Protein AF-0000000075629737 (afdb_homodimer)

Secondary structure (DSSP, 8-state):
----EEEEEEEEEESS-EEE-S-HHHHHHHHHHHHHTSSTT---BPPPEETTEE---BTTB-EEE--S-EEEEEEEEHHHHHHHHHHHHHHHHHTTEEEEEEEEEEE-------------EEEEEEEEEEE-EEETTEEE-S--HHHHHHHHHHHHHHHH----HHHHHHHHTTEEEEEEEEEEEEEEEETTEEEEEEEEEEEEEEEGGGHHHHHHHHHHHHHH--SS-GGGT---EEE----/----EEEEEEEEEESS-EEE-S-HHHHHHHHHHHHHTSSS-EEEEPPPEETTEE---BTTB-EEE--EEEEEEEEE-HHHHHHHHHHHHHHHHHTTEEEEEEEEEEE-------------EEEEEEEEEEE-EEETTEEE-S--HHHHHHHHHHHHHHHH----HHHHHHHHTTEEEEEEEEEEEEEEEETTEEEEEEEEEEEEEEEGGGHHHHHHHHHHHHHH--SS-GGGT---EEE----

Organism: Aeropyrum pernix (strain ATCC 700893 / DSM 11879 / JCM 9820 / NBRC 100138 / K1) (NCBI:txid272557)

pLDDT: mean 88.29, std 10.35, range [42.56, 98.62]

Radius of gyration: 27.17 Å; Cα contacts (8 Å, |Δi|>4): 1162; chains: 2; bounding box: 43×85×66 Å

Foldseek 3Di:
DQFKKKKKKWWKAFQDKDKDQFFQLLVLLVLLQVQQPHDPWFFFWAGWDDPRHHDAADNVRIDIPHGGGIMIIGMTTPSSVVSNVVRVQVSVVVVRIDTPDMDMDIDTFDDDDAFDDFQDKKKKKKFFDFAWADDPNDTDADDQLLQLLCFLQVLSCVNRVDRCPVVSVVFSVFKDWPDWDWDWDWTGNDPPDIDITIGGMTMMMGGPRCVRSVVSSQVSCQNRFGHPDSSRRGRHMHMGDID/DQFKKKKKKWWKAFQDKDKDQFFQLLVLLVLLQVQLPDDDDFQFWAGWDDPRHHDADDNVRIDIPHGGGTMIIGMDTPSSVVSNVVRVQVSVVVVRIDTPDMDMDIDTFDDDDAFDDFQDKKKKKKFFDFAWADDPNDTDADDQLLQLLCFLQVSSCVNRVDDCPVVSVVFSVFKDWPDWDWDWDWTGNDPPDIDITIGGMTMMMGGPRCVRSVVSSQVSCQNSFGHPDRSRRGRHMHMGDID

Nearest PDB structures (foldseek):
  4ilm-assembly2_H-2  TM=7.135E-01  e=7.922E-12  Saccharolobus solfataricus P2
  4c8z-assembly1_A  TM=6.676E-01  e=1.833E-11  Thermus thermophilus HB8
  4c8y-assembly1_B  TM=6.925E-01  e=8.703E-11  Thermus thermophilus HB8
  6fjw-assembly1_A-2  TM=6.715E-01  e=6.848E-11  Streptococcus thermophilus
  6njy-assembly1_B  TM=6.790E-01  e=5.434E-09  Mahella australiensis 50-1 BON

Sequence (486 aa):
MVIGLYKVSLILESTRPLPLLSWSGVVAARIVKECIGGREGLVSVEPLQKEGQPLNASPSKPSTIEEPNILLGATLNTTGFYRLRSSLPGCLDRWGFRVISFEVERWVPRLPRRVTTSRDAIEFTVEYWPTIYMFRSRPILYPSPQRLVYSVFSALARHTGLSLKGYANTLASNVELLGWNGRVGLYSIGRDRKVRAFYGRATYAATARYVELLQLVMEAAQVLHVGKSRGIGFGAVKTGSIMMVIGLYKVSLILESTRPLPLLSWSGVVAARIVKECIGGREGLVSVEPLQKEGQPLNASPSKPSTIEEPNILLGATLNTTGFYRLRSSLPGCLDRWGFRVISFEVERWVPRLPRRVTTSRDAIEFTVEYWPTIYMFRSRPILYPSPQRLVYSVFSALARHTGLSLKGYANTLASNVELLGWNGRVGLYSIGRDRKVRAFYGRATYAATARYVELLQLVMEAAQVLHVGKSRGIGFGAVKTGSIM

InterPro domains:
  IPR010156 CRISPR-associated endoribonuclease Cas6 [TIGR01877] (42-238)
  IPR019267 CRISPR-associated protein Cas6, C-terminal [PF10040] (129-237)

Structure (mmCIF, N/CA/C/O backbone):
data_AF-0000000075629737-model_v1
#
loop_
_entity.id
_entity.type
_entity.pdbx_description
1 polymer 'CRISPR-associated protein'
#
loop_
_atom_site.group_PDB
_atom_site.id
_atom_site.type_symbol
_atom_site.label_atom_id
_atom_site.label_alt_id
_atom_site.label_comp_id
_atom_site.label_asym_id
_atom_site.label_entity_id
_atom_site.label_seq_id
_atom_site.pdbx_PDB_ins_code
_atom_site.Cartn_x
_atom_site.Cartn_y
_atom_site.Cartn_z
_atom_site.occupancy
_atom_site.B_iso_or_equiv
_atom_site.auth_seq_id
_atom_site.auth_comp_id
_atom_site.auth_asym_id
_atom_site.auth_atom_id
_atom_site.pdbx_PDB_model_num
ATOM 1 N N . MET A 1 1 ? -3.322 32.875 -9.219 1 42.56 1 MET A N 1
ATOM 2 C CA . MET A 1 1 ? -2.523 33.5 -8.164 1 42.56 1 MET A CA 1
ATOM 3 C C . MET A 1 1 ? -2.037 32.469 -7.16 1 42.56 1 MET A C 1
ATOM 5 O O . MET A 1 1 ? -2.822 31.641 -6.68 1 42.56 1 MET A O 1
ATOM 9 N N . VAL A 1 2 ? -0.73 32.188 -7.211 1 53.41 2 VAL A N 1
ATOM 10 C CA . VAL A 1 2 ? -0.14 31.203 -6.32 1 53.41 2 VAL A CA 1
ATOM 11 C C . VAL A 1 2 ? -0.339 31.625 -4.867 1 53.41 2 VAL A C 1
ATOM 13 O O . VAL A 1 2 ? 0.098 32.719 -4.469 1 53.41 2 VAL A O 1
ATOM 16 N N . ILE A 1 3 ? -1.374 31.109 -4.184 1 64 3 ILE A N 1
ATOM 17 C CA . ILE A 1 3 ? -1.675 31.5 -2.811 1 64 3 ILE A CA 1
ATOM 18 C C . ILE A 1 3 ? -0.631 30.906 -1.864 1 64 3 ILE A C 1
ATOM 20 O O . ILE A 1 3 ? -0.368 29.703 -1.894 1 64 3 ILE A O 1
ATOM 24 N N . GLY A 1 4 ? 0.316 31.812 -1.386 1 77.94 4 GLY A N 1
ATOM 25 C CA . GLY A 1 4 ? 1.323 31.406 -0.417 1 77.94 4 GLY A CA 1
ATOM 26 C C . GLY A 1 4 ? 0.732 30.922 0.895 1 77.94 4 GLY A C 1
ATOM 27 O O . GLY A 1 4 ? -0.414 31.25 1.218 1 77.94 4 GLY A O 1
ATOM 28 N N . LEU A 1 5 ? 1.403 29.922 1.448 1 88.19 5 LEU A N 1
ATOM 29 C CA . LEU A 1 5 ? 1.061 29.391 2.764 1 88.19 5 LEU A CA 1
ATOM 30 C C . LEU A 1 5 ? 2.113 29.781 3.797 1 88.19 5 LEU A C 1
ATOM 32 O O . LEU A 1 5 ? 3.264 30.062 3.445 1 88.19 5 LEU A O 1
ATOM 36 N N . TYR A 1 6 ? 1.609 29.969 4.984 1 91.38 6 TYR A N 1
ATOM 37 C CA . TYR A 1 6 ? 2.506 30.328 6.078 1 91.38 6 TYR A CA 1
ATOM 38 C C . TYR A 1 6 ? 2.551 29.219 7.133 1 91.38 6 TYR A C 1
ATOM 40 O O . TYR A 1 6 ? 1.518 28.859 7.699 1 91.38 6 TYR A O 1
ATOM 48 N N . LYS A 1 7 ? 3.748 28.703 7.316 1 93.31 7 LYS A N 1
ATOM 49 C CA . LYS A 1 7 ? 3.979 27.797 8.43 1 93.31 7 LYS A CA 1
ATOM 50 C C . LYS A 1 7 ? 4.402 28.562 9.688 1 93.31 7 LYS A C 1
ATOM 52 O O . LYS A 1 7 ? 5.418 29.266 9.68 1 93.31 7 LYS A O 1
ATOM 57 N N . VAL A 1 8 ? 3.623 28.391 10.703 1 93.75 8 VAL A N 1
ATOM 58 C CA . VAL A 1 8 ? 3.875 29.094 11.945 1 93.75 8 VAL A CA 1
ATOM 59 C C . VAL A 1 8 ? 4.262 28.109 13.039 1 93.75 8 VAL A C 1
ATOM 61 O O . VAL A 1 8 ? 3.691 27.016 13.133 1 93.75 8 VAL A O 1
ATOM 64 N N . SER A 1 9 ? 5.301 28.438 13.789 1 94.06 9 SER A N 1
ATOM 65 C CA . SER A 1 9 ? 5.754 27.656 14.938 1 94.06 9 SER A CA 1
ATOM 66 C C . SER A 1 9 ? 5.871 28.516 16.188 1 94.06 9 SER A C 1
ATOM 68 O O . SER A 1 9 ? 6.621 29.5 16.203 1 94.06 9 SER A O 1
ATOM 70 N N . LEU A 1 10 ? 5.168 28.094 17.172 1 93.25 10 LEU A N 1
ATOM 71 C CA . LEU A 1 10 ? 5.188 28.828 18.438 1 93.25 10 LEU A CA 1
ATOM 72 C C . LEU A 1 10 ? 5.777 27.969 19.562 1 93.25 10 LEU A C 1
ATOM 74 O O . LEU A 1 10 ? 5.484 26.766 19.641 1 93.25 10 LEU A O 1
ATOM 78 N N . ILE A 1 11 ? 6.629 28.54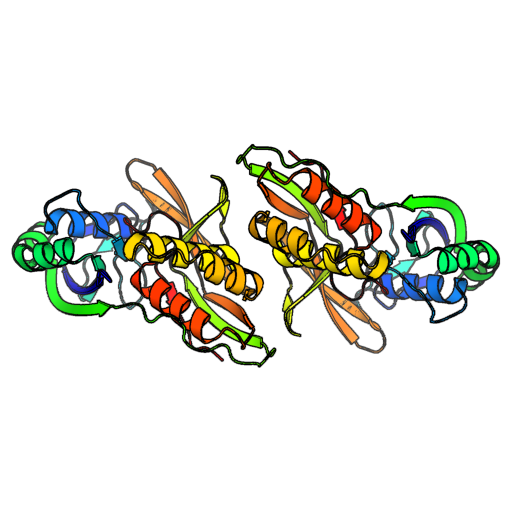7 20.297 1 93.69 11 ILE A N 1
ATOM 79 C CA . ILE A 1 11 ? 7.039 27.969 21.562 1 93.69 11 ILE A CA 1
ATOM 80 C C . ILE A 1 11 ? 6.324 28.672 22.719 1 93.69 11 ILE A C 1
ATOM 82 O O . ILE A 1 11 ? 6.426 29.891 22.859 1 93.69 11 ILE A O 1
ATOM 86 N N . LEU A 1 12 ? 5.676 27.766 23.453 1 91.62 12 LEU A N 1
ATOM 87 C CA . LEU A 1 12 ? 4.805 28.312 24.484 1 91.62 12 LEU A CA 1
ATOM 88 C C . LEU A 1 12 ? 5.266 27.891 25.875 1 91.62 12 LEU A C 1
ATOM 90 O O . LEU A 1 12 ? 5.82 26.797 26.031 1 91.62 12 LEU A O 1
ATOM 94 N N . GLU A 1 13 ? 5.02 28.812 26.734 1 90.56 13 GLU A N 1
ATOM 95 C CA . GLU A 1 13 ? 5.188 28.516 28.156 1 90.56 13 GLU A CA 1
ATOM 96 C C . GLU A 1 13 ? 3.85 28.547 28.891 1 90.56 13 GLU A C 1
ATOM 98 O O . GLU A 1 13 ? 3.102 29.516 28.781 1 90.56 13 GLU A O 1
ATOM 103 N N . SER A 1 14 ? 3.633 27.406 29.531 1 87.75 14 SER A N 1
ATOM 104 C CA . SER A 1 14 ? 2.393 27.359 30.297 1 87.75 14 SER A CA 1
ATOM 105 C C . SER A 1 14 ? 2.496 28.188 31.562 1 87.75 14 SER A C 1
ATOM 107 O O . SER A 1 14 ? 3.467 28.078 32.312 1 87.75 14 SER A O 1
ATOM 109 N N . THR A 1 15 ? 1.47 29.031 31.719 1 86.56 15 THR A N 1
ATOM 110 C CA . THR A 1 15 ? 1.451 29.875 32.906 1 86.56 15 THR A CA 1
ATOM 111 C C . THR A 1 15 ? 0.595 29.234 34 1 86.56 15 THR A C 1
ATOM 113 O O . THR A 1 15 ? 0.653 29.641 35.156 1 86.56 15 THR A O 1
ATOM 116 N N . ARG A 1 16 ? -0.149 28.328 33.656 1 85.31 16 ARG A N 1
ATOM 117 C CA . ARG A 1 16 ? -0.956 27.531 34.562 1 85.31 16 ARG A CA 1
ATOM 118 C C . ARG A 1 16 ? -1.136 26.109 34.062 1 85.31 16 ARG A C 1
ATOM 120 O O . ARG A 1 16 ? -0.976 25.859 32.844 1 85.31 16 ARG A O 1
ATOM 127 N N . PRO A 1 17 ? -1.402 25.266 34.969 1 83.88 17 PRO A N 1
ATOM 128 C CA . PRO A 1 17 ? -1.642 23.906 34.531 1 83.88 17 PRO A CA 1
ATOM 129 C C . PRO A 1 17 ? -2.875 23.781 33.625 1 83.88 17 PRO A C 1
ATOM 131 O O . PRO A 1 17 ? -3.92 24.359 33.938 1 83.88 17 PRO A O 1
ATOM 134 N N . LEU A 1 18 ? -2.709 23.188 32.469 1 82.56 18 LEU A N 1
ATOM 135 C CA . LEU A 1 18 ? -3.807 22.953 31.531 1 82.56 18 LEU A CA 1
ATOM 136 C C . LEU A 1 18 ? -4.07 21.453 31.375 1 82.56 18 LEU A C 1
ATOM 138 O O . LEU A 1 18 ? -3.234 20.734 30.828 1 82.56 18 LEU A O 1
ATOM 142 N N . PRO A 1 19 ? -5.176 21.031 31.844 1 81.06 19 PRO A N 1
ATOM 143 C CA . PRO A 1 19 ? -5.492 19.609 31.672 1 81.06 19 PRO A CA 1
ATOM 144 C C . PRO A 1 19 ? -5.762 19.234 30.219 1 81.06 19 PRO A C 1
ATOM 146 O O . PRO A 1 19 ? -6.441 19.984 29.5 1 81.06 19 PRO A O 1
ATOM 149 N N . LEU A 1 20 ? -5.105 18.203 29.812 1 85.12 20 LEU A N 1
ATOM 150 C CA . LEU A 1 20 ? -5.359 17.656 28.484 1 85.12 20 LEU A CA 1
ATOM 151 C C . LEU A 1 20 ? -6.336 16.484 28.547 1 85.12 20 LEU A C 1
ATOM 153 O O . LEU A 1 20 ? -5.961 15.375 28.938 1 85.12 20 LEU A O 1
ATOM 157 N N . LEU A 1 21 ? -7.547 16.75 28.078 1 80.88 21 LEU A N 1
ATOM 158 C CA . LEU A 1 21 ? -8.602 15.75 28.203 1 80.88 21 LEU A CA 1
ATOM 159 C C . LEU A 1 21 ? -8.805 14.984 26.906 1 80.88 21 LEU A C 1
ATOM 161 O O . LEU A 1 21 ? -9.539 13.992 26.859 1 80.88 21 LEU A O 1
ATOM 165 N N . SER A 1 22 ? -8.258 15.508 25.969 1 87.94 22 SER A N 1
ATOM 166 C CA . SER A 1 22 ? -8.375 14.898 24.641 1 87.94 22 SER A CA 1
ATOM 167 C C . SER A 1 22 ? -7.078 15.016 23.859 1 87.94 22 SER A C 1
ATOM 169 O O . SER A 1 22 ? -6.059 15.453 24.391 1 87.94 22 SER A O 1
ATOM 171 N N . TRP A 1 23 ? -7.09 14.492 22.734 1 91.69 23 TRP A N 1
ATOM 172 C CA . TRP A 1 23 ? -5.992 14.641 21.781 1 91.69 23 TRP A CA 1
ATOM 173 C C . TRP A 1 23 ? -5.527 16.094 21.703 1 91.69 23 TRP A C 1
ATOM 175 O O . TRP A 1 23 ? -6.348 17 21.594 1 91.69 23 TRP A O 1
ATOM 185 N N . SER A 1 24 ? -4.215 16.297 21.844 1 92 24 SER A N 1
ATOM 186 C CA . SER A 1 24 ? -3.686 17.656 21.953 1 92 24 SER A CA 1
ATOM 187 C C . SER A 1 24 ? -3.91 18.438 20.656 1 92 24 SER A C 1
ATOM 189 O O . SER A 1 24 ? -3.855 19.672 20.672 1 92 24 SER A O 1
ATOM 191 N N . GLY A 1 25 ? -4.113 17.703 19.547 1 93.62 25 GLY A N 1
ATOM 192 C CA . GLY A 1 25 ? -4.449 18.391 18.297 1 93.62 25 GLY A CA 1
ATOM 193 C C . GLY A 1 25 ? -5.738 19.188 18.391 1 93.62 25 GLY A C 1
ATOM 194 O O . GLY A 1 25 ? -5.852 20.266 17.797 1 93.62 25 GLY A O 1
ATOM 195 N N . VAL A 1 26 ? -6.637 18.672 19.141 1 92.44 26 VAL A N 1
ATOM 196 C CA . VAL A 1 26 ? -7.918 19.359 19.312 1 92.44 26 VAL A CA 1
ATOM 197 C C . VAL A 1 26 ? -7.707 20.656 20.094 1 92.44 26 VAL A C 1
ATOM 199 O O . VAL A 1 26 ? -8.289 21.688 19.75 1 92.44 26 VAL A O 1
ATOM 202 N N . VAL A 1 27 ? -6.883 20.578 21.062 1 89.75 27 VAL A N 1
ATOM 203 C CA . VAL A 1 27 ? -6.578 21.75 21.859 1 89.75 27 VAL A CA 1
ATOM 204 C C . VAL A 1 27 ? -5.859 22.797 21 1 89.75 27 VAL A C 1
ATOM 206 O O . VAL A 1 27 ? -6.219 23.969 21.016 1 89.75 27 VAL A O 1
ATOM 209 N N . ALA A 1 28 ? -4.91 22.344 20.266 1 92.75 28 ALA A N 1
ATOM 210 C CA . ALA A 1 28 ? -4.176 23.234 19.375 1 92.75 28 ALA A CA 1
ATOM 211 C C . ALA A 1 28 ? -5.117 23.906 18.375 1 92.75 28 ALA A C 1
ATOM 213 O O . ALA A 1 28 ? -5.012 25.109 18.125 1 92.75 28 ALA A O 1
ATOM 214 N N . ALA A 1 29 ? -5.988 23.125 17.891 1 92.88 29 ALA A N 1
ATOM 215 C CA . ALA A 1 29 ? -6.945 23.625 16.906 1 92.88 29 ALA A CA 1
ATOM 216 C C . ALA A 1 29 ? -7.824 24.719 17.531 1 92.88 29 ALA A C 1
ATOM 218 O O . ALA A 1 29 ? -8.102 25.734 16.891 1 92.88 29 ALA A O 1
ATOM 219 N N . ARG A 1 30 ? -8.242 24.5 18.672 1 90.5 30 ARG A N 1
ATOM 220 C CA . ARG A 1 30 ? -9.078 25.469 19.359 1 90.5 30 ARG A CA 1
ATOM 221 C C . ARG A 1 30 ? -8.328 26.781 19.594 1 90.5 30 ARG A C 1
ATOM 223 O O . ARG A 1 30 ? -8.883 27.859 19.406 1 90.5 30 ARG A O 1
ATOM 230 N N . ILE A 1 31 ? -7.152 26.641 19.984 1 90 31 ILE A N 1
ATOM 231 C CA . ILE A 1 31 ? -6.324 27.812 20.234 1 90 31 ILE A CA 1
ATOM 232 C C . ILE A 1 31 ? -6.176 28.609 18.938 1 90 31 ILE A C 1
ATOM 234 O O . ILE A 1 31 ? -6.43 29.828 18.922 1 90 31 ILE A O 1
ATOM 238 N N . VAL A 1 32 ? -5.82 27.906 17.906 1 91.88 32 VAL A N 1
ATOM 239 C CA . VAL A 1 32 ? -5.574 28.578 16.625 1 91.88 32 VAL A CA 1
ATOM 240 C C . VAL A 1 32 ? -6.871 29.203 16.109 1 91.88 32 VAL A C 1
ATOM 242 O O . VAL A 1 32 ? -6.879 30.359 15.68 1 91.88 32 VAL A O 1
ATOM 245 N N . LYS A 1 33 ? -7.914 28.469 16.203 1 90.62 33 LYS A N 1
ATOM 246 C CA . LYS A 1 33 ? -9.203 28.969 15.727 1 90.62 33 LYS A CA 1
ATOM 247 C C . LYS A 1 33 ? -9.633 30.219 16.484 1 90.62 33 LYS A C 1
ATOM 249 O O . LYS A 1 33 ? -10.133 31.172 15.883 1 90.62 33 LYS A O 1
ATOM 254 N N . GLU A 1 34 ? -9.484 30.172 17.703 1 89.75 34 GLU A N 1
ATOM 255 C CA . GLU A 1 34 ? -9.836 31.328 18.516 1 89.75 34 GLU A CA 1
ATOM 256 C C . GLU A 1 34 ? -8.984 32.531 18.141 1 89.75 34 GLU A C 1
ATOM 258 O O . GLU A 1 34 ? -9.492 33.656 18.078 1 89.75 34 GLU A O 1
ATOM 263 N N . CYS A 1 35 ? -7.777 32.312 17.953 1 88.44 35 CYS A N 1
ATOM 264 C CA . CYS A 1 35 ? -6.859 33.406 17.672 1 88.44 35 CYS A CA 1
ATOM 265 C C . CYS A 1 35 ? -7.133 34 16.297 1 88.44 35 CYS A C 1
ATOM 267 O O . CYS A 1 35 ? -6.945 35.188 16.078 1 88.44 35 CYS A O 1
ATOM 269 N N . ILE A 1 36 ? -7.578 33.188 15.406 1 88.06 36 ILE A N 1
ATOM 270 C CA . ILE A 1 36 ? -7.77 33.688 14.047 1 88.06 36 ILE A CA 1
ATOM 271 C C . ILE A 1 36 ? -9.211 34.188 13.875 1 88.06 36 ILE A C 1
ATOM 273 O O . ILE A 1 36 ? -9.562 34.75 12.836 1 88.06 36 ILE A O 1
ATOM 277 N N . GLY A 1 37 ? -10.109 34.312 14.883 1 77.31 37 GLY A N 1
ATOM 278 C CA . GLY A 1 37 ? -11.445 34.906 14.875 1 77.31 37 GLY A CA 1
ATOM 279 C C . GLY A 1 37 ? -12.43 34.062 14.055 1 77.31 37 GLY A C 1
ATOM 280 O O . GLY A 1 37 ? -13.367 34.625 13.469 1 77.31 37 GLY A O 1
ATOM 281 N N . GLY A 1 38 ? -12.516 32.906 13.93 1 66.44 38 GLY A N 1
ATOM 282 C CA . GLY A 1 38 ? -13.617 32.188 13.305 1 66.44 38 GLY A CA 1
ATOM 283 C C . GLY A 1 38 ? -13.148 31.172 12.281 1 66.44 38 GLY A C 1
ATOM 284 O O . GLY A 1 38 ? -11.984 30.766 12.281 1 66.44 38 GLY A O 1
ATOM 285 N N . ARG A 1 39 ? -14.414 30.641 11.492 1 58.47 39 ARG A N 1
ATOM 286 C CA . ARG A 1 39 ? -14.43 29.406 10.695 1 58.47 39 ARG A CA 1
ATOM 287 C C . ARG A 1 39 ? -13.617 29.578 9.414 1 58.47 39 ARG A C 1
ATOM 289 O O . ARG A 1 39 ? -13.539 28.672 8.594 1 58.47 39 ARG A O 1
ATOM 296 N N . GLU A 1 40 ? -13.328 30.922 9.289 1 54.78 40 GLU A N 1
ATOM 297 C CA . GLU A 1 40 ? -12.938 30.938 7.883 1 54.78 40 GLU A CA 1
ATOM 298 C C . GLU A 1 40 ? -11.898 29.859 7.582 1 54.78 40 GLU A C 1
ATOM 300 O O . GLU A 1 40 ? -12.242 28.703 7.352 1 54.78 40 GLU A O 1
ATOM 305 N N . GLY A 1 41 ? -10.688 30.312 7.141 1 54.69 41 GLY A N 1
ATOM 306 C CA . GLY A 1 41 ? -9.688 29.547 6.41 1 54.69 41 GLY A CA 1
ATOM 307 C C . GLY A 1 41 ? -8.742 28.781 7.32 1 54.69 41 GLY A C 1
ATOM 308 O O . GLY A 1 41 ? -7.531 29.016 7.301 1 54.69 41 GLY A O 1
ATOM 309 N N . LEU A 1 42 ? -9.195 27.906 8.258 1 57.59 42 LEU A N 1
ATOM 310 C CA . LEU A 1 42 ? -8.195 27.078 8.922 1 57.59 42 LEU A CA 1
ATOM 311 C C . LEU A 1 42 ? -7.586 26.078 7.945 1 57.59 42 LEU A C 1
ATOM 313 O O . LEU A 1 42 ? -8.305 25.328 7.301 1 57.59 42 LEU A O 1
ATOM 317 N N . VAL A 1 43 ? -6.297 26.172 7.789 1 75.81 43 VAL A N 1
ATOM 318 C CA . VAL A 1 43 ? -5.461 25.219 7.066 1 75.81 43 VAL A CA 1
ATOM 319 C C . VAL A 1 43 ? -4.969 24.141 8.023 1 75.81 43 VAL A C 1
ATOM 321 O O . VAL A 1 43 ? -5.457 24.031 9.148 1 75.81 43 VAL A O 1
ATOM 324 N N . SER A 1 44 ? -3.904 23.438 8.141 1 92.44 44 SER A N 1
ATOM 325 C CA . SER A 1 44 ? -3.434 22.281 8.906 1 92.44 44 SER A CA 1
ATOM 326 C C . SER A 1 44 ? -2.807 22.719 10.227 1 92.44 44 SER A C 1
ATOM 328 O O . SER A 1 44 ? -2.213 23.797 10.312 1 92.44 44 SER A O 1
ATOM 330 N N . VAL A 1 45 ? -3.135 22.094 11.367 1 94.94 45 VAL A N 1
ATOM 331 C CA . VAL A 1 45 ? -2.572 22.344 12.688 1 94.94 45 VAL A CA 1
ATOM 332 C C . VAL A 1 45 ? -1.802 21.109 13.164 1 94.94 45 VAL A C 1
ATOM 334 O O . VAL A 1 45 ? -2.158 19.984 12.82 1 94.94 45 VAL A O 1
ATOM 337 N N . GLU A 1 46 ? -0.713 21.375 13.922 1 95.56 46 GLU A N 1
ATOM 338 C CA . GLU A 1 46 ? 0.018 20.281 14.562 1 95.56 46 GLU A CA 1
ATOM 339 C C . GLU A 1 46 ? -0.417 20.109 16.016 1 95.56 46 GLU A C 1
ATOM 341 O O . GLU A 1 46 ? -0.875 21.062 16.656 1 95.56 46 GLU A O 1
ATOM 346 N N . PRO A 1 47 ? -0.284 18.844 16.5 1 94.38 47 PRO A N 1
ATOM 347 C CA . PRO A 1 47 ? -0.546 18.688 17.938 1 94.38 47 PRO A CA 1
ATOM 348 C C . PRO A 1 47 ? 0.484 19.406 18.797 1 94.38 47 PRO A C 1
ATOM 350 O O . PRO A 1 47 ? 1.594 19.688 18.344 1 94.38 47 PRO A O 1
ATOM 353 N N . LEU A 1 48 ? -0.008 19.703 19.984 1 92.5 48 LEU A N 1
ATOM 354 C CA . LEU A 1 48 ? 0.973 20.234 20.938 1 92.5 48 LEU A CA 1
ATOM 355 C C . LEU A 1 48 ? 2.086 19.219 21.172 1 92.5 48 LEU A C 1
ATOM 357 O O . LEU A 1 48 ? 1.824 18.016 21.281 1 92.5 48 LEU A O 1
ATOM 361 N N . GLN A 1 49 ? 3.246 19.812 21.141 1 91.75 49 GLN A N 1
ATOM 362 C CA . GLN A 1 49 ? 4.395 18.922 21.266 1 91.75 49 GLN A CA 1
ATOM 363 C C . GLN A 1 49 ? 5.293 19.344 22.422 1 91.75 49 GLN A C 1
ATOM 365 O O . GLN A 1 49 ? 5.402 20.531 22.719 1 91.75 49 GLN A O 1
ATOM 370 N N . LYS A 1 50 ? 5.863 18.281 23.016 1 86.38 50 LYS A N 1
ATOM 371 C CA . LYS A 1 50 ? 6.926 18.469 24 1 86.38 50 LYS A CA 1
ATOM 372 C C . LYS A 1 50 ? 8.156 17.641 23.656 1 86.38 50 LYS A C 1
ATOM 374 O O . LYS A 1 50 ? 8.055 16.422 23.453 1 86.38 50 LYS A O 1
ATOM 379 N N . GLU A 1 51 ? 9.328 18.281 23.5 1 81.88 51 GLU A N 1
ATOM 380 C CA . GLU A 1 51 ? 10.578 17.609 23.188 1 81.88 51 GLU A CA 1
ATOM 381 C C . GLU A 1 51 ? 10.461 16.781 21.906 1 81.88 51 GLU A C 1
ATOM 383 O O . GLU A 1 51 ? 10.891 15.625 21.859 1 81.88 51 GLU A O 1
ATOM 388 N N . GLY A 1 52 ? 9.695 17.312 21.031 1 79.25 52 GLY A N 1
ATOM 389 C CA . GLY A 1 52 ? 9.602 16.688 19.719 1 79.25 52 GLY A CA 1
ATOM 390 C C . GLY A 1 52 ? 8.547 15.602 19.641 1 79.25 52 GLY A C 1
ATOM 391 O O . GLY A 1 52 ? 8.391 14.945 18.609 1 79.25 52 GLY A O 1
ATOM 392 N N . GLN A 1 53 ? 7.816 15.406 20.703 1 84.38 53 GLN A N 1
ATOM 393 C CA . GLN A 1 53 ? 6.797 14.359 20.75 1 84.38 53 GLN A CA 1
ATOM 394 C C . GLN A 1 53 ? 5.406 14.953 20.938 1 84.38 53 GLN A C 1
ATOM 396 O O . GLN A 1 53 ? 5.219 15.867 21.75 1 84.38 53 GLN A O 1
ATOM 401 N N . PRO A 1 54 ? 4.5 14.406 20.125 1 88.44 54 PRO A N 1
ATOM 402 C CA . PRO A 1 54 ? 3.131 14.891 20.328 1 88.44 54 PRO A CA 1
ATOM 403 C C . PRO A 1 54 ? 2.555 14.477 21.688 1 88.44 54 PRO A C 1
ATOM 405 O O . PRO A 1 54 ? 2.799 13.359 22.156 1 88.44 54 PRO A O 1
ATOM 408 N N . LEU A 1 55 ? 1.84 15.367 22.25 1 86.31 55 LEU A N 1
ATOM 409 C CA . LEU A 1 55 ? 1.167 15.078 23.516 1 86.31 55 LEU A CA 1
ATOM 410 C C . LEU A 1 55 ? -0.179 14.406 23.266 1 86.31 55 LEU A C 1
ATOM 412 O O . LEU A 1 55 ? -0.903 14.773 22.344 1 86.31 55 LEU A O 1
ATOM 416 N N . ASN A 1 56 ? -0.291 13.219 23.922 1 80.94 56 ASN A N 1
ATOM 417 C CA . ASN A 1 56 ? -1.565 12.516 23.797 1 80.94 56 ASN A CA 1
ATOM 418 C C . ASN A 1 56 ? -2.182 12.234 25.172 1 80.94 56 ASN A C 1
ATOM 420 O O . ASN A 1 56 ? -1.464 12.094 26.156 1 80.94 56 ASN A O 1
ATOM 424 N N . ALA A 1 57 ? -3.525 12.523 25.203 1 70.88 57 ALA A N 1
ATOM 425 C CA . ALA A 1 57 ? -4.199 12.156 26.453 1 70.88 57 ALA A CA 1
ATOM 426 C C . ALA A 1 57 ? -5.098 10.945 26.25 1 70.88 57 ALA A C 1
ATOM 428 O O . ALA A 1 57 ? -5.699 10.781 25.188 1 70.88 57 ALA A O 1
ATOM 429 N N . SER A 1 58 ? -4.707 9.844 26.875 1 59.25 58 SER A N 1
ATOM 430 C CA . SER A 1 58 ? -5.664 8.742 26.938 1 59.25 58 SER A CA 1
ATOM 431 C C . SER A 1 58 ? -6.613 8.906 28.125 1 59.25 58 SER A C 1
ATOM 433 O O . SER A 1 58 ? -6.27 9.539 29.125 1 59.25 58 SER A O 1
ATOM 435 N N . PRO A 1 59 ? -7.914 8.625 27.797 1 54.91 59 PRO A N 1
ATOM 436 C CA . PRO A 1 59 ? -8.859 8.742 28.922 1 54.91 59 PRO A CA 1
ATOM 437 C C . PRO A 1 59 ? -8.305 8.164 30.219 1 54.91 59 PRO A C 1
ATOM 439 O O . PRO A 1 59 ? -8.609 8.672 31.297 1 54.91 59 PRO A O 1
ATOM 442 N N . SER A 1 60 ? -7.492 7.156 30.062 1 55.53 60 SER A N 1
ATOM 443 C CA . SER A 1 60 ? -7.051 6.457 31.266 1 55.53 60 SER A CA 1
ATOM 444 C C . SER A 1 60 ? -5.832 7.137 31.891 1 55.53 60 SER A C 1
ATOM 446 O O . SER A 1 60 ? -5.461 6.84 33.031 1 55.53 60 SER A O 1
ATOM 448 N N . LYS A 1 61 ? -5.23 8.094 31.031 1 59.53 61 LYS A N 1
ATOM 449 C CA . LYS A 1 61 ? -4.062 8.789 31.562 1 59.53 61 LYS A CA 1
ATOM 450 C C . LYS A 1 61 ? -4.121 10.281 31.234 1 59.53 61 LYS A C 1
ATOM 452 O O . LYS A 1 61 ? -3.479 10.742 30.281 1 59.53 61 LYS A O 1
ATOM 457 N N . PRO A 1 62 ? -4.941 10.914 32.031 1 62.25 62 PRO A N 1
ATOM 458 C CA . PRO A 1 62 ? -4.996 12.359 31.844 1 62.25 62 PRO A CA 1
ATOM 459 C C . PRO A 1 62 ? -3.629 13.023 31.969 1 62.25 62 PRO A C 1
ATOM 461 O O . PRO A 1 62 ? -2.797 12.578 32.781 1 62.25 62 PRO A O 1
ATOM 464 N N . SER A 1 63 ? -3.254 13.781 30.875 1 71.25 63 SER A N 1
ATOM 465 C CA . SER A 1 63 ? -1.997 14.516 30.938 1 71.25 63 SER A CA 1
ATOM 466 C C . SER A 1 63 ? -2.24 16 31.188 1 71.25 63 SER A C 1
ATOM 468 O O . SER A 1 63 ? -3.348 16.5 30.984 1 71.25 63 SER A O 1
ATOM 470 N N . THR A 1 64 ? -1.349 16.562 32.031 1 77.44 64 THR A N 1
ATOM 471 C CA . THR A 1 64 ? -1.402 17.984 32.312 1 77.44 64 THR A CA 1
ATOM 472 C C . THR A 1 64 ? -0.202 18.703 31.688 1 77.44 64 THR A C 1
ATOM 474 O O . THR A 1 64 ? 0.931 18.234 31.797 1 77.44 64 THR A O 1
ATOM 477 N N . ILE A 1 65 ? -0.525 19.734 31 1 78.25 65 ILE A N 1
ATOM 478 C CA . ILE A 1 65 ? 0.535 20.562 30.438 1 78.25 65 ILE A CA 1
ATOM 479 C C . ILE A 1 65 ? 0.994 21.578 31.5 1 78.25 65 ILE A C 1
ATOM 481 O O . ILE A 1 65 ? 0.214 22.422 31.922 1 78.25 65 ILE A O 1
ATOM 485 N N . GLU A 1 66 ? 2.09 21.312 32 1 72.88 66 GLU A N 1
ATOM 486 C CA . GLU A 1 66 ? 2.602 22.234 33.031 1 72.88 66 GLU A CA 1
ATOM 487 C C . GLU A 1 66 ? 4 22.719 32.656 1 72.88 66 GLU A C 1
ATOM 489 O O . GLU A 1 66 ? 4.547 23.594 33.344 1 72.88 66 GLU A O 1
ATOM 494 N N . GLU A 1 67 ? 4.398 22.203 31.516 1 66.12 67 GLU A N 1
ATOM 495 C CA . GLU A 1 67 ? 5.82 22.406 31.266 1 66.12 67 GLU A CA 1
ATOM 496 C C . GLU A 1 67 ? 6.051 23.516 30.25 1 66.12 67 GLU A C 1
ATOM 498 O O . GLU A 1 67 ? 5.164 23.812 29.438 1 66.12 67 GLU A O 1
ATOM 503 N N . PRO A 1 68 ? 7.254 24.125 30.469 1 70.56 68 PRO A N 1
ATOM 504 C CA . PRO A 1 68 ? 7.715 25.094 29.484 1 70.56 68 PRO A CA 1
ATOM 505 C C . PRO A 1 68 ? 8.078 24.453 28.141 1 70.56 68 PRO A C 1
ATOM 507 O O . PRO A 1 68 ? 8.18 23.219 28.062 1 70.56 68 PRO A O 1
ATOM 510 N N . ASN A 1 69 ? 8.008 25.203 27.047 1 81.19 69 ASN A N 1
ATOM 511 C CA . ASN A 1 69 ? 8.523 24.938 25.703 1 81.19 69 ASN A CA 1
ATOM 512 C C . ASN A 1 69 ? 7.609 23.984 24.938 1 81.19 69 ASN A C 1
ATOM 514 O O . ASN A 1 69 ? 8.078 23 24.359 1 81.19 69 ASN A O 1
ATOM 518 N N . ILE A 1 70 ? 6.297 24.344 25.141 1 87.69 70 ILE A N 1
ATOM 519 C CA . ILE A 1 70 ? 5.34 23.625 24.312 1 87.69 70 ILE A CA 1
ATOM 520 C C . ILE A 1 70 ? 5.352 24.188 22.891 1 87.69 70 ILE A C 1
ATOM 522 O O . ILE A 1 70 ? 5.309 25.406 22.703 1 87.69 70 ILE A O 1
ATOM 526 N N . LEU A 1 71 ? 5.426 23.25 21.984 1 90.56 71 LEU A N 1
ATOM 527 C CA . LEU A 1 71 ? 5.465 23.672 20.578 1 90.56 71 LEU A CA 1
ATOM 528 C C . LEU A 1 71 ? 4.082 23.578 19.953 1 90.56 71 LEU A C 1
ATOM 530 O O . LEU A 1 71 ? 3.393 22.578 20.109 1 90.56 71 LEU A O 1
ATOM 534 N N . LEU A 1 72 ? 3.686 24.656 19.375 1 90.5 72 LEU A N 1
ATOM 535 C CA . LEU A 1 72 ? 2.461 24.719 18.594 1 90.5 72 LEU A CA 1
ATOM 536 C C . LEU A 1 72 ? 2.768 25.094 17.141 1 90.5 72 LEU A C 1
ATOM 538 O O . LEU A 1 72 ? 3.406 26.109 16.875 1 90.5 72 LEU A O 1
ATOM 542 N N . GLY A 1 73 ? 2.355 24.203 16.234 1 92.19 73 GLY A N 1
ATOM 543 C CA . GLY A 1 73 ? 2.572 24.438 14.812 1 92.19 73 GLY A CA 1
ATOM 544 C C . GLY A 1 73 ? 1.285 24.5 14.008 1 92.19 73 GLY A C 1
ATOM 545 O O . GLY A 1 73 ? 0.334 23.766 14.305 1 92.19 73 GLY A O 1
ATOM 546 N N . ALA A 1 74 ? 1.281 25.359 12.984 1 93.06 74 ALA A N 1
ATOM 547 C CA . ALA A 1 74 ? 0.126 25.453 12.102 1 93.06 74 ALA A CA 1
ATOM 548 C C . ALA A 1 74 ? 0.537 25.969 10.719 1 93.06 74 ALA A C 1
ATOM 550 O O . ALA A 1 74 ? 1.582 26.609 10.578 1 93.06 74 ALA A O 1
ATOM 551 N N . THR A 1 75 ? -0.183 25.547 9.773 1 92.94 75 THR A N 1
ATOM 552 C CA . THR A 1 75 ? -0.088 26.125 8.445 1 92.94 75 THR A CA 1
ATOM 553 C C . THR A 1 75 ? -1.351 26.922 8.102 1 92.94 75 THR A C 1
ATOM 555 O O . THR A 1 75 ? -2.459 26.375 8.172 1 92.94 75 THR A O 1
ATOM 558 N N . LEU A 1 76 ? -1.143 28.156 7.699 1 90.06 76 LEU A N 1
ATOM 559 C CA . LEU A 1 76 ? -2.262 29.078 7.48 1 90.06 76 LEU A CA 1
ATOM 560 C C . LEU A 1 76 ? -2.154 29.75 6.121 1 90.06 76 LEU A C 1
ATOM 562 O O . LEU A 1 76 ? -1.052 29.938 5.598 1 90.06 76 LEU A O 1
ATOM 566 N N . ASN A 1 77 ? -3.312 30.078 5.613 1 85.69 77 ASN A N 1
ATOM 567 C CA . ASN A 1 77 ? -3.283 30.969 4.457 1 85.69 77 ASN A CA 1
ATOM 568 C C . ASN A 1 77 ? -2.971 32.406 4.859 1 85.69 77 ASN A C 1
ATOM 570 O O . ASN A 1 77 ? -2.789 32.688 6.043 1 85.69 77 ASN A O 1
ATOM 574 N N . THR A 1 78 ? -2.918 33.25 3.9 1 85.19 78 THR A N 1
ATOM 575 C CA . THR A 1 78 ? -2.504 34.625 4.133 1 85.19 78 THR A CA 1
ATOM 576 C C . THR A 1 78 ? -3.432 35.312 5.133 1 85.19 78 THR A C 1
ATOM 578 O O . THR A 1 78 ? -2.969 35.938 6.09 1 85.19 78 THR A O 1
ATOM 581 N N . THR A 1 79 ? -4.656 35.125 4.969 1 84.38 79 THR A N 1
ATOM 582 C CA . THR A 1 79 ? -5.629 35.781 5.848 1 84.38 79 THR A CA 1
ATOM 583 C C . THR A 1 79 ? -5.52 35.219 7.27 1 84.38 79 THR A C 1
ATOM 585 O O . THR A 1 79 ? -5.492 36 8.234 1 84.38 79 THR A O 1
ATOM 588 N N . GLY A 1 80 ? -5.465 34 7.375 1 87.25 80 GLY A N 1
ATOM 589 C CA . GLY A 1 80 ? -5.332 33.344 8.68 1 87.25 80 GLY A CA 1
ATOM 590 C C . GLY A 1 80 ? -4.066 33.781 9.414 1 87.25 80 GLY A C 1
ATOM 591 O O . GLY A 1 80 ? -4.094 34 10.625 1 87.25 80 GLY A O 1
ATOM 592 N N . PHE A 1 81 ? -3.041 33.875 8.656 1 90.06 81 PHE A N 1
ATOM 593 C CA . PHE A 1 81 ? -1.754 34.25 9.242 1 90.06 81 PHE A CA 1
ATOM 594 C C . PHE A 1 81 ? -1.792 35.656 9.828 1 90.06 81 PHE A C 1
ATOM 596 O O . PHE A 1 81 ? -1.356 35.875 10.961 1 90.06 81 PHE A O 1
ATOM 603 N N . TYR A 1 82 ? -2.316 36.562 9.141 1 88.56 82 TYR A N 1
ATOM 604 C CA . TYR A 1 82 ? -2.312 37.969 9.602 1 88.56 82 TYR A CA 1
ATOM 605 C C . TYR A 1 82 ? -3.275 38.156 10.766 1 88.56 82 TYR A C 1
ATOM 607 O O . TYR A 1 82 ? -3.021 38.969 11.664 1 88.56 82 TYR A O 1
ATOM 615 N N . ARG A 1 83 ? -4.258 37.375 10.773 1 88.5 83 ARG A N 1
ATOM 616 C CA . ARG A 1 83 ? -5.176 37.438 11.906 1 88.5 83 ARG A CA 1
ATOM 617 C C . ARG A 1 83 ? -4.523 36.875 13.164 1 88.5 83 ARG A C 1
ATOM 619 O O . ARG A 1 83 ? -4.668 37.438 14.25 1 88.5 83 ARG A O 1
ATOM 626 N N . LEU A 1 84 ? -3.883 35.781 12.961 1 89.44 84 LEU A N 1
ATOM 627 C CA . LEU A 1 84 ? -3.176 35.156 14.078 1 89.44 84 LEU A CA 1
ATOM 628 C C . LEU A 1 84 ? -2.135 36.125 14.648 1 89.44 84 LEU A C 1
ATOM 630 O O . LEU A 1 84 ? -2.055 36.312 15.867 1 89.44 84 LEU A O 1
ATOM 634 N N . ARG A 1 85 ? -1.387 36.719 13.82 1 88.25 85 ARG A N 1
ATOM 635 C CA . ARG A 1 85 ? -0.307 37.594 14.234 1 88.25 85 ARG A CA 1
ATOM 636 C C . ARG A 1 85 ? -0.849 38.781 15.016 1 88.25 85 ARG A C 1
ATOM 638 O O . ARG A 1 85 ? -0.242 39.219 16 1 88.25 85 ARG A O 1
ATOM 645 N N . SER A 1 86 ? -1.958 39.188 14.656 1 87.62 86 SER A N 1
ATOM 646 C CA . SER A 1 86 ? -2.529 40.406 15.266 1 87.62 86 SER A CA 1
ATOM 647 C C . SER A 1 86 ? -3.152 40.062 16.625 1 87.62 86 SER A C 1
ATOM 649 O O . SER A 1 86 ? -3.18 40.938 17.516 1 87.62 86 SER A O 1
ATOM 651 N N . SER A 1 87 ? -3.594 38.875 16.781 1 87.5 87 SER A N 1
ATOM 652 C CA . SER A 1 87 ? -4.391 38.562 17.953 1 87.5 87 SER A CA 1
ATOM 653 C C . SER A 1 87 ? -3.605 37.719 18.938 1 87.5 87 SER A C 1
ATOM 655 O O . SER A 1 87 ? -4.074 37.438 20.047 1 87.5 87 SER A O 1
ATOM 657 N N . LEU A 1 88 ? -2.447 37.281 18.656 1 86 88 LEU A N 1
ATOM 658 C CA . LEU A 1 88 ? -1.705 36.188 19.297 1 86 88 LEU A CA 1
ATOM 659 C C . LEU A 1 88 ? -1.496 36.5 20.781 1 86 88 LEU A C 1
ATOM 661 O O . LEU A 1 88 ? -1.797 35.656 21.641 1 86 88 LEU A O 1
ATOM 665 N N . PRO A 1 89 ? -0.983 37.75 21.141 1 77.75 89 PRO A N 1
ATOM 666 C CA . PRO A 1 89 ? -0.7 37.938 22.562 1 77.75 89 PRO A CA 1
ATOM 667 C C . PRO A 1 89 ? -1.946 37.844 23.438 1 77.75 89 PRO A C 1
ATOM 669 O O . PRO A 1 89 ? -1.93 37.125 24.438 1 77.75 89 PRO A O 1
ATOM 672 N N . GLY A 1 90 ? -3.029 38.469 23.047 1 82.5 90 GLY A N 1
ATOM 673 C CA . GLY A 1 90 ? -4.254 38.406 23.828 1 82.5 90 GLY A CA 1
ATOM 674 C C . GLY A 1 90 ? -4.914 37.062 23.859 1 82.5 90 GLY A C 1
ATOM 675 O O . GLY A 1 90 ? -5.414 36.625 24.891 1 82.5 90 GLY A O 1
ATOM 676 N N . CYS A 1 91 ? -4.828 36.406 22.844 1 87.75 91 CYS A N 1
ATOM 677 C CA . CYS A 1 91 ? -5.504 35.125 22.688 1 87.75 91 CYS A CA 1
ATOM 678 C C . CYS A 1 91 ? -4.832 34.031 23.531 1 87.75 91 CYS A C 1
ATOM 680 O O . CYS A 1 91 ? -5.508 33.312 24.25 1 87.75 91 CYS A O 1
ATOM 682 N N . LEU A 1 92 ? -3.566 33.938 23.562 1 89.19 92 LEU A N 1
ATOM 683 C CA . LEU A 1 92 ? -2.826 32.906 24.25 1 89.19 92 LEU A CA 1
ATOM 684 C C . LEU A 1 92 ? -2.891 33.094 25.766 1 89.19 92 LEU A C 1
ATOM 686 O O . LEU A 1 92 ? -2.869 32.125 26.531 1 89.19 92 LEU A O 1
ATOM 690 N N . ASP A 1 93 ? -3.01 34.344 26.078 1 87.38 93 ASP A N 1
ATOM 691 C CA . ASP A 1 93 ? -3.133 34.625 27.516 1 87.38 93 ASP A CA 1
ATOM 692 C C . ASP A 1 93 ? -4.383 34 28.094 1 87.38 93 ASP A C 1
ATOM 694 O O . ASP A 1 93 ? -4.367 33.5 29.234 1 87.38 93 ASP A O 1
ATOM 698 N N . ARG A 1 94 ? -5.379 33.969 27.328 1 87.62 94 ARG A N 1
ATOM 699 C CA . ARG A 1 94 ? -6.633 33.406 27.781 1 87.62 94 ARG A CA 1
ATOM 700 C C . ARG A 1 94 ? -6.488 31.891 27.969 1 87.62 94 ARG A C 1
ATOM 702 O O . ARG A 1 94 ? -7.18 31.297 28.812 1 87.62 94 ARG A O 1
ATOM 709 N N . TRP A 1 95 ? -5.609 31.281 27.297 1 88.5 95 TRP A N 1
ATOM 710 C CA . TRP A 1 95 ? -5.375 29.844 27.375 1 88.5 95 TRP A CA 1
ATOM 711 C C . TRP A 1 95 ? -4.297 29.531 28.406 1 88.5 95 TRP A C 1
ATOM 713 O O . TRP A 1 95 ? -4 28.359 28.672 1 88.5 95 TRP A O 1
ATOM 723 N N . GLY A 1 96 ? -3.746 30.547 29.016 1 87.69 96 GLY A N 1
ATOM 724 C CA . GLY A 1 96 ? -2.709 30.344 30.016 1 87.69 96 GLY A CA 1
ATOM 725 C C . GLY A 1 96 ? -1.341 30.078 29.406 1 87.69 96 GLY A C 1
ATOM 726 O O . GLY A 1 96 ? -0.555 29.297 29.953 1 87.69 96 GLY A O 1
ATOM 727 N N . PHE A 1 97 ? -1.14 30.656 28.203 1 90.81 97 PHE A N 1
ATOM 728 C CA . PHE A 1 97 ? 0.156 30.484 27.547 1 90.81 97 PHE A CA 1
ATOM 729 C C . PHE A 1 97 ? 0.833 31.828 27.328 1 90.81 97 PHE A C 1
ATOM 731 O O . PHE A 1 97 ? 0.16 32.844 27.125 1 90.81 97 PHE A O 1
ATOM 738 N N . ARG A 1 98 ? 2.141 31.797 27.438 1 90.25 98 ARG A N 1
ATOM 739 C CA . ARG A 1 98 ? 2.996 32.906 27 1 90.25 98 ARG A CA 1
ATOM 740 C C . ARG A 1 98 ? 3.871 32.469 25.812 1 90.25 98 ARG A C 1
ATOM 742 O O . ARG A 1 98 ? 4.383 31.359 25.797 1 90.25 98 ARG A O 1
ATOM 749 N N . VAL A 1 99 ? 3.992 33.375 24.875 1 90.44 99 VAL A N 1
ATOM 750 C CA . VAL A 1 99 ? 4.789 33.062 23.688 1 90.44 99 VAL A CA 1
ATOM 751 C C . VAL A 1 99 ? 6.27 33.312 23.984 1 90.44 99 VAL A C 1
ATOM 753 O O . VAL A 1 99 ? 6.668 34.406 24.391 1 90.44 99 VAL A O 1
ATOM 756 N N . ILE A 1 100 ? 6.996 32.281 23.812 1 90.62 100 ILE A N 1
ATOM 757 C CA . ILE A 1 100 ? 8.445 32.375 23.984 1 90.62 100 ILE A CA 1
ATOM 758 C C . ILE A 1 100 ? 9.102 32.688 22.656 1 90.62 100 ILE A C 1
ATOM 760 O O . ILE A 1 100 ? 10.062 33.469 22.594 1 90.62 100 ILE A O 1
ATOM 764 N N . SER A 1 101 ? 8.625 32.062 21.656 1 92.31 101 SER A N 1
ATOM 765 C CA . SER A 1 101 ? 9.172 32.25 20.328 1 92.31 101 SER A CA 1
ATOM 766 C C . SER A 1 101 ? 8.094 32.094 19.25 1 92.31 101 SER A C 1
ATOM 768 O O . SER A 1 101 ? 7.133 31.344 19.438 1 92.31 101 SER A O 1
ATOM 770 N N . PHE A 1 102 ? 8.148 32.906 18.312 1 92.38 102 PHE A N 1
ATOM 771 C CA . PHE A 1 102 ? 7.254 32.906 17.156 1 92.38 102 PHE A CA 1
ATOM 772 C C . PHE A 1 102 ? 8.047 32.875 15.852 1 92.38 102 PHE A C 1
ATOM 774 O O . PHE A 1 102 ? 8.711 33.844 15.5 1 92.38 102 PHE A O 1
ATOM 781 N N . GLU A 1 103 ? 8.008 31.703 15.172 1 94.94 103 GLU A N 1
ATOM 782 C CA . GLU A 1 103 ? 8.695 31.547 13.898 1 94.94 103 GLU A CA 1
ATOM 783 C C . GLU A 1 103 ? 7.699 31.375 12.75 1 94.94 103 GLU A C 1
ATOM 785 O O . GLU A 1 103 ? 6.68 30.688 12.906 1 94.94 103 GLU A O 1
ATOM 790 N N . VAL A 1 104 ? 7.98 32.062 11.641 1 94.31 104 VAL A N 1
ATOM 791 C CA . VAL A 1 104 ? 7.109 31.984 10.477 1 94.31 104 VAL A CA 1
ATOM 792 C C . VAL A 1 104 ? 7.938 31.688 9.234 1 94.31 104 VAL A C 1
ATOM 794 O O . VAL A 1 104 ? 9.023 32.219 9.055 1 94.31 104 VAL A O 1
ATOM 797 N N . GLU A 1 105 ? 7.449 30.75 8.508 1 93.38 105 GLU A N 1
ATOM 798 C CA . GLU A 1 105 ? 8.039 30.438 7.211 1 93.38 105 GLU A CA 1
ATOM 799 C C . GLU A 1 105 ? 6.992 30.484 6.102 1 93.38 105 GLU A C 1
ATOM 801 O O . GLU A 1 105 ? 5.961 29.812 6.184 1 93.38 105 GLU A O 1
ATOM 806 N N . ARG A 1 106 ? 7.297 31.359 5.148 1 92.62 106 ARG A N 1
ATOM 807 C CA . ARG A 1 106 ? 6.43 31.375 3.971 1 92.62 106 ARG A CA 1
ATOM 808 C C . ARG A 1 106 ? 6.805 30.25 3.01 1 92.62 106 ARG A C 1
ATOM 810 O O . ARG A 1 106 ? 7.98 30.062 2.691 1 92.62 106 ARG A O 1
ATOM 817 N N . TRP A 1 107 ? 5.762 29.531 2.641 1 89.69 107 TRP A N 1
ATOM 818 C CA . TRP A 1 107 ? 6.008 28.406 1.741 1 89.69 107 TRP A CA 1
ATOM 819 C C . TRP A 1 107 ? 5.293 28.609 0.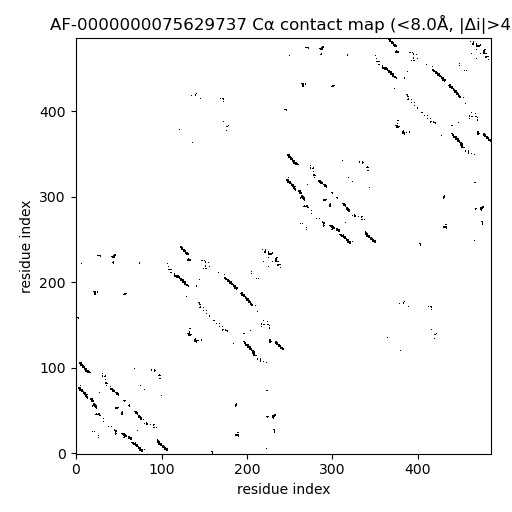409 1 89.69 107 TRP A C 1
ATOM 821 O O . TRP A 1 107 ? 4.098 28.922 0.378 1 89.69 107 TRP A O 1
ATOM 831 N N . VAL A 1 108 ? 6.098 28.438 -0.657 1 86.69 108 VAL A N 1
ATOM 832 C CA . VAL A 1 108 ? 5.586 28.453 -2.023 1 86.69 108 VAL A CA 1
ATOM 833 C C . VAL A 1 108 ? 5.977 27.156 -2.729 1 86.69 108 VAL A C 1
ATOM 835 O O . VAL A 1 108 ? 7.16 26.812 -2.797 1 86.69 108 VAL A O 1
ATOM 838 N N . PRO A 1 109 ? 4.984 26.438 -3.184 1 84.38 109 PRO A N 1
ATOM 839 C CA . PRO A 1 109 ? 5.324 25.172 -3.85 1 84.38 109 PRO A CA 1
ATOM 840 C C . PRO A 1 109 ? 6.16 25.375 -5.113 1 84.38 109 PRO A C 1
ATOM 842 O O . PRO A 1 109 ? 5.902 26.312 -5.879 1 84.38 109 PRO A O 1
ATOM 845 N N . ARG A 1 110 ? 7.242 24.484 -5.32 1 79.44 110 ARG A N 1
ATOM 846 C CA . ARG A 1 110 ? 8.039 24.484 -6.543 1 79.44 110 ARG A CA 1
ATOM 847 C C . ARG A 1 110 ? 7.633 23.328 -7.457 1 79.44 110 ARG A C 1
ATOM 849 O O . ARG A 1 110 ? 7.855 22.172 -7.137 1 79.44 110 ARG A O 1
ATOM 856 N N . LEU A 1 111 ? 7.031 23.641 -8.531 1 76 111 LEU A N 1
ATOM 857 C CA . LEU A 1 111 ? 6.574 22.594 -9.438 1 76 111 LEU A CA 1
ATOM 858 C C . LEU A 1 111 ? 7.75 21.969 -10.18 1 76 111 LEU A C 1
ATOM 860 O O . LEU A 1 111 ? 8.719 22.656 -10.508 1 76 111 LEU A O 1
ATOM 864 N N . PRO A 1 112 ? 7.605 20.656 -10.406 1 75.06 112 PRO A N 1
ATOM 865 C CA . PRO A 1 112 ? 8.719 19.938 -11.031 1 75.06 112 PRO A CA 1
ATOM 866 C C . PRO A 1 112 ? 9.055 20.469 -12.43 1 75.06 112 PRO A C 1
ATOM 868 O O . PRO A 1 112 ? 8.156 20.875 -13.164 1 75.06 112 PRO A O 1
ATOM 871 N N . ARG A 1 113 ? 10.398 20.516 -12.742 1 66 113 ARG A N 1
ATOM 872 C CA . ARG A 1 113 ? 10.844 20.969 -14.055 1 66 113 ARG A CA 1
ATOM 873 C C . ARG A 1 113 ? 11.359 19.797 -14.883 1 66 113 ARG A C 1
ATOM 875 O O . ARG A 1 113 ? 11.156 19.75 -16.094 1 66 113 ARG A O 1
ATOM 882 N N . ARG A 1 114 ? 12.047 18.812 -14.164 1 63.19 114 ARG A N 1
ATOM 883 C CA . ARG A 1 114 ? 12.82 17.875 -14.961 1 63.19 114 ARG A CA 1
ATOM 884 C C . ARG A 1 114 ? 12.422 16.438 -14.656 1 63.19 114 ARG A C 1
ATOM 886 O O . ARG A 1 114 ? 12 16.125 -13.539 1 63.19 114 ARG A O 1
ATOM 893 N N . VAL A 1 115 ? 12.297 15.711 -15.695 1 63.62 115 VAL A N 1
ATOM 894 C CA . VAL A 1 115 ? 12.219 14.266 -15.539 1 63.62 115 VAL A CA 1
ATOM 895 C C . VAL A 1 115 ? 13.578 13.641 -15.852 1 63.62 115 VAL A C 1
ATOM 897 O O . VAL A 1 115 ? 14.203 13.969 -16.859 1 63.62 115 VAL A O 1
ATOM 900 N N . THR A 1 116 ? 14.156 13.047 -14.773 1 68.88 116 THR A N 1
ATOM 901 C CA . THR A 1 116 ? 15.398 12.312 -15 1 68.88 116 THR A CA 1
ATOM 902 C C . THR A 1 116 ? 15.125 11 -15.727 1 68.88 116 THR A C 1
ATOM 904 O O . THR A 1 116 ? 13.969 10.586 -15.852 1 68.88 116 THR A O 1
ATOM 907 N N . THR A 1 117 ? 16.172 10.422 -16.219 1 72.69 117 THR A N 1
ATOM 908 C CA . THR A 1 117 ? 16.016 9.211 -17.016 1 72.69 117 THR A CA 1
ATOM 909 C C . THR A 1 117 ? 16.266 7.969 -16.172 1 72.69 117 THR A C 1
ATOM 911 O O . THR A 1 117 ? 16 6.848 -16.609 1 72.69 117 THR A O 1
ATOM 914 N N . SER A 1 118 ? 16.625 8.094 -14.961 1 76.38 118 SER A N 1
ATOM 915 C CA . SER A 1 118 ? 17.031 6.926 -14.195 1 76.38 118 SER A CA 1
ATOM 916 C C . SER A 1 118 ? 15.82 6.121 -13.734 1 76.38 118 SER A C 1
ATOM 918 O O . SER A 1 118 ? 14.82 6.691 -13.297 1 76.38 118 SER A O 1
ATOM 920 N N . ARG A 1 119 ? 16.016 4.77 -13.852 1 77.94 119 ARG A N 1
ATOM 921 C CA . ARG A 1 119 ? 14.945 3.887 -13.414 1 77.94 119 ARG A CA 1
ATOM 922 C C . ARG A 1 119 ? 15.281 3.232 -12.078 1 77.94 119 ARG A C 1
ATOM 924 O O . ARG A 1 119 ? 14.523 2.402 -11.578 1 77.94 119 ARG A O 1
ATOM 931 N N . ASP A 1 120 ? 16.312 3.771 -11.578 1 86.12 120 ASP A N 1
ATOM 932 C CA . ASP A 1 120 ? 16.719 3.207 -10.297 1 86.12 120 ASP A CA 1
ATOM 933 C C . ASP A 1 120 ? 15.758 3.619 -9.18 1 86.12 120 ASP A C 1
ATOM 935 O O . ASP A 1 120 ? 15.016 4.59 -9.32 1 86.12 120 ASP A O 1
ATOM 939 N N . ALA A 1 121 ? 15.812 2.791 -8.195 1 91.75 121 ALA A N 1
ATOM 940 C CA . ALA A 1 121 ? 14.969 3.125 -7.055 1 91.75 121 ALA A CA 1
ATOM 941 C C . ALA A 1 121 ? 15.719 4.004 -6.059 1 91.75 121 ALA A C 1
ATOM 943 O O . ALA A 1 121 ? 16.922 3.814 -5.832 1 91.75 121 ALA A O 1
ATOM 944 N N . ILE A 1 122 ? 15.062 5 -5.59 1 93.94 122 ILE A N 1
ATOM 945 C CA . ILE A 1 122 ? 15.523 5.773 -4.441 1 93.94 122 ILE A CA 1
ATOM 946 C C . ILE A 1 122 ? 14.625 5.496 -3.238 1 93.94 122 ILE A C 1
ATOM 948 O O . ILE A 1 122 ? 13.477 5.074 -3.398 1 93.94 122 ILE A O 1
ATOM 952 N N . GLU A 1 123 ? 15.242 5.664 -2.072 1 96.19 123 GLU A N 1
ATOM 953 C CA . GLU A 1 123 ? 14.484 5.41 -0.85 1 96.19 123 GLU A CA 1
ATOM 954 C C . GLU A 1 123 ? 14.297 6.691 -0.041 1 96.19 123 GLU A C 1
ATOM 956 O O . GLU A 1 123 ? 15.156 7.578 -0.069 1 96.19 123 GLU A O 1
ATOM 961 N N . PHE A 1 124 ? 13.203 6.82 0.61 1 96.69 124 PHE A N 1
ATOM 962 C CA . PHE A 1 124 ? 12.945 7.945 1.5 1 96.69 124 PHE A CA 1
ATOM 963 C C . PHE A 1 124 ? 12.086 7.512 2.682 1 96.69 124 PHE A C 1
ATOM 965 O O . PHE A 1 124 ? 11.438 6.461 2.633 1 96.69 124 PHE A O 1
ATOM 972 N N . THR A 1 125 ? 12.219 8.297 3.723 1 97.44 125 THR A N 1
ATOM 973 C CA . THR A 1 125 ? 11.477 7.961 4.93 1 97.44 125 THR A CA 1
ATOM 974 C C . THR A 1 125 ? 10.5 9.078 5.297 1 97.44 125 THR A C 1
ATOM 976 O O . THR A 1 125 ? 10.742 10.25 4.98 1 97.44 125 THR A O 1
ATOM 979 N N . VAL A 1 126 ? 9.383 8.695 5.816 1 98.06 126 VAL A N 1
ATOM 980 C CA . VAL A 1 126 ? 8.398 9.625 6.355 1 98.06 126 VAL A CA 1
ATOM 981 C C . VAL A 1 126 ? 8.031 9.211 7.777 1 98.06 126 VAL A C 1
ATOM 983 O O . VAL A 1 126 ? 7.648 8.062 8.023 1 98.06 126 VAL A O 1
ATOM 986 N N . GLU A 1 127 ? 8.234 10.109 8.68 1 97.25 127 GLU A N 1
ATOM 987 C CA . GLU A 1 127 ? 7.754 9.922 10.047 1 97.25 127 GLU A CA 1
ATOM 988 C C . GLU A 1 127 ? 6.363 10.523 10.227 1 97.25 127 GLU A C 1
ATOM 990 O O . GLU A 1 127 ? 6.184 11.734 10.117 1 97.25 127 GLU A O 1
ATOM 995 N N . TYR A 1 128 ? 5.418 9.625 10.508 1 97.62 128 TYR A N 1
ATOM 996 C CA . TYR A 1 128 ? 4.027 10.047 10.633 1 97.62 128 TYR A CA 1
ATOM 997 C C . TYR A 1 128 ? 3.658 10.281 12.094 1 97.62 128 TYR A C 1
ATOM 999 O O . TYR A 1 128 ? 3.863 9.406 12.938 1 97.62 128 TYR A O 1
ATOM 1007 N N . TRP A 1 129 ? 3.201 11.422 12.359 1 96.81 129 TRP A N 1
ATOM 1008 C CA . TRP A 1 129 ? 2.324 11.555 13.516 1 96.81 129 TRP A CA 1
ATOM 1009 C C . TRP A 1 129 ? 0.949 10.961 13.227 1 96.81 129 TRP A C 1
ATOM 1011 O O . TRP A 1 129 ? 0.686 10.5 12.117 1 96.81 129 TRP A O 1
ATOM 1021 N N . PRO A 1 130 ? 0.09 10.891 14.258 1 96.75 130 PRO A N 1
ATOM 1022 C CA . PRO A 1 130 ? -1.189 10.227 14 1 96.75 130 PRO A CA 1
ATOM 1023 C C . PRO A 1 130 ? -1.858 10.711 12.711 1 96.75 130 PRO A C 1
ATOM 1025 O O . PRO A 1 130 ? -2.107 11.906 12.555 1 96.75 130 PRO A O 1
ATOM 1028 N N . THR A 1 131 ? -2.102 9.734 11.805 1 98.44 131 THR A N 1
ATOM 1029 C CA . THR A 1 131 ? -2.594 10.039 10.461 1 98.44 131 THR A CA 1
ATOM 1030 C C . THR A 1 131 ? -3.688 9.055 10.055 1 98.44 131 THR A C 1
ATOM 1032 O O . THR A 1 131 ? -3.615 7.863 10.383 1 98.44 131 THR A O 1
ATOM 1035 N N . ILE A 1 132 ? -4.68 9.562 9.414 1 98.25 132 ILE A N 1
ATOM 1036 C CA . ILE A 1 132 ? -5.754 8.742 8.852 1 98.25 132 ILE A CA 1
ATOM 1037 C C . ILE A 1 132 ? -5.902 9.047 7.363 1 98.25 132 ILE A C 1
ATOM 1039 O O . ILE A 1 132 ? -6.109 10.195 6.973 1 98.25 132 ILE A O 1
ATOM 1043 N N . TYR A 1 133 ? -5.742 8.039 6.578 1 98.38 133 TYR A N 1
ATOM 1044 C CA . TYR A 1 133 ? -6.141 8.164 5.184 1 98.38 133 TYR A CA 1
ATOM 1045 C C . TYR A 1 133 ? -7.551 7.629 4.965 1 98.38 133 TYR A C 1
ATOM 1047 O O . TYR A 1 133 ? -8.055 6.844 5.773 1 98.38 133 TYR A O 1
ATOM 1055 N N . MET A 1 134 ? -8.148 8.188 3.918 1 96.69 134 MET A N 1
ATOM 1056 C CA . MET A 1 134 ? -9.477 7.711 3.541 1 96.69 134 MET A CA 1
ATOM 1057 C C . MET A 1 134 ? -9.492 7.234 2.092 1 96.69 134 MET A C 1
ATOM 1059 O O . MET A 1 134 ? -8.852 7.84 1.229 1 96.69 134 MET A O 1
ATOM 1063 N N . PHE A 1 135 ? -10.18 6.137 1.924 1 96 135 PHE A N 1
ATOM 1064 C CA . PHE A 1 135 ? -10.477 5.637 0.586 1 96 135 PHE A CA 1
ATOM 1065 C C . PHE A 1 135 ? -11.945 5.234 0.469 1 96 135 PHE A C 1
ATOM 1067 O O . PHE A 1 135 ? -12.375 4.254 1.076 1 96 135 PHE A O 1
ATOM 1074 N N . ARG A 1 136 ? -12.695 6.039 -0.311 1 93.38 136 ARG A N 1
ATOM 1075 C CA . ARG A 1 136 ? -14.117 5.789 -0.494 1 93.38 136 ARG A CA 1
ATOM 1076 C C . ARG A 1 136 ? -14.805 5.508 0.84 1 93.38 136 ARG A C 1
ATOM 1078 O O . ARG A 1 136 ? -15.461 4.477 1.003 1 93.38 136 ARG A O 1
ATOM 1085 N N . SER A 1 137 ? -14.625 6.371 1.822 1 91.75 137 SER A N 1
ATOM 1086 C CA . SER A 1 137 ? -15.266 6.406 3.135 1 91.75 137 SER A CA 1
ATOM 1087 C C . SER A 1 137 ? -14.727 5.312 4.043 1 91.75 137 SER A C 1
ATOM 1089 O O . SER A 1 137 ? -15.305 5.027 5.094 1 91.75 137 SER A O 1
ATOM 1091 N N . ARG A 1 138 ? -13.711 4.672 3.611 1 94.81 138 ARG A N 1
ATOM 1092 C CA . ARG A 1 138 ? -13.047 3.686 4.457 1 94.81 138 ARG A CA 1
ATOM 1093 C C . ARG A 1 138 ? -11.727 4.227 4.992 1 94.81 138 ARG A C 1
ATOM 1095 O O . ARG A 1 138 ? -10.922 4.781 4.238 1 94.81 138 ARG A O 1
ATOM 1102 N N . PRO A 1 139 ? -11.523 3.982 6.27 1 96.88 139 PRO A N 1
ATOM 1103 C CA . PRO A 1 139 ? -10.234 4.414 6.812 1 96.88 139 PRO A CA 1
ATOM 1104 C C . PRO A 1 139 ? -9.086 3.488 6.414 1 96.88 139 PRO A C 1
ATOM 1106 O O . PRO A 1 139 ? -9.242 2.266 6.445 1 96.88 139 PRO A O 1
ATOM 1109 N N . ILE A 1 140 ? -8.078 4.051 5.934 1 98.25 140 ILE A N 1
ATOM 1110 C CA . ILE A 1 140 ? -6.828 3.352 5.648 1 98.25 140 ILE A CA 1
ATOM 1111 C C . ILE A 1 140 ? -5.828 3.594 6.777 1 98.25 140 ILE A C 1
ATOM 1113 O O . ILE A 1 140 ? -5.34 4.711 6.949 1 98.25 140 ILE A O 1
ATOM 1117 N N . LEU A 1 141 ? -5.473 2.531 7.5 1 98.12 141 LEU A N 1
ATOM 1118 C CA . LEU A 1 141 ? -4.758 2.701 8.758 1 98.12 141 LEU A CA 1
ATOM 1119 C C . LEU A 1 141 ? -3.33 2.182 8.648 1 98.12 141 LEU A C 1
ATOM 1121 O O . LEU A 1 141 ? -2.824 1.539 9.57 1 98.12 141 LEU A O 1
ATOM 1125 N N . TYR A 1 142 ? -2.725 2.365 7.516 1 97.75 142 TYR A N 1
ATOM 1126 C CA . TYR A 1 142 ? -1.3 2.16 7.277 1 97.75 142 TYR A CA 1
ATOM 1127 C C . TYR A 1 142 ? -0.748 3.217 6.328 1 97.75 142 TYR A C 1
ATOM 1129 O O . TYR A 1 142 ? -1.51 3.904 5.645 1 97.75 142 TYR A O 1
ATOM 1137 N N . PRO A 1 143 ? 0.521 3.424 6.273 1 98.19 143 PRO A N 1
ATOM 1138 C CA . PRO A 1 143 ? 1.09 4.484 5.441 1 98.19 143 PRO A CA 1
ATOM 1139 C C . PRO A 1 143 ? 1.091 4.133 3.955 1 98.19 143 PRO A C 1
ATOM 1141 O O . PRO A 1 143 ? 2.156 3.965 3.357 1 98.19 143 PRO A O 1
ATOM 1144 N N . SER A 1 144 ? -0.071 4.16 3.438 1 98.62 144 SER A N 1
ATOM 1145 C CA . SER A 1 144 ? -0.266 3.871 2.021 1 98.62 144 SER A CA 1
ATOM 1146 C C . SER A 1 144 ? 0.513 4.848 1.146 1 98.62 144 SER A C 1
ATOM 1148 O O . SER A 1 144 ? 0.329 6.062 1.248 1 98.62 144 SER A O 1
ATOM 1150 N N . PRO A 1 145 ? 1.351 4.297 0.241 1 98.12 145 PRO A N 1
ATOM 1151 C CA . PRO A 1 145 ? 2.086 5.207 -0.641 1 98.12 145 PRO A CA 1
ATOM 1152 C C . PRO A 1 145 ? 1.168 6 -1.566 1 98.12 145 PRO A C 1
ATOM 1154 O O . PRO A 1 145 ? 1.397 7.191 -1.795 1 98.12 145 PRO A O 1
ATOM 1157 N N . GLN A 1 146 ? 0.137 5.391 -1.994 1 97.25 146 GLN A N 1
ATOM 1158 C CA . GLN A 1 146 ? -0.792 6.062 -2.896 1 97.25 146 GLN A CA 1
ATOM 1159 C C . GLN A 1 146 ? -1.536 7.188 -2.18 1 97.25 146 GLN A C 1
ATOM 1161 O O . GLN A 1 146 ? -1.693 8.281 -2.727 1 97.25 146 GLN A O 1
ATOM 1166 N N . ARG A 1 147 ? -1.969 6.848 -0.993 1 98.19 147 ARG A N 1
ATOM 1167 C CA . ARG A 1 147 ? -2.729 7.852 -0.253 1 98.19 147 ARG A CA 1
ATOM 1168 C C . ARG A 1 147 ? -1.85 9.039 0.117 1 98.19 147 ARG A C 1
ATOM 1170 O O . ARG A 1 147 ? -2.322 10.18 0.157 1 98.19 147 ARG A O 1
ATOM 1177 N N . LEU A 1 148 ? -0.597 8.727 0.436 1 98.38 148 LEU A N 1
ATOM 1178 C CA . LEU A 1 148 ? 0.336 9.82 0.684 1 98.38 148 LEU A CA 1
ATOM 1179 C C . LEU A 1 148 ? 0.384 10.781 -0.504 1 98.38 148 LEU A C 1
ATOM 1181 O O . LEU A 1 148 ? 0.177 11.984 -0.347 1 98.38 148 LEU A O 1
ATOM 1185 N N . VAL A 1 149 ? 0.541 10.258 -1.671 1 97.5 149 VAL A N 1
ATOM 1186 C CA . VAL A 1 149 ? 0.719 11.047 -2.883 1 97.5 149 VAL A CA 1
ATOM 1187 C C . VAL A 1 149 ? -0.575 11.789 -3.209 1 97.5 149 VAL A C 1
ATOM 1189 O O . VAL A 1 149 ? -0.568 13.008 -3.391 1 97.5 149 VAL A O 1
ATOM 1192 N N . TYR A 1 150 ? -1.643 11.102 -3.17 1 96.5 150 TYR A N 1
ATOM 1193 C CA . TYR A 1 150 ? -2.912 11.711 -3.543 1 96.5 150 TYR A CA 1
ATOM 1194 C C . TYR A 1 150 ? -3.324 12.773 -2.529 1 96.5 150 TYR A C 1
ATOM 1196 O O . TYR A 1 150 ? -3.904 13.797 -2.895 1 96.5 150 TYR A O 1
ATOM 1204 N N . SER A 1 151 ? -3.084 12.469 -1.28 1 96.19 151 SER A N 1
ATOM 1205 C CA . SER A 1 151 ? -3.424 13.438 -0.241 1 96.19 151 SER A CA 1
ATOM 1206 C C . SER A 1 151 ? -2.717 14.766 -0.472 1 96.19 151 SER A C 1
ATOM 1208 O O . SER A 1 151 ? -3.34 15.828 -0.398 1 96.19 151 SER A O 1
ATOM 1210 N N . VAL A 1 152 ? -1.465 14.688 -0.763 1 95.19 152 VAL A N 1
ATOM 1211 C CA . VAL A 1 152 ? -0.662 15.898 -0.946 1 95.19 152 VAL A CA 1
ATOM 1212 C C . VAL A 1 152 ? -1.121 16.641 -2.197 1 95.19 152 VAL A C 1
ATOM 1214 O O . VAL A 1 152 ? -1.352 17.844 -2.16 1 95.19 152 VAL A O 1
ATOM 1217 N N . PHE A 1 153 ? -1.296 15.969 -3.26 1 94 153 PHE A N 1
ATOM 1218 C CA . PHE A 1 153 ? -1.667 16.625 -4.508 1 94 153 PHE A CA 1
ATOM 1219 C C . PHE A 1 153 ? -3.074 17.203 -4.418 1 94 153 PHE A C 1
ATOM 1221 O O . PHE A 1 153 ? -3.361 18.25 -5.012 1 94 153 PHE A O 1
ATOM 1228 N N . SER A 1 154 ? -3.941 16.516 -3.709 1 92.94 154 SER A N 1
ATOM 1229 C CA . SER A 1 154 ? -5.273 17.062 -3.482 1 92.94 154 SER A CA 1
ATOM 1230 C C . SER A 1 154 ? -5.207 18.375 -2.693 1 92.94 154 SER A C 1
ATOM 1232 O O . SER A 1 154 ? -5.887 19.344 -3.033 1 92.94 154 SER A O 1
ATOM 1234 N N . ALA A 1 155 ? -4.395 18.344 -1.676 1 90.69 155 ALA A N 1
ATOM 1235 C CA . ALA A 1 155 ? -4.23 19.547 -0.861 1 90.69 155 ALA A CA 1
ATOM 1236 C C . ALA A 1 155 ? -3.613 20.672 -1.675 1 90.69 155 ALA A C 1
ATOM 1238 O O . ALA A 1 155 ? -4.039 21.828 -1.563 1 90.69 155 ALA A O 1
ATOM 1239 N N . LEU A 1 156 ? -2.662 20.344 -2.49 1 88.75 156 LEU A N 1
ATOM 1240 C CA . LEU A 1 156 ? -2.018 21.328 -3.346 1 88.75 156 LEU A CA 1
ATOM 1241 C C . LEU A 1 156 ? -3.014 21.938 -4.332 1 88.75 156 LEU A C 1
ATOM 1243 O O . LEU A 1 156 ? -3.029 23.141 -4.543 1 88.75 156 LEU A O 1
ATOM 1247 N N . ALA A 1 157 ? -3.77 21.062 -4.859 1 88.62 157 ALA A N 1
ATOM 1248 C CA . ALA A 1 157 ? -4.766 21.531 -5.824 1 88.62 157 ALA A CA 1
ATOM 1249 C C . ALA A 1 157 ? -5.766 22.469 -5.164 1 88.62 157 ALA A C 1
ATOM 1251 O O . ALA A 1 157 ? -6.152 23.484 -5.754 1 88.62 157 ALA A O 1
ATOM 1252 N N . ARG A 1 158 ? -6.168 22.156 -4.02 1 84.31 158 ARG A N 1
ATOM 1253 C CA . ARG A 1 158 ? -7.113 22.984 -3.279 1 84.31 158 ARG A CA 1
ATOM 1254 C C . ARG A 1 158 ? -6.52 24.344 -2.967 1 84.31 158 ARG A C 1
ATOM 1256 O O . ARG A 1 158 ? -7.215 25.359 -3.033 1 84.31 158 ARG A O 1
ATOM 1263 N N . HIS A 1 159 ? -5.301 24.328 -2.703 1 79.12 159 HIS A N 1
ATOM 1264 C CA . HIS A 1 159 ? -4.656 25.562 -2.277 1 79.12 159 HIS A CA 1
ATOM 1265 C C . HIS A 1 159 ? -4.246 26.406 -3.477 1 79.12 159 HIS A C 1
ATOM 1267 O O . HIS A 1 159 ? -4.277 27.641 -3.412 1 79.12 159 HIS A O 1
ATOM 1273 N N . THR A 1 160 ? -3.785 25.719 -4.547 1 76.19 160 THR A N 1
ATOM 1274 C CA . THR A 1 160 ? -3.223 26.453 -5.676 1 76.19 160 THR A CA 1
ATOM 1275 C C . THR A 1 160 ? -4.27 26.641 -6.77 1 76.19 160 THR A C 1
ATOM 1277 O O . THR A 1 160 ? -4.109 27.5 -7.641 1 76.19 160 THR A O 1
ATOM 1280 N N . GLY A 1 161 ? -5.203 25.781 -6.812 1 78.25 161 GLY A N 1
ATOM 1281 C CA . GLY A 1 161 ? -6.188 25.781 -7.883 1 78.25 161 GLY A CA 1
ATOM 1282 C C . GLY A 1 161 ? -5.723 25.047 -9.125 1 78.25 161 GLY A C 1
ATOM 1283 O O . GLY A 1 161 ? -6.441 25 -10.125 1 78.25 161 GLY A O 1
ATOM 1284 N N . LEU A 1 162 ? -4.477 24.516 -9.109 1 77.5 162 LEU A N 1
ATOM 1285 C CA . LEU A 1 162 ? -3.936 23.797 -10.258 1 77.5 162 LEU A CA 1
ATOM 1286 C C . LEU A 1 162 ? -4.289 22.312 -10.188 1 77.5 162 LEU A C 1
ATOM 1288 O O . LEU A 1 162 ? -4.312 21.719 -9.102 1 77.5 162 LEU A O 1
ATOM 1292 N N . SER A 1 163 ? -4.723 21.875 -11.43 1 78.94 163 SER A N 1
ATOM 1293 C CA . SER A 1 163 ? -4.953 20.422 -11.516 1 78.94 163 SER A CA 1
ATOM 1294 C C . SER A 1 163 ? -3.637 19.656 -11.547 1 78.94 163 SER A C 1
ATOM 1296 O O . SER A 1 163 ? -2.814 19.875 -12.445 1 78.94 163 SER A O 1
ATOM 1298 N N . LEU A 1 164 ? -3.406 18.781 -10.68 1 82.44 164 LEU A N 1
ATOM 1299 C CA . LEU A 1 164 ? -2.152 18.047 -10.562 1 82.44 164 LEU A CA 1
ATOM 1300 C C . LEU A 1 164 ? -2.396 16.547 -10.617 1 82.44 164 LEU A C 1
ATOM 1302 O O . LEU A 1 164 ? -1.548 15.758 -10.195 1 82.44 164 LEU A O 1
ATOM 1306 N N . LYS A 1 165 ? -3.51 16.234 -11.258 1 82.25 165 LYS A N 1
ATOM 1307 C CA . LYS A 1 165 ? -3.934 14.828 -11.281 1 82.25 165 LYS A CA 1
ATOM 1308 C C . LYS A 1 165 ? -2.938 13.969 -12.055 1 82.25 165 LYS A C 1
ATOM 1310 O O . LYS A 1 165 ? -2.639 12.844 -11.656 1 82.25 165 LYS A O 1
ATOM 1315 N N . GLY A 1 166 ? -2.498 14.477 -13.188 1 85.12 166 GLY A N 1
ATOM 1316 C CA . GLY A 1 166 ? -1.531 13.734 -13.977 1 85.12 166 GLY A CA 1
ATOM 1317 C C . GLY A 1 166 ? -0.251 13.43 -13.227 1 85.12 166 GLY A C 1
ATOM 1318 O O . GLY A 1 166 ? 0.25 12.305 -13.273 1 85.12 166 GLY A O 1
ATOM 1319 N N . TYR A 1 167 ? 0.226 14.398 -12.453 1 88.69 167 TYR A N 1
ATOM 1320 C CA . TYR A 1 167 ? 1.433 14.234 -11.648 1 88.69 167 TYR A CA 1
ATOM 1321 C C . TYR A 1 167 ? 1.198 13.25 -10.508 1 88.69 167 TYR A C 1
ATOM 1323 O O . TYR A 1 167 ? 2.049 12.406 -10.227 1 88.69 167 TYR A O 1
ATOM 1331 N N . ALA A 1 168 ? 0.034 13.359 -9.961 1 93.31 168 ALA A N 1
ATOM 1332 C CA . ALA A 1 168 ? -0.313 12.492 -8.836 1 93.31 168 ALA A CA 1
ATOM 1333 C C . ALA A 1 168 ? -0.325 11.023 -9.266 1 93.31 168 ALA A C 1
ATOM 1335 O O . ALA A 1 168 ? 0.278 10.18 -8.602 1 93.31 168 ALA A O 1
ATOM 1336 N N . ASN A 1 169 ? -0.953 10.789 -10.398 1 90.94 169 ASN A N 1
ATOM 1337 C CA . ASN A 1 169 ? -1.047 9.422 -10.891 1 90.94 169 ASN A CA 1
ATOM 1338 C C . ASN A 1 169 ? 0.327 8.852 -11.242 1 90.94 169 ASN A C 1
ATOM 1340 O O . ASN A 1 169 ? 0.619 7.691 -10.945 1 90.94 169 ASN A O 1
ATOM 1344 N N . THR A 1 170 ? 1.058 9.672 -11.828 1 90.62 170 THR A N 1
ATOM 1345 C CA . THR A 1 170 ? 2.398 9.258 -12.234 1 90.62 170 THR A CA 1
ATOM 1346 C C . THR A 1 170 ? 3.238 8.891 -11.008 1 90.62 170 THR A C 1
ATOM 1348 O O . THR A 1 170 ? 3.855 7.828 -10.969 1 90.62 170 THR A O 1
ATOM 1351 N N . LEU A 1 171 ? 3.217 9.695 -10.07 1 93.94 171 LEU A N 1
ATOM 1352 C CA . LEU A 1 171 ? 4.062 9.453 -8.906 1 93.94 171 LEU A CA 1
ATOM 1353 C C . LEU A 1 171 ? 3.51 8.312 -8.062 1 93.94 171 LEU A C 1
ATOM 1355 O O . LEU A 1 171 ? 4.27 7.477 -7.566 1 93.94 171 LEU A O 1
ATOM 1359 N N . ALA A 1 172 ? 2.182 8.281 -7.945 1 95.75 172 ALA A N 1
ATOM 1360 C CA . ALA A 1 172 ? 1.556 7.25 -7.121 1 95.75 172 ALA A CA 1
ATOM 1361 C C . ALA A 1 172 ? 1.905 5.852 -7.621 1 95.75 172 ALA A C 1
ATOM 1363 O O . ALA A 1 172 ? 2.078 4.926 -6.828 1 95.75 172 ALA A O 1
ATOM 1364 N N . SER A 1 173 ? 2.059 5.711 -8.914 1 93.5 173 SER A N 1
ATOM 1365 C CA . SER A 1 173 ? 2.361 4.41 -9.5 1 93.5 173 SER A CA 1
ATOM 1366 C C . SER A 1 173 ? 3.846 4.086 -9.391 1 93.5 173 SER A C 1
ATOM 1368 O O . SER A 1 173 ? 4.277 2.992 -9.758 1 93.5 173 SER A O 1
ATOM 1370 N N . ASN A 1 174 ? 4.625 5.039 -8.883 1 95 174 ASN A N 1
ATOM 1371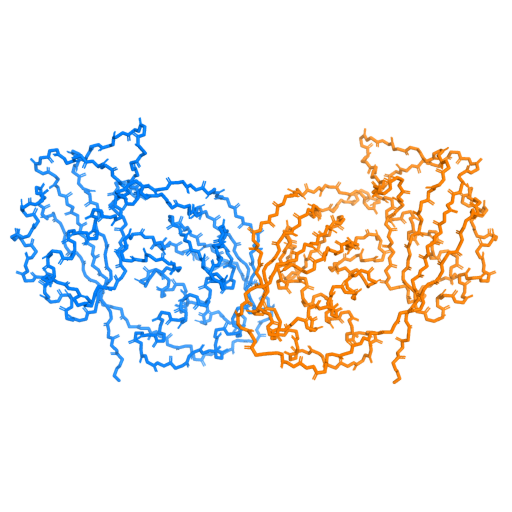 C CA . ASN A 1 174 ? 6.074 4.875 -8.852 1 95 174 ASN A CA 1
ATOM 1372 C C . ASN A 1 174 ? 6.625 5.004 -7.438 1 95 174 ASN A C 1
ATOM 1374 O O . ASN A 1 174 ? 7.801 5.332 -7.25 1 95 174 ASN A O 1
ATOM 1378 N N . VAL A 1 175 ? 5.766 4.883 -6.508 1 97 175 VAL A N 1
ATOM 1379 C CA . VAL A 1 175 ? 6.156 4.852 -5.102 1 97 175 VAL A CA 1
ATOM 1380 C C . VAL A 1 175 ? 5.59 3.598 -4.438 1 97 175 VAL A C 1
ATOM 1382 O O . VAL A 1 175 ? 4.445 3.217 -4.691 1 97 175 VAL A O 1
ATOM 1385 N N . GLU A 1 176 ? 6.426 2.938 -3.604 1 97.94 176 GLU A N 1
ATOM 1386 C CA . GLU A 1 176 ? 5.996 1.74 -2.889 1 97.94 176 GLU A CA 1
ATOM 1387 C C . GLU A 1 176 ? 6.484 1.756 -1.443 1 97.94 176 GLU A C 1
ATOM 1389 O O . GLU A 1 176 ? 7.547 2.305 -1.147 1 97.94 176 GLU A O 1
ATOM 1394 N N . LEU A 1 177 ? 5.66 1.177 -0.605 1 98.31 177 LEU A N 1
ATOM 1395 C CA . LEU A 1 177 ? 6.039 1.013 0.795 1 98.31 177 LEU A CA 1
ATOM 1396 C C . LEU A 1 177 ? 6.98 -0.172 0.968 1 98.31 177 LEU A C 1
ATOM 1398 O O . LEU A 1 177 ? 6.699 -1.271 0.486 1 98.31 177 LEU A O 1
ATOM 1402 N N . LEU A 1 178 ? 8.133 0.047 1.612 1 97.25 178 LEU A N 1
ATOM 1403 C CA . LEU A 1 178 ? 9.086 -1.025 1.887 1 97.25 178 LEU A CA 1
ATOM 1404 C C . LEU A 1 178 ? 8.859 -1.609 3.277 1 97.25 178 LEU A C 1
ATOM 1406 O O . LEU A 1 178 ? 9.102 -2.795 3.504 1 97.25 178 LEU A O 1
ATOM 1410 N N . GLY A 1 179 ? 8.492 -0.746 4.109 1 96.06 179 GLY A N 1
ATOM 1411 C CA . GLY A 1 179 ? 8.273 -1.162 5.484 1 96.06 179 GLY A CA 1
ATOM 1412 C C . GLY A 1 179 ? 7.73 -0.053 6.363 1 96.06 179 GLY A C 1
ATOM 1413 O O . GLY A 1 179 ? 7.777 1.122 5.992 1 96.06 179 GLY A O 1
ATOM 1414 N N . TRP A 1 180 ? 7.141 -0.472 7.434 1 96.44 180 TRP A N 1
ATOM 1415 C CA . TRP A 1 180 ? 6.539 0.456 8.383 1 96.44 180 TRP A CA 1
ATOM 1416 C C . TRP A 1 180 ? 6.75 -0.019 9.82 1 96.44 180 TRP A C 1
ATOM 1418 O O . TRP A 1 180 ? 6.352 -1.13 10.172 1 96.44 180 TRP A O 1
ATOM 1428 N N . ASN A 1 181 ? 7.543 0.782 10.516 1 96.75 181 ASN A N 1
ATOM 1429 C CA . ASN A 1 181 ? 7.672 0.613 11.961 1 96.75 181 ASN A CA 1
ATOM 1430 C C . ASN A 1 181 ? 6.738 1.554 12.719 1 96.75 181 ASN A C 1
ATOM 1432 O O . ASN A 1 181 ? 7.117 2.68 13.047 1 96.75 181 ASN A O 1
ATOM 1436 N N . GLY A 1 182 ? 5.512 1.04 12.914 1 96.31 182 GLY A N 1
ATOM 1437 C CA . GLY A 1 182 ? 4.496 1.872 13.539 1 96.31 182 GLY A CA 1
ATOM 1438 C C . GLY A 1 182 ? 3.309 1.078 14.055 1 96.31 182 GLY A C 1
ATOM 1439 O O . GLY A 1 182 ? 3.352 -0.153 14.102 1 96.31 182 GLY A O 1
ATOM 1440 N N . ARG A 1 183 ? 2.316 1.762 14.547 1 96.12 183 ARG A N 1
ATOM 1441 C CA . ARG A 1 183 ? 1.123 1.158 15.133 1 96.12 183 ARG A CA 1
ATOM 1442 C C . ARG A 1 183 ? -0.108 2.023 14.883 1 96.12 183 ARG A C 1
ATOM 1444 O O . ARG A 1 183 ? 0.006 3.141 14.375 1 96.12 183 ARG A O 1
ATOM 1451 N N . VAL A 1 184 ? -1.188 1.412 15.141 1 96.62 184 VAL A N 1
ATOM 1452 C CA . VAL A 1 184 ? -2.449 2.146 15.141 1 96.62 184 VAL A CA 1
ATOM 1453 C C . VAL A 1 184 ? -2.84 2.504 16.578 1 96.62 184 VAL A C 1
ATOM 1455 O O . VAL A 1 184 ? -2.791 1.655 17.469 1 96.62 184 VAL A O 1
ATOM 1458 N N . GLY A 1 185 ? -3.115 3.75 16.766 1 94.56 185 GLY A N 1
ATOM 1459 C CA . GLY A 1 185 ? -3.537 4.215 18.062 1 94.56 185 GLY A CA 1
ATOM 1460 C C . GLY A 1 185 ? -4.957 4.746 18.078 1 94.56 185 GLY A C 1
ATOM 1461 O O . GLY A 1 185 ? -5.578 4.906 17.031 1 94.56 185 GLY A O 1
ATOM 1462 N N . LEU A 1 186 ? -5.434 4.91 19.328 1 93.5 186 LEU A N 1
ATOM 1463 C CA . LEU A 1 186 ? -6.754 5.48 19.562 1 93.5 186 LEU A CA 1
ATOM 1464 C C . LEU A 1 186 ? -6.645 6.883 20.156 1 93.5 186 LEU A C 1
ATOM 1466 O O . LEU A 1 186 ? -5.914 7.094 21.141 1 93.5 186 LEU A O 1
ATOM 1470 N N . TYR A 1 187 ? -7.379 7.793 19.578 1 93.12 187 TYR A N 1
ATOM 1471 C CA . TYR A 1 187 ? -7.293 9.188 20 1 93.12 187 TYR A CA 1
ATOM 1472 C C . TYR A 1 187 ? -8.672 9.758 20.297 1 93.12 187 TYR A C 1
ATOM 1474 O O . TYR A 1 187 ? -9.586 9.656 19.469 1 93.12 187 TYR A O 1
ATOM 1482 N N . SER A 1 188 ? -8.836 10.359 21.438 1 91.81 188 SER A N 1
ATOM 1483 C CA . SER A 1 188 ? -10.086 11.008 21.812 1 91.81 188 SER A CA 1
ATOM 1484 C C . SER A 1 188 ? -10.18 12.414 21.234 1 91.81 188 SER A C 1
ATOM 1486 O O . SER A 1 188 ? -9.305 13.25 21.469 1 91.81 188 SER A O 1
ATOM 1488 N N . ILE A 1 189 ? -11.234 12.625 20.484 1 91.69 189 ILE A N 1
ATOM 1489 C CA . ILE A 1 189 ? -11.328 13.938 19.875 1 91.69 189 ILE A CA 1
ATOM 1490 C C . ILE A 1 189 ? -12.477 14.727 20.5 1 91.69 189 ILE A C 1
ATOM 1492 O O . ILE A 1 189 ? -13 15.664 19.906 1 91.69 189 ILE A O 1
ATOM 1496 N N . GLY A 1 190 ? -12.867 14.391 21.594 1 83.06 190 GLY A N 1
ATOM 1497 C CA . GLY A 1 190 ? -13.875 15.102 22.359 1 83.06 190 GLY A CA 1
ATOM 1498 C C . GLY A 1 190 ? -15.25 14.461 22.281 1 83.06 190 GLY A C 1
ATOM 1499 O O . GLY A 1 190 ? -15.523 13.672 21.375 1 83.06 190 GLY A O 1
ATOM 1500 N N . ARG A 1 191 ? -16.109 14.734 23.219 1 84 191 ARG A N 1
ATOM 1501 C CA . ARG A 1 191 ? -17.5 14.305 23.312 1 84 191 ARG A CA 1
ATOM 1502 C C . ARG A 1 191 ? -17.625 12.797 23.109 1 84 191 ARG A C 1
ATOM 1504 O O . ARG A 1 191 ? -18.453 12.344 22.328 1 84 191 ARG A O 1
ATOM 1511 N N . ASP A 1 192 ? -16.672 12.062 23.547 1 81.56 192 ASP A N 1
ATOM 1512 C CA . ASP A 1 192 ? -16.672 10.609 23.562 1 81.56 192 ASP A CA 1
ATOM 1513 C C . ASP A 1 192 ? -16.375 10.039 22.172 1 81.56 192 ASP A C 1
ATOM 1515 O O . ASP A 1 192 ? -16.703 8.883 21.875 1 81.56 192 ASP A O 1
ATOM 1519 N N . ARG A 1 193 ? -15.953 10.93 21.359 1 91.38 193 ARG A N 1
ATOM 1520 C CA . ARG A 1 193 ? -15.547 10.453 20.031 1 91.38 193 ARG A CA 1
ATOM 1521 C C . ARG A 1 193 ? -14.086 10.031 20.031 1 91.38 193 ARG A C 1
ATOM 1523 O O . ARG A 1 193 ? -13.227 10.742 20.562 1 91.38 193 ARG A O 1
ATOM 1530 N N . LYS A 1 194 ? -13.953 8.805 19.453 1 92.75 194 LYS A N 1
ATOM 1531 C CA . LYS A 1 194 ? -12.602 8.266 19.328 1 92.75 194 LYS A CA 1
ATOM 1532 C C . LYS A 1 194 ? -12.281 7.938 17.875 1 92.75 194 LYS A C 1
ATOM 1534 O O . LYS A 1 194 ? -13.141 7.461 17.125 1 92.75 194 LYS A O 1
ATOM 1539 N N . VAL A 1 195 ? -11.016 8.234 17.578 1 93.5 195 VAL A N 1
ATOM 1540 C CA . VAL A 1 195 ? -10.57 8 16.203 1 93.5 195 VAL A CA 1
ATOM 1541 C C . VAL A 1 195 ? -9.328 7.117 16.219 1 93.5 195 VAL A C 1
ATOM 1543 O O . VAL A 1 195 ? -8.438 7.285 17.047 1 93.5 195 VAL A O 1
ATOM 1546 N N . ARG A 1 196 ? -9.352 6.145 15.273 1 96.12 196 ARG A N 1
ATOM 1547 C CA . ARG A 1 196 ? -8.148 5.352 15.055 1 96.12 196 ARG A CA 1
ATOM 1548 C C . ARG A 1 196 ? -7.254 5.996 14 1 96.12 196 ARG A C 1
ATOM 1550 O O . ARG A 1 196 ? -7.738 6.469 12.977 1 96.12 196 ARG A O 1
ATOM 1557 N N . ALA A 1 197 ? -5.957 6.055 14.336 1 97.44 197 ALA A N 1
ATOM 1558 C CA . ALA A 1 197 ? -4.977 6.633 13.422 1 97.44 197 ALA A CA 1
ATOM 1559 C C . ALA A 1 197 ? -3.648 5.883 13.5 1 97.44 197 ALA A C 1
ATOM 1561 O O . ALA A 1 197 ? -3.27 5.383 14.562 1 97.44 197 ALA A O 1
ATOM 1562 N N . PHE A 1 198 ? -2.988 5.77 12.367 1 98.06 198 PHE A N 1
ATOM 1563 C CA . PHE A 1 198 ? -1.687 5.113 12.375 1 98.06 198 PHE A CA 1
ATOM 1564 C C . PHE A 1 198 ? -0.57 6.129 12.594 1 98.06 198 PHE A C 1
ATOM 1566 O O . PHE A 1 198 ? -0.743 7.316 12.32 1 98.06 198 PHE A O 1
ATOM 1573 N N . TYR A 1 199 ? 0.567 5.711 13.164 1 97.62 199 TYR A N 1
ATOM 1574 C CA . TYR A 1 199 ? 1.762 6.531 13.328 1 97.62 199 TYR A CA 1
ATOM 1575 C C . TYR A 1 199 ? 3.023 5.68 13.234 1 97.62 199 TYR A C 1
ATOM 1577 O O . TYR A 1 199 ? 2.953 4.449 13.227 1 97.62 199 TYR A O 1
ATOM 1585 N N . GLY A 1 200 ? 4.113 6.398 13.062 1 97.06 200 GLY A N 1
ATOM 1586 C CA . GLY A 1 200 ? 5.391 5.707 13 1 97.06 200 GLY A CA 1
ATOM 1587 C C . GLY A 1 200 ? 6.18 6.027 11.742 1 97.06 200 GLY A C 1
ATOM 1588 O O . GLY A 1 200 ? 5.762 6.859 10.938 1 97.06 200 GLY A O 1
ATOM 1589 N N . ARG A 1 201 ? 7.305 5.367 11.602 1 97.69 201 ARG A N 1
ATOM 1590 C CA . ARG A 1 201 ? 8.227 5.637 10.5 1 97.69 201 ARG A CA 1
ATOM 1591 C C . ARG A 1 201 ? 8.016 4.652 9.352 1 97.69 201 ARG A C 1
ATOM 1593 O O . ARG A 1 201 ? 8.016 3.438 9.57 1 97.69 201 ARG A O 1
ATOM 1600 N N . ALA A 1 202 ? 7.738 5.211 8.25 1 98 202 ALA A N 1
ATOM 1601 C CA . ALA A 1 202 ? 7.602 4.414 7.039 1 98 202 ALA A CA 1
ATOM 1602 C C . ALA A 1 202 ? 8.789 4.629 6.102 1 98 202 ALA A C 1
ATOM 1604 O O . ALA A 1 2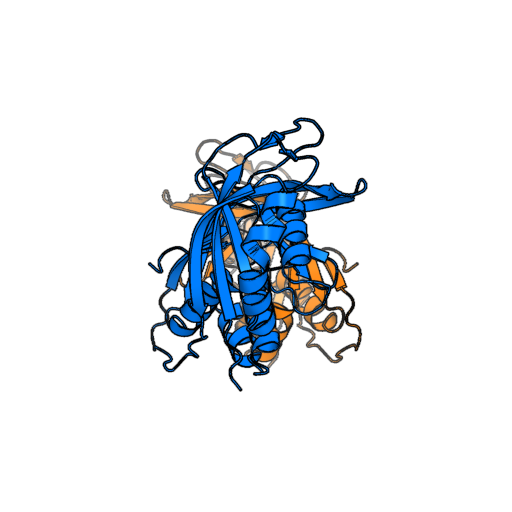02 ? 9.289 5.75 5.977 1 98 202 ALA A O 1
ATOM 1605 N N . THR A 1 203 ? 9.227 3.574 5.512 1 97.88 203 THR A N 1
ATOM 1606 C CA . THR A 1 203 ? 10.25 3.627 4.473 1 97.88 203 THR A CA 1
ATOM 1607 C C . THR A 1 203 ? 9.656 3.293 3.109 1 97.88 203 THR A C 1
ATOM 1609 O O . THR A 1 203 ? 8.938 2.299 2.965 1 97.88 203 THR A O 1
ATOM 1612 N N . TYR A 1 204 ? 9.945 4.172 2.186 1 97.88 204 TYR A N 1
ATOM 1613 C CA . TYR A 1 204 ? 9.398 4.016 0.843 1 97.88 204 TYR A CA 1
ATOM 1614 C C . TYR A 1 204 ? 10.516 3.9 -0.191 1 97.88 204 TYR A C 1
ATOM 1616 O O . TYR A 1 204 ? 11.641 4.336 0.05 1 97.88 204 TYR A O 1
ATOM 1624 N N . ALA A 1 205 ? 10.148 3.295 -1.31 1 97.25 205 ALA A N 1
ATOM 1625 C CA . ALA A 1 205 ? 10.953 3.346 -2.531 1 97.25 205 ALA A CA 1
ATOM 1626 C C . ALA A 1 205 ? 10.219 4.109 -3.631 1 97.25 205 ALA A C 1
ATOM 1628 O O . ALA A 1 205 ? 8.992 4.031 -3.744 1 97.25 205 ALA A O 1
ATOM 1629 N N . ALA A 1 206 ? 10.953 4.879 -4.363 1 96.25 206 ALA A N 1
ATOM 1630 C CA . ALA A 1 206 ? 10.422 5.605 -5.512 1 96.25 206 ALA A CA 1
ATOM 1631 C C . ALA A 1 206 ? 11.359 5.5 -6.711 1 96.25 206 ALA A C 1
ATOM 1633 O O . ALA A 1 206 ? 12.555 5.238 -6.551 1 96.25 206 ALA A O 1
ATOM 1634 N N . THR A 1 207 ? 10.742 5.605 -7.879 1 94.25 207 THR A N 1
ATOM 1635 C CA . THR A 1 207 ? 11.562 5.645 -9.086 1 94.25 207 THR A CA 1
ATOM 1636 C C . THR A 1 207 ? 12.312 6.969 -9.188 1 94.25 207 THR A C 1
ATOM 1638 O O . THR A 1 207 ? 11.711 8.039 -9.125 1 94.25 207 THR A O 1
ATOM 1641 N N . ALA A 1 208 ? 13.562 6.898 -9.422 1 90.81 208 ALA A N 1
ATOM 1642 C CA . ALA A 1 208 ? 14.453 8.055 -9.398 1 90.81 208 ALA A CA 1
ATOM 1643 C C . ALA A 1 208 ? 14.047 9.094 -10.445 1 90.81 208 ALA A C 1
ATOM 1645 O O . ALA A 1 208 ? 14.227 10.297 -10.242 1 90.81 208 ALA A O 1
ATOM 1646 N N . ARG A 1 209 ? 13.477 8.648 -11.422 1 90.38 209 ARG A N 1
ATOM 1647 C CA . ARG A 1 209 ? 13.047 9.5 -12.523 1 90.38 209 ARG A CA 1
ATOM 1648 C C . ARG A 1 209 ? 12.125 10.617 -12.031 1 90.38 209 ARG A C 1
ATOM 1650 O O . ARG A 1 209 ? 12.094 11.703 -12.609 1 90.38 209 ARG A O 1
ATOM 1657 N N . TYR A 1 210 ? 11.492 10.398 -10.922 1 91.5 210 TYR A N 1
ATOM 1658 C CA . TYR A 1 210 ? 10.469 11.328 -10.461 1 91.5 210 TYR A CA 1
ATOM 1659 C C . TYR A 1 210 ? 10.898 12 -9.156 1 91.5 210 TYR A C 1
ATOM 1661 O O . TYR A 1 210 ? 10.055 12.344 -8.328 1 91.5 210 TYR A O 1
ATOM 1669 N N . VAL A 1 211 ? 12.133 12.211 -9.023 1 90.94 211 VAL A N 1
ATOM 1670 C CA . VAL A 1 211 ? 12.68 12.695 -7.766 1 90.94 211 VAL A CA 1
ATOM 1671 C C . VAL A 1 211 ? 12.172 14.109 -7.496 1 90.94 211 VAL A C 1
ATOM 1673 O O . VAL A 1 211 ? 11.93 14.484 -6.348 1 90.94 211 VAL A O 1
ATOM 1676 N N . GLU A 1 212 ? 11.992 14.875 -8.477 1 90.19 212 GLU A N 1
ATOM 1677 C CA . GLU A 1 212 ? 11.523 16.25 -8.266 1 90.19 212 GLU A CA 1
ATOM 1678 C C . GLU A 1 212 ? 10.078 16.266 -7.785 1 90.19 212 GLU A C 1
ATOM 1680 O O . GLU A 1 212 ? 9.711 17.078 -6.934 1 90.19 212 GLU A O 1
ATOM 1685 N N . LEU A 1 213 ? 9.305 15.461 -8.391 1 91.38 213 LEU A N 1
ATOM 1686 C CA . LEU A 1 213 ? 7.926 15.336 -7.926 1 91.38 213 LEU A CA 1
ATOM 1687 C C . LEU A 1 213 ? 7.883 14.852 -6.477 1 91.38 213 LEU A C 1
ATOM 1689 O O . LEU A 1 213 ? 7.062 15.328 -5.688 1 91.38 213 LEU A O 1
ATOM 1693 N N . LEU A 1 214 ? 8.773 13.938 -6.246 1 93.62 214 LEU A N 1
ATOM 1694 C CA . LEU A 1 214 ? 8.852 13.398 -4.895 1 93.62 214 LEU A CA 1
ATOM 1695 C C . LEU A 1 214 ? 9.242 14.484 -3.898 1 93.62 214 LEU A C 1
ATOM 1697 O O . LEU A 1 214 ? 8.68 14.562 -2.803 1 93.62 214 LEU A O 1
ATOM 1701 N N . GLN A 1 215 ? 10.141 15.273 -4.293 1 92.69 215 GLN A N 1
ATOM 1702 C CA . GLN A 1 215 ? 10.57 16.375 -3.436 1 92.69 215 GLN A CA 1
ATOM 1703 C C . GLN A 1 215 ? 9.422 17.328 -3.156 1 92.69 215 GLN A C 1
ATOM 1705 O O . GLN A 1 215 ? 9.258 17.812 -2.029 1 92.69 215 GLN A O 1
ATOM 1710 N N . LEU A 1 216 ? 8.695 17.625 -4.148 1 91.81 216 LEU A N 1
ATOM 1711 C CA . LEU A 1 216 ? 7.52 18.469 -3.971 1 91.81 216 LEU A CA 1
ATOM 1712 C C . LEU A 1 216 ? 6.555 17.844 -2.963 1 91.81 216 LEU A C 1
ATOM 1714 O O . LEU A 1 216 ? 6.062 18.531 -2.068 1 91.81 216 LEU A O 1
ATOM 1718 N N . VAL A 1 217 ? 6.309 16.562 -3.1 1 94.38 217 VAL A N 1
ATOM 1719 C CA . VAL A 1 217 ? 5.379 15.852 -2.225 1 94.38 217 VAL A CA 1
ATOM 1720 C C . VAL A 1 217 ? 5.898 15.883 -0.79 1 94.38 217 VAL A C 1
ATOM 1722 O O . VAL A 1 217 ? 5.145 16.141 0.149 1 94.38 217 VAL A O 1
ATOM 1725 N N . MET A 1 218 ? 7.16 15.688 -0.664 1 95.06 218 MET A N 1
ATOM 1726 C CA . MET A 1 218 ? 7.758 15.633 0.667 1 95.06 218 MET A CA 1
ATOM 1727 C C . MET A 1 218 ? 7.695 17 1.344 1 95.06 218 MET A C 1
ATOM 1729 O O . MET A 1 218 ? 7.344 17.094 2.521 1 95.06 218 MET A O 1
ATOM 1733 N N . GLU A 1 219 ? 7.984 17.984 0.638 1 92.69 219 GLU A N 1
ATOM 1734 C CA . GLU A 1 219 ? 7.922 19.328 1.189 1 92.69 219 GLU A CA 1
ATOM 1735 C C . GLU A 1 219 ? 6.484 19.734 1.515 1 92.69 219 GLU A C 1
ATOM 1737 O O . GLU A 1 219 ? 6.211 20.25 2.596 1 92.69 219 GLU A O 1
ATOM 1742 N N . ALA A 1 220 ? 5.676 19.484 0.582 1 93.25 220 ALA A N 1
ATOM 1743 C CA . ALA A 1 220 ? 4.273 19.859 0.752 1 93.25 220 ALA A CA 1
ATOM 1744 C C . ALA A 1 220 ? 3.641 19.078 1.91 1 93.25 220 ALA A C 1
ATOM 1746 O O . ALA A 1 220 ? 2.816 19.625 2.648 1 93.25 220 ALA A O 1
ATOM 1747 N N . ALA A 1 221 ? 4.004 17.812 2.035 1 96.31 221 ALA A N 1
ATOM 1748 C CA . ALA A 1 221 ? 3.455 17 3.111 1 96.31 221 ALA A CA 1
ATOM 1749 C C . ALA A 1 221 ? 3.777 17.594 4.477 1 96.31 221 ALA A C 1
ATOM 1751 O O . ALA A 1 221 ? 2.951 17.547 5.391 1 96.31 221 ALA A O 1
ATOM 1752 N N . GLN A 1 222 ? 4.934 18.188 4.566 1 94.5 222 GLN A N 1
ATOM 1753 C CA . GLN A 1 222 ? 5.359 18.75 5.84 1 94.5 222 GLN A CA 1
ATOM 1754 C C . GLN A 1 222 ? 4.625 20.062 6.133 1 94.5 222 GLN A C 1
ATOM 1756 O O . GLN A 1 222 ? 4.434 20.422 7.293 1 94.5 222 GLN A O 1
ATOM 1761 N N . VAL A 1 223 ? 4.207 20.656 5.141 1 92.88 223 VAL A N 1
ATOM 1762 C CA . VAL A 1 223 ? 3.576 21.969 5.293 1 92.88 223 VAL A CA 1
ATOM 1763 C C . VAL A 1 223 ? 2.061 21.797 5.387 1 92.88 223 VAL A C 1
ATOM 1765 O O . VAL A 1 223 ? 1.423 22.359 6.285 1 92.88 223 VAL A O 1
ATOM 1768 N N . LEU A 1 224 ? 1.506 21.031 4.527 1 93.19 224 LEU A N 1
ATOM 1769 C CA . LEU A 1 224 ? 0.058 20.922 4.379 1 93.19 224 LEU A CA 1
ATOM 1770 C C . LEU A 1 224 ? -0.497 19.797 5.238 1 93.19 224 LEU A C 1
ATOM 1772 O O . LEU A 1 224 ? -1.707 19.719 5.461 1 93.19 224 LEU A O 1
ATOM 1776 N N . HIS A 1 225 ? 0.405 18.906 5.688 1 96.62 225 HIS A N 1
ATOM 1777 C CA . HIS A 1 225 ? -0 17.688 6.359 1 96.62 225 HIS A CA 1
ATOM 1778 C C . HIS A 1 225 ? -0.738 16.75 5.402 1 96.62 225 HIS A C 1
ATOM 1780 O O . HIS A 1 225 ? -0.955 17.094 4.238 1 96.62 225 HIS A O 1
ATOM 1786 N N . VAL A 1 226 ? -0.988 15.508 5.891 1 97.69 226 VAL A N 1
ATOM 1787 C CA . VAL A 1 226 ? -1.559 14.523 4.977 1 97.69 226 VAL A CA 1
ATOM 1788 C C . VAL A 1 226 ? -2.775 13.859 5.621 1 97.69 226 VAL A C 1
ATOM 1790 O O . VAL A 1 226 ? -2.924 13.875 6.844 1 97.69 226 VAL A O 1
ATOM 1793 N N . GLY A 1 227 ? -3.637 13.352 4.723 1 97.44 227 GLY A N 1
ATOM 1794 C CA . GLY A 1 227 ? -4.773 12.57 5.191 1 97.44 227 GLY A CA 1
ATOM 1795 C C . GLY A 1 227 ? -5.941 13.43 5.641 1 97.44 227 GLY A C 1
ATOM 1796 O O . GLY A 1 227 ? -6.203 14.484 5.062 1 97.44 227 GLY A O 1
ATOM 1797 N N . LYS A 1 228 ? -6.703 12.93 6.566 1 95.88 228 LYS A N 1
ATOM 1798 C CA . LYS A 1 228 ? -7.926 13.547 7.066 1 95.88 228 LYS A CA 1
ATOM 1799 C C . LYS A 1 228 ? -7.688 14.242 8.406 1 95.88 228 LYS A C 1
ATOM 1801 O O . LYS A 1 228 ? -6.758 13.891 9.133 1 95.88 228 LYS A O 1
ATOM 1806 N N . SER A 1 229 ? -8.562 15.266 8.719 1 94.62 229 SER A N 1
ATOM 1807 C CA . SER A 1 229 ? -8.641 15.922 10.016 1 94.62 229 SER A CA 1
ATOM 1808 C C . SER A 1 229 ? -7.352 16.672 10.336 1 94.62 229 SER A C 1
ATOM 1810 O O . SER A 1 229 ? -6.891 16.672 11.484 1 94.62 229 SER A O 1
ATOM 1812 N N . ARG A 1 230 ? -6.867 17.281 9.312 1 95.12 230 ARG A N 1
ATOM 1813 C CA . ARG A 1 230 ? -5.637 18.062 9.469 1 95.12 230 ARG A CA 1
ATOM 1814 C C . ARG A 1 230 ? -5.863 19.281 10.359 1 95.12 230 ARG A C 1
ATOM 1816 O O . ARG A 1 230 ? -4.934 19.766 11 1 95.12 230 ARG A O 1
ATOM 1823 N N . GLY A 1 231 ? -7.09 19.656 10.43 1 93.12 231 GLY A N 1
ATOM 1824 C CA . GLY A 1 231 ? -7.434 20.844 11.211 1 93.12 231 GLY A CA 1
ATOM 1825 C C . GLY A 1 231 ? -7.434 20.578 12.703 1 93.12 231 GLY A C 1
ATOM 1826 O O . GLY A 1 231 ? -7.438 21.516 13.508 1 93.12 231 GLY A O 1
ATOM 1827 N N . ILE A 1 232 ? -7.383 19.297 13.031 1 93.75 232 ILE A N 1
ATOM 1828 C CA . ILE A 1 232 ? -7.375 19.016 14.461 1 93.75 232 ILE A CA 1
ATOM 1829 C C . ILE A 1 232 ? -6.137 18.188 14.812 1 93.75 232 ILE A C 1
ATOM 1831 O O . ILE A 1 232 ? -6.188 17.344 15.703 1 93.75 232 ILE A O 1
ATOM 1835 N N . GLY A 1 233 ? -5.152 18.328 14.078 1 95.12 233 GLY A N 1
ATOM 1836 C CA . GLY A 1 233 ? -3.834 17.891 14.516 1 95.12 233 GLY A CA 1
ATOM 1837 C C . GLY A 1 233 ? -3.432 16.531 13.961 1 95.12 233 GLY A C 1
ATOM 1838 O O . GLY A 1 233 ? -2.451 15.945 14.414 1 95.12 233 GLY A O 1
ATOM 1839 N N . PHE A 1 234 ? -4.215 16.016 13.055 1 96.75 234 PHE A N 1
ATOM 1840 C CA . PHE A 1 234 ? -3.801 14.773 12.406 1 96.75 234 PHE A CA 1
ATOM 1841 C C . PHE A 1 234 ? -3.045 15.07 11.117 1 96.75 234 PHE A C 1
ATOM 1843 O O . PHE A 1 234 ? -3.182 16.156 10.547 1 96.75 234 PHE A O 1
ATOM 1850 N N . GLY A 1 235 ? -2.121 14.141 10.75 1 97.62 235 GLY A N 1
ATOM 1851 C CA . GLY A 1 235 ? -1.57 14.18 9.406 1 97.62 235 GLY A CA 1
ATOM 1852 C C . GLY A 1 235 ? -0.211 14.844 9.336 1 97.62 235 GLY A C 1
ATOM 1853 O O . GLY A 1 235 ? 0.395 14.922 8.266 1 97.62 235 GLY A O 1
ATOM 1854 N N . ALA A 1 236 ? 0.289 15.328 10.477 1 96.88 236 ALA A N 1
ATOM 1855 C CA . ALA A 1 236 ? 1.632 15.906 10.461 1 96.88 236 ALA A CA 1
ATOM 1856 C C . ALA A 1 236 ? 2.684 14.836 10.188 1 96.88 236 ALA A C 1
ATOM 1858 O O . ALA A 1 236 ? 2.586 13.719 10.688 1 96.88 236 ALA A O 1
ATOM 1859 N N . VAL A 1 237 ? 3.652 15.266 9.328 1 97 237 VAL A N 1
ATOM 1860 C CA . VAL A 1 237 ? 4.703 14.312 8.984 1 97 237 VAL A CA 1
ATOM 1861 C C . VAL A 1 237 ? 6.062 15.008 9.008 1 97 237 VAL A C 1
ATOM 1863 O O . VAL A 1 237 ? 6.141 16.234 8.898 1 97 237 VAL A O 1
ATOM 1866 N N . LYS A 1 238 ? 7.062 14.242 9.242 1 94.75 238 LYS A N 1
ATOM 1867 C CA . LYS A 1 238 ? 8.453 14.633 9.031 1 94.75 238 LYS A CA 1
ATOM 1868 C C . LYS A 1 238 ? 9.117 13.75 7.98 1 94.75 238 LYS A C 1
ATOM 1870 O O . LYS A 1 238 ? 9.102 12.523 8.094 1 94.75 238 LYS A O 1
ATOM 1875 N N . THR A 1 239 ? 9.586 14.328 6.953 1 94.38 239 THR A N 1
ATOM 1876 C CA . THR A 1 239 ? 10.172 13.547 5.867 1 94.38 239 THR A CA 1
ATOM 1877 C C . THR A 1 239 ? 11.695 13.508 5.992 1 94.38 239 THR A C 1
ATOM 1879 O O . THR A 1 239 ? 12.312 14.492 6.395 1 94.38 239 THR A O 1
ATOM 1882 N N . GLY A 1 240 ? 12.164 12.297 5.773 1 85.75 240 GLY A N 1
ATOM 1883 C CA . GLY A 1 240 ? 13.609 12.133 5.785 1 85.75 240 GLY A CA 1
ATOM 1884 C C . GLY A 1 240 ? 14.25 12.359 4.426 1 85.75 240 GLY A C 1
ATOM 1885 O O . GLY A 1 240 ? 13.562 12.711 3.465 1 85.75 240 GLY A O 1
ATOM 1886 N N . SER A 1 241 ? 15.539 12.172 4.434 1 80.12 241 SER A N 1
ATOM 1887 C CA . SER A 1 241 ? 16.312 12.414 3.219 1 80.12 241 SER A CA 1
ATOM 1888 C C . SER A 1 241 ? 16.062 11.328 2.176 1 80.12 241 SER A C 1
ATOM 1890 O O . SER A 1 241 ? 15.688 10.203 2.52 1 80.12 241 SER A O 1
ATOM 1892 N N . ILE A 1 242 ? 16.141 11.781 0.984 1 82.81 242 ILE A N 1
ATOM 1893 C CA . ILE A 1 242 ? 16.125 10.875 -0.162 1 82.81 242 ILE A CA 1
ATOM 1894 C C . ILE A 1 242 ? 17.484 10.211 -0.318 1 82.81 242 ILE A C 1
ATOM 1896 O O . ILE A 1 242 ? 18.516 10.891 -0.323 1 82.81 242 ILE A O 1
ATOM 1900 N N . MET A 1 243 ? 17.5 8.867 -0.17 1 75.25 243 MET A N 1
ATOM 1901 C CA . MET A 1 243 ? 18.75 8.133 -0.285 1 75.25 243 MET A CA 1
ATOM 1902 C C . MET A 1 243 ? 18.812 7.367 -1.604 1 75.25 243 MET A C 1
ATOM 1904 O O . MET A 1 243 ? 17.781 6.93 -2.121 1 75.25 243 MET A O 1
ATOM 1908 N N . MET B 1 1 ? -3.908 -13.711 -31.391 1 43.09 1 MET B N 1
ATOM 1909 C CA . MET B 1 1 ? -4.512 -14.977 -31 1 43.09 1 MET B CA 1
ATOM 1910 C C . MET B 1 1 ? -4.52 -15.141 -29.484 1 43.09 1 MET B C 1
ATOM 1912 O O . MET B 1 1 ? -3.506 -14.906 -28.828 1 43.09 1 MET B O 1
ATOM 1916 N N . VAL B 1 2 ? -5.727 -15.102 -28.922 1 53.84 2 VAL B N 1
ATOM 1917 C CA . VAL B 1 2 ? -5.867 -15.227 -27.484 1 53.84 2 VAL B CA 1
ATOM 1918 C C . VAL B 1 2 ? -5.336 -16.578 -27.031 1 53.84 2 VAL B C 1
ATOM 1920 O O . VAL B 1 2 ? -5.812 -17.625 -27.484 1 53.84 2 VAL B O 1
ATOM 1923 N N . ILE B 1 3 ? -4.082 -16.656 -26.547 1 64.19 3 ILE B N 1
ATOM 1924 C CA . ILE B 1 3 ? -3.469 -17.906 -26.141 1 64.19 3 ILE B CA 1
ATOM 1925 C C . ILE B 1 3 ? -4.094 -18.406 -24.844 1 64.19 3 ILE B C 1
ATOM 1927 O O . ILE B 1 3 ? -4.164 -17.656 -23.859 1 64.19 3 ILE B O 1
ATOM 1931 N N . GLY B 1 4 ? -4.98 -19.484 -24.969 1 78.5 4 GLY B N 1
ATOM 1932 C CA . GLY B 1 4 ? -5.586 -20.109 -23.797 1 78.5 4 GLY B CA 1
ATOM 1933 C C . GLY B 1 4 ? -4.57 -20.75 -22.875 1 78.5 4 GLY B C 1
ATOM 1934 O O . GLY B 1 4 ? -3.455 -21.062 -23.297 1 78.5 4 GLY B O 1
ATOM 1935 N N . LEU B 1 5 ? -4.871 -20.641 -21.578 1 89 5 LEU B N 1
ATOM 1936 C CA . LEU B 1 5 ? -4.082 -21.297 -20.531 1 89 5 LEU B CA 1
ATOM 1937 C C . LEU B 1 5 ? -4.848 -22.453 -19.922 1 89 5 LEU B C 1
ATOM 1939 O O . LEU B 1 5 ? -6.074 -22.516 -20.016 1 89 5 LEU B O 1
ATOM 1943 N N . TYR B 1 6 ? -4.043 -23.422 -19.5 1 91.75 6 TYR B N 1
ATOM 1944 C CA . TYR B 1 6 ? -4.637 -24.594 -18.859 1 91.75 6 TYR B CA 1
ATOM 1945 C C . TYR B 1 6 ? -4.234 -24.688 -17.391 1 91.75 6 TYR B C 1
ATOM 1947 O O . TYR B 1 6 ? -3.045 -24.734 -17.078 1 91.75 6 TYR B O 1
ATOM 1955 N N . LYS B 1 7 ? -5.254 -24.656 -16.562 1 93.69 7 LYS B N 1
ATOM 1956 C CA . LYS B 1 7 ? -5.039 -24.938 -15.156 1 93.69 7 LYS B CA 1
ATOM 1957 C C . LYS B 1 7 ? -5.184 -26.438 -14.867 1 93.69 7 LYS B C 1
ATOM 1959 O O . LYS B 1 7 ? -6.246 -27.016 -15.102 1 93.69 7 LYS B O 1
ATOM 1964 N N . VAL B 1 8 ? -4.125 -26.984 -14.359 1 94 8 VAL B N 1
ATOM 1965 C CA . VAL B 1 8 ? -4.105 -28.422 -14.086 1 94 8 VAL B CA 1
ATOM 1966 C C . VAL B 1 8 ? -4.035 -28.672 -12.578 1 94 8 VAL B C 1
ATOM 1968 O O . VAL B 1 8 ? -3.32 -27.953 -11.867 1 94 8 VAL B O 1
ATOM 1971 N N . SER B 1 9 ? -4.863 -29.578 -12.086 1 94.69 9 SER B N 1
ATOM 1972 C CA . SER B 1 9 ? -4.867 -30 -10.695 1 94.69 9 SER B CA 1
ATOM 1973 C C . SER B 1 9 ? -4.746 -31.516 -10.57 1 94.69 9 SER B C 1
ATOM 1975 O O . SER B 1 9 ? -5.578 -32.25 -11.102 1 94.69 9 SER B O 1
ATOM 1977 N N . LEU B 1 10 ? -3.734 -31.922 -9.859 1 93.88 10 LEU B N 1
ATOM 1978 C CA . LEU B 1 10 ? -3.498 -33.344 -9.641 1 93.88 10 LEU B CA 1
ATOM 1979 C C . LEU B 1 10 ? -3.627 -33.688 -8.164 1 93.88 10 LEU B C 1
ATOM 1981 O O . LEU B 1 10 ? -3.158 -32.969 -7.301 1 93.88 10 LEU B O 1
ATOM 1985 N N . ILE B 1 11 ? -4.309 -34.75 -7.93 1 94.31 11 ILE B N 1
ATOM 1986 C CA . ILE B 1 11 ? -4.254 -35.375 -6.617 1 94.31 11 ILE B CA 1
ATOM 1987 C C . ILE B 1 11 ? -3.35 -36.625 -6.668 1 94.31 11 ILE B C 1
ATOM 1989 O O . ILE B 1 11 ? -3.566 -37.531 -7.473 1 94.31 11 ILE B O 1
ATOM 1993 N N . LEU B 1 12 ? -2.402 -36.5 -5.75 1 92.38 12 LEU B N 1
ATOM 1994 C CA . LEU B 1 12 ? -1.361 -37.531 -5.801 1 92.38 12 LEU B CA 1
ATOM 1995 C C . LEU B 1 12 ? -1.355 -38.375 -4.523 1 92.38 12 LEU B C 1
ATOM 1997 O O . LEU B 1 12 ? -1.681 -37.875 -3.447 1 92.38 12 LEU B O 1
ATOM 2001 N N . GLU B 1 13 ? -1.022 -39.594 -4.785 1 91.38 13 GLU B N 1
ATOM 2002 C CA . GLU B 1 13 ? -0.745 -40.5 -3.68 1 91.38 13 GLU B CA 1
ATOM 2003 C C . GLU B 1 13 ? 0.729 -40.906 -3.646 1 91.38 13 GLU B C 1
ATOM 2005 O O . GLU B 1 13 ? 1.278 -41.344 -4.652 1 91.38 13 GLU B O 1
ATOM 2010 N N . SER B 1 14 ? 1.284 -40.625 -2.471 1 88.5 14 SER B N 1
ATOM 2011 C CA . SER B 1 14 ? 2.684 -41.031 -2.336 1 88.5 14 SER B CA 1
ATOM 2012 C C . SER B 1 14 ? 2.828 -42.531 -2.195 1 88.5 14 SER B C 1
ATOM 2014 O O . SER B 1 14 ? 2.131 -43.156 -1.392 1 88.5 14 SER B O 1
ATOM 2016 N N . THR B 1 15 ? 3.744 -43.062 -3.029 1 87.25 15 THR B N 1
ATOM 2017 C CA .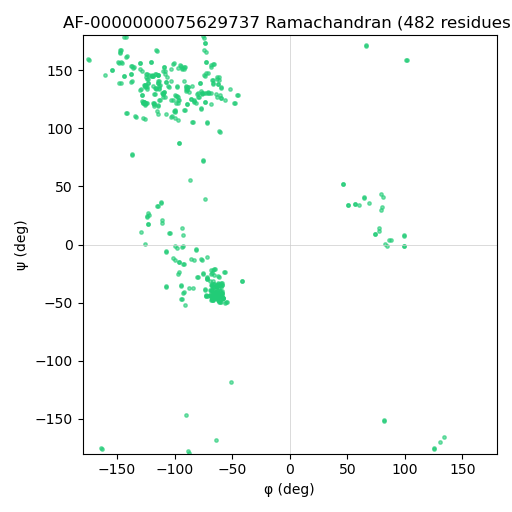 THR B 1 15 ? 3.986 -44.5 -2.965 1 87.25 15 THR B CA 1
ATOM 2018 C C . THR B 1 15 ? 5.191 -44.781 -2.082 1 87.25 15 THR B C 1
ATOM 2020 O O . THR B 1 15 ? 5.402 -45.938 -1.687 1 87.25 15 THR B O 1
ATOM 2023 N N . ARG B 1 16 ? 5.914 -43.844 -1.815 1 85.94 16 ARG B N 1
ATOM 2024 C CA . ARG B 1 16 ? 7.047 -43.938 -0.899 1 85.94 16 ARG B CA 1
ATOM 2025 C C . ARG B 1 16 ? 7.266 -42.594 -0.19 1 85.94 16 ARG B C 1
ATOM 2027 O O . ARG B 1 16 ? 6.82 -41.562 -0.668 1 85.94 16 ARG B O 1
ATOM 2034 N N . PRO B 1 17 ? 7.891 -42.75 0.906 1 84.12 17 PRO B N 1
ATOM 2035 C CA . PRO B 1 17 ? 8.172 -41.469 1.601 1 84.12 17 PRO B CA 1
ATOM 2036 C C . PRO B 1 17 ? 9.109 -40.562 0.812 1 84.12 17 PRO B C 1
ATOM 2038 O O . PRO B 1 17 ? 10.117 -41.031 0.266 1 84.12 17 PRO B O 1
ATOM 2041 N N . LEU B 1 18 ? 8.719 -39.312 0.628 1 82.94 18 LEU B N 1
ATOM 2042 C CA . LEU B 1 18 ? 9.531 -38.344 -0.061 1 82.94 18 LEU B CA 1
ATOM 2043 C C . LEU B 1 18 ? 9.953 -37.219 0.892 1 82.94 18 LEU B C 1
ATOM 2045 O O . LEU B 1 18 ? 9.109 -36.469 1.376 1 82.94 18 LEU B O 1
ATOM 2049 N N . PRO B 1 19 ? 11.188 -37.125 1.139 1 81.44 19 PRO B N 1
ATOM 2050 C CA . PRO B 1 19 ? 11.641 -36.062 2.016 1 81.44 19 PRO B CA 1
ATOM 2051 C C . PRO B 1 19 ? 11.531 -34.688 1.364 1 81.44 19 PRO B C 1
ATOM 2053 O O . PRO B 1 19 ? 11.859 -34.531 0.186 1 81.44 19 PRO B O 1
ATOM 2056 N N . LEU B 1 20 ? 10.953 -33.781 2.113 1 85.19 20 LEU B N 1
ATOM 2057 C CA . LEU B 1 20 ? 10.891 -32.406 1.68 1 85.19 20 LEU B CA 1
ATOM 2058 C C . LEU B 1 20 ? 11.984 -31.562 2.346 1 85.19 20 LEU B C 1
ATOM 2060 O O . LEU B 1 20 ? 11.883 -31.234 3.529 1 85.19 20 LEU B O 1
ATOM 2064 N N . LEU B 1 21 ? 12.969 -31.188 1.526 1 80.94 21 LEU B N 1
ATOM 2065 C CA . LEU B 1 21 ? 14.141 -30.516 2.076 1 80.94 21 LEU B CA 1
ATOM 2066 C C . LEU B 1 21 ? 14.062 -29.016 1.828 1 80.94 21 LEU B C 1
ATOM 2068 O O . LEU B 1 21 ? 14.906 -28.25 2.318 1 80.94 21 LEU B O 1
ATOM 2072 N N . SER B 1 22 ? 13.18 -28.703 1.046 1 88.25 22 SER B N 1
ATOM 2073 C CA . SER B 1 22 ? 13.023 -27.297 0.695 1 88.25 22 SER B CA 1
ATOM 2074 C C . SER B 1 22 ? 11.547 -26.938 0.505 1 88.25 22 SER B C 1
ATOM 2076 O O . SER B 1 22 ? 10.672 -27.75 0.779 1 88.25 22 SER B O 1
ATOM 2078 N N . TRP B 1 23 ? 11.328 -25.75 0.234 1 92 23 TRP B N 1
ATOM 2079 C CA . TRP B 1 23 ? 10 -25.266 -0.129 1 92 23 TRP B CA 1
ATOM 2080 C C . TRP B 1 23 ? 9.336 -26.188 -1.145 1 92 23 TRP B C 1
ATOM 2082 O O . TRP B 1 23 ? 9.961 -26.578 -2.137 1 92 23 TRP B O 1
ATOM 2092 N N . SER B 1 24 ? 8.094 -26.594 -0.843 1 92.25 24 SER B N 1
ATOM 2093 C CA . SER B 1 24 ? 7.438 -27.625 -1.652 1 92.25 24 SER B CA 1
ATOM 2094 C C . SER B 1 24 ? 7.172 -27.125 -3.068 1 92.25 24 SER B C 1
ATOM 2096 O O . SER B 1 24 ? 6.941 -27.906 -3.982 1 92.25 24 SER B O 1
ATOM 2098 N N . GLY B 1 25 ? 7.152 -25.781 -3.227 1 94.06 25 GLY B N 1
ATOM 2099 C CA . GLY B 1 25 ? 7.027 -25.234 -4.566 1 94.06 25 GLY B CA 1
ATOM 2100 C C . GLY B 1 25 ? 8.164 -25.641 -5.484 1 94.06 25 GLY B C 1
ATOM 2101 O O . GLY B 1 25 ? 7.953 -25.859 -6.68 1 94.06 25 GLY B O 1
ATOM 2102 N N . VAL B 1 26 ? 9.312 -25.75 -4.906 1 92.75 26 VAL B N 1
ATOM 2103 C CA . VAL B 1 26 ? 10.477 -26.156 -5.684 1 92.75 26 VAL B CA 1
ATOM 2104 C C . VAL B 1 26 ? 10.32 -27.594 -6.145 1 92.75 26 VAL B C 1
ATOM 2106 O O . VAL B 1 26 ? 10.625 -27.922 -7.293 1 92.75 26 VAL B O 1
ATOM 2109 N N . VAL B 1 27 ? 9.828 -28.391 -5.27 1 90.31 27 VAL B N 1
ATOM 2110 C CA . VAL B 1 27 ? 9.609 -29.797 -5.59 1 90.31 27 VAL B CA 1
ATOM 2111 C C . VAL B 1 27 ? 8.539 -29.922 -6.672 1 90.31 27 VAL B C 1
ATOM 2113 O O . VAL B 1 27 ? 8.719 -30.641 -7.656 1 90.31 27 VAL B O 1
ATOM 2116 N N . ALA B 1 28 ? 7.492 -29.203 -6.488 1 93.12 28 ALA B N 1
ATOM 2117 C CA . ALA B 1 28 ? 6.418 -29.219 -7.48 1 93.12 28 ALA B CA 1
ATOM 2118 C C . ALA B 1 28 ? 6.926 -28.766 -8.844 1 93.12 28 ALA B C 1
ATOM 2120 O O . ALA B 1 28 ? 6.594 -29.375 -9.867 1 93.12 28 ALA B O 1
ATOM 2121 N N . ALA B 1 29 ? 7.715 -27.766 -8.805 1 93.12 29 ALA B N 1
ATOM 2122 C CA . ALA B 1 29 ? 8.273 -27.234 -10.047 1 93.12 29 ALA B CA 1
ATOM 2123 C C . ALA B 1 29 ? 9.133 -28.266 -10.75 1 93.12 29 ALA B C 1
ATOM 2125 O O . ALA B 1 29 ? 9.062 -28.406 -11.977 1 93.12 29 ALA B O 1
ATOM 2126 N N . ARG B 1 30 ? 9.891 -28.938 -10.023 1 90.81 30 ARG B N 1
ATOM 2127 C CA . ARG B 1 30 ? 10.758 -29.969 -10.594 1 90.81 30 ARG B CA 1
ATOM 2128 C C . ARG B 1 30 ? 9.938 -31.094 -11.219 1 90.81 30 ARG B C 1
ATOM 2130 O O . ARG B 1 30 ? 10.258 -31.562 -12.312 1 90.81 30 ARG B O 1
ATOM 2137 N N . ILE B 1 31 ? 8.953 -31.453 -10.531 1 90.5 31 ILE B N 1
ATOM 2138 C CA . ILE B 1 31 ? 8.078 -32.531 -11.031 1 90.5 31 ILE B CA 1
ATOM 2139 C C . ILE B 1 31 ? 7.453 -32.094 -12.359 1 90.5 31 ILE B C 1
ATOM 2141 O O . ILE B 1 31 ? 7.527 -32.812 -13.352 1 90.5 31 ILE B O 1
ATOM 2145 N N . VAL B 1 32 ? 6.91 -30.906 -12.359 1 92.44 32 VAL B N 1
ATOM 2146 C CA . VAL B 1 32 ? 6.211 -30.438 -13.547 1 92.44 32 VAL B CA 1
ATOM 2147 C C . VAL B 1 32 ? 7.203 -30.25 -14.695 1 92.44 32 VAL B C 1
ATOM 2149 O O . VAL B 1 32 ? 6.934 -30.656 -15.828 1 92.44 32 VAL B O 1
ATOM 2152 N N . LYS B 1 33 ? 8.32 -29.688 -14.398 1 91.06 33 LYS B N 1
ATOM 2153 C CA . LYS B 1 33 ? 9.328 -29.469 -15.43 1 91.06 33 LYS B CA 1
ATOM 2154 C C . LYS B 1 33 ? 9.797 -30.781 -16.047 1 91.06 33 LYS B C 1
ATOM 2156 O O . LYS B 1 33 ? 9.977 -30.875 -17.25 1 91.06 33 LYS B O 1
ATOM 2161 N N . GLU B 1 34 ? 10.008 -31.688 -15.227 1 90 34 GLU B N 1
ATOM 2162 C CA . GLU B 1 34 ? 10.43 -33 -15.719 1 90 34 GLU B CA 1
ATOM 2163 C C . GLU B 1 34 ? 9.359 -33.625 -16.609 1 90 34 GLU B C 1
ATOM 2165 O O . GLU B 1 34 ? 9.672 -34.219 -17.641 1 90 34 GLU B O 1
ATOM 2170 N N . CYS B 1 35 ? 8.18 -33.531 -16.188 1 88.81 35 CYS B N 1
ATOM 2171 C CA . CYS B 1 35 ? 7.082 -34.125 -16.922 1 88.81 35 CYS B CA 1
ATOM 2172 C C . CYS B 1 35 ? 6.867 -33.438 -18.266 1 88.81 35 CYS B C 1
ATOM 2174 O O . CYS B 1 35 ? 6.465 -34.094 -19.234 1 88.81 35 CYS B O 1
ATOM 2176 N N . ILE B 1 36 ? 7.145 -32.219 -18.328 1 88.31 36 ILE B N 1
ATOM 2177 C CA . ILE B 1 36 ? 6.879 -31.5 -19.578 1 88.31 36 ILE B CA 1
ATOM 2178 C C . ILE B 1 36 ? 8.141 -31.5 -20.438 1 88.31 36 ILE B C 1
ATOM 2180 O O . ILE B 1 36 ? 8.102 -31.047 -21.594 1 88.31 36 ILE B O 1
ATOM 2184 N N . GLY B 1 37 ? 9.227 -32.312 -20.203 1 77 37 GLY B N 1
ATOM 2185 C CA . GLY B 1 37 ? 10.43 -32.469 -21 1 77 37 GLY B CA 1
ATOM 2186 C C . GLY B 1 37 ? 11.227 -31.203 -21.172 1 77 37 GLY B C 1
ATOM 2187 O O . GLY B 1 37 ? 11.891 -31.016 -22.188 1 77 37 GLY B O 1
ATOM 2188 N N . GLY B 1 38 ? 11.352 -30.391 -20.469 1 65.69 38 GLY B N 1
ATOM 2189 C CA . GLY B 1 38 ? 12.312 -29.312 -20.641 1 65.69 38 GLY B CA 1
ATOM 2190 C C . GLY B 1 38 ? 11.719 -27.938 -20.375 1 65.69 38 GLY B C 1
ATOM 2191 O O . GLY B 1 38 ? 10.641 -27.828 -19.781 1 65.69 38 GLY B O 1
ATOM 2192 N N . ARG B 1 39 ? 12.68 -27.016 -20.922 1 57 39 ARG B N 1
ATOM 2193 C CA . ARG B 1 39 ? 12.789 -25.641 -20.453 1 57 39 ARG B CA 1
ATOM 2194 C C . ARG B 1 39 ? 11.539 -24.844 -20.797 1 57 39 ARG B C 1
ATOM 2196 O O . ARG B 1 39 ? 11.391 -23.688 -20.391 1 57 39 ARG B O 1
ATOM 2203 N N . GLU B 1 40 ? 10.898 -25.328 -21.875 1 53.19 40 GLU B N 1
ATOM 2204 C CA . GLU B 1 40 ? 10.031 -24.234 -22.281 1 53.19 40 GLU B CA 1
ATOM 2205 C C . GLU B 1 40 ? 8.984 -23.922 -21.219 1 53.19 40 GLU B C 1
ATOM 2207 O O . GLU B 1 40 ? 8.812 -24.688 -20.266 1 53.19 40 GLU B O 1
ATOM 2212 N N . GLY B 1 41 ? 7.961 -23.172 -21.375 1 57.66 41 GLY B N 1
ATOM 2213 C CA . GLY B 1 41 ? 7.074 -22.078 -21.016 1 57.66 41 GLY B CA 1
ATOM 2214 C C . GLY B 1 41 ? 6.211 -22.391 -19.812 1 57.66 41 GLY B C 1
ATOM 2215 O O . GLY B 1 41 ? 5.078 -22.859 -19.953 1 57.66 41 GLY B O 1
ATOM 2216 N N . LEU B 1 42 ? 6.594 -23.031 -18.781 1 61.53 42 LEU B N 1
ATOM 2217 C CA . LEU B 1 42 ? 5.762 -23.047 -17.578 1 61.53 42 LEU B CA 1
ATOM 2218 C C . LEU B 1 42 ? 5.387 -21.625 -17.156 1 61.53 42 LEU B C 1
ATOM 2220 O O . LEU B 1 42 ? 6.195 -20.703 -17.281 1 61.53 42 LEU B O 1
ATOM 2224 N N . VAL B 1 43 ? 4.008 -21.547 -16.859 1 75.75 43 VAL B N 1
ATOM 2225 C CA . VAL B 1 43 ? 3.562 -20.203 -16.484 1 75.75 43 VAL B CA 1
ATOM 2226 C C . VAL B 1 43 ? 3.656 -20.031 -14.969 1 75.75 43 VAL B C 1
ATOM 2228 O O . VAL B 1 43 ? 4.27 -19.078 -14.477 1 75.75 43 VAL B O 1
ATOM 2231 N N . SER B 1 44 ? 3.072 -20.969 -14.297 1 93.75 44 SER B N 1
ATOM 2232 C CA . SER B 1 44 ? 3.059 -20.891 -12.844 1 93.75 44 SER B CA 1
ATOM 2233 C C . SER B 1 44 ? 2.787 -22.25 -12.219 1 93.75 44 SER B C 1
ATOM 2235 O O . SER B 1 44 ? 2.184 -23.125 -12.852 1 93.75 44 SER B O 1
ATOM 2237 N N . VAL B 1 45 ? 3.379 -22.547 -11.047 1 95.31 45 VAL B N 1
ATOM 2238 C CA . VAL B 1 45 ? 3.172 -23.781 -10.297 1 95.31 45 VAL B CA 1
ATOM 2239 C C . VAL B 1 45 ? 2.727 -23.453 -8.875 1 95.31 45 VAL B C 1
ATOM 2241 O O . VAL B 1 45 ? 3.109 -22.422 -8.32 1 95.31 45 VAL B O 1
ATOM 2244 N N . GLU B 1 46 ? 1.833 -24.312 -8.352 1 96.06 46 GLU B N 1
ATOM 2245 C CA . GLU B 1 46 ? 1.469 -24.203 -6.941 1 96.06 46 GLU B CA 1
ATOM 2246 C C . GLU B 1 46 ? 2.326 -25.125 -6.082 1 96.06 46 GLU B C 1
ATOM 2248 O O . GLU B 1 46 ? 2.826 -26.141 -6.562 1 96.06 46 GLU B O 1
ATOM 2253 N N . PRO B 1 47 ? 2.52 -24.703 -4.793 1 94.88 47 PRO B N 1
ATOM 2254 C CA . PRO B 1 47 ? 3.193 -25.656 -3.908 1 94.88 47 PRO B CA 1
ATOM 2255 C C . PRO B 1 47 ? 2.363 -26.906 -3.648 1 94.88 47 PRO B C 1
ATOM 2257 O O . PRO B 1 47 ? 1.142 -26.891 -3.816 1 94.88 47 PRO B O 1
ATOM 2260 N N . LEU B 1 48 ? 3.129 -27.938 -3.312 1 93.06 48 LEU B N 1
ATOM 2261 C CA . LEU B 1 48 ? 2.393 -29.125 -2.875 1 93.06 48 LEU B CA 1
ATOM 2262 C C . LEU B 1 48 ? 1.537 -28.812 -1.651 1 93.06 48 LEU B C 1
ATOM 2264 O O . LEU B 1 48 ? 1.975 -28.078 -0.753 1 93.06 48 LEU B O 1
ATOM 2268 N N . GLN B 1 49 ? 0.332 -29.328 -1.813 1 92.25 49 GLN B N 1
ATOM 2269 C CA . GLN B 1 49 ? -0.605 -29 -0.743 1 92.25 49 GLN B CA 1
ATOM 2270 C C . GLN B 1 49 ? -1.187 -30.266 -0.121 1 92.25 49 GLN B C 1
ATOM 2272 O O . GLN B 1 49 ? -1.37 -31.281 -0.808 1 92.25 49 GLN B O 1
ATOM 2277 N N . LYS B 1 50 ? -1.42 -30.094 1.208 1 87.19 50 LYS B N 1
ATOM 2278 C CA . LYS B 1 50 ? -2.168 -31.094 1.951 1 87.19 50 LYS B CA 1
ATOM 2279 C C . LYS B 1 50 ? -3.311 -30.469 2.74 1 87.19 50 LYS B C 1
ATOM 2281 O O . LYS B 1 50 ? -3.096 -29.531 3.506 1 87.19 50 LYS B O 1
ATOM 2286 N N . GLU B 1 51 ? -4.566 -30.938 2.498 1 82.75 51 GLU B N 1
ATOM 2287 C CA . GLU B 1 51 ? -5.746 -30.438 3.199 1 82.75 51 GLU B CA 1
ATOM 2288 C C . GLU B 1 51 ? -5.891 -28.922 3.031 1 82.75 51 GLU B C 1
ATOM 2290 O O . GLU B 1 51 ? -6.145 -28.203 4 1 82.75 51 GLU B O 1
ATOM 2295 N N . GLY B 1 52 ? -5.508 -28.5 1.872 1 80.44 52 GLY B N 1
ATOM 2296 C CA . GLY B 1 52 ? -5.715 -27.094 1.546 1 80.44 52 GLY B CA 1
ATOM 2297 C C . GLY B 1 52 ? -4.582 -26.203 2.02 1 80.44 52 GLY B C 1
ATOM 2298 O O . GLY B 1 52 ? -4.645 -24.984 1.861 1 80.44 52 GLY B O 1
ATOM 2299 N N . GLN B 1 53 ? -3.559 -26.781 2.57 1 85.44 53 GLN B N 1
ATOM 2300 C CA . GLN B 1 53 ? -2.438 -26 3.086 1 85.44 53 GLN B CA 1
ATOM 2301 C C . GLN B 1 53 ? -1.144 -26.344 2.354 1 85.44 53 GLN B C 1
ATOM 2303 O O . GLN B 1 53 ? -0.875 -27.516 2.076 1 85.44 53 GLN B O 1
ATOM 2308 N N . PRO B 1 54 ? -0.417 -25.25 2.043 1 89.06 54 PRO B N 1
ATOM 2309 C CA . PRO B 1 54 ? 0.872 -25.531 1.407 1 89.06 54 PRO B CA 1
ATOM 2310 C C . PRO B 1 54 ? 1.857 -26.219 2.352 1 89.06 54 PRO B C 1
ATOM 2312 O O . PRO B 1 54 ? 1.911 -25.891 3.539 1 89.06 54 PRO B O 1
ATOM 2315 N N . LEU B 1 55 ? 2.586 -27.125 1.807 1 87.06 55 LEU B N 1
ATOM 2316 C CA . LEU B 1 55 ? 3.627 -27.797 2.572 1 87.06 55 LEU B CA 1
ATOM 2317 C C . LEU B 1 55 ? 4.926 -27 2.545 1 87.06 55 LEU B C 1
ATOM 2319 O O . LEU B 1 55 ? 5.293 -26.438 1.511 1 87.06 55 LEU B O 1
ATOM 2323 N N . ASN B 1 56 ? 5.395 -26.734 3.803 1 81.75 56 ASN B N 1
ATOM 2324 C CA . ASN B 1 56 ? 6.664 -26.031 3.885 1 81.75 56 ASN B CA 1
ATOM 2325 C C . ASN B 1 56 ? 7.688 -26.797 4.715 1 81.75 56 ASN B C 1
ATOM 2327 O O . ASN B 1 56 ? 7.316 -27.547 5.625 1 81.75 56 ASN B O 1
ATOM 2331 N N . ALA B 1 57 ? 8.93 -26.875 4.121 1 72.06 57 ALA B N 1
ATOM 2332 C CA . ALA B 1 57 ? 9.984 -27.484 4.926 1 72.06 57 ALA B CA 1
ATOM 2333 C C . ALA B 1 57 ? 11.109 -26.484 5.199 1 72.06 57 ALA B C 1
ATOM 2335 O O . ALA B 1 57 ? 11.383 -25.609 4.379 1 72.06 57 ALA B O 1
ATOM 2336 N N . SER B 1 58 ? 11.328 -26.203 6.492 1 59.84 58 SER B N 1
ATOM 2337 C CA . SER B 1 58 ? 12.547 -25.5 6.855 1 59.84 58 SER B CA 1
ATOM 2338 C C . SER B 1 58 ? 13.672 -26.469 7.191 1 59.84 58 SER B C 1
ATOM 2340 O O . SER B 1 58 ? 13.422 -27.625 7.547 1 59.84 58 SER B O 1
ATOM 2342 N N . PRO B 1 59 ? 14.852 -26.047 6.73 1 55.91 59 PRO B N 1
ATOM 2343 C CA . PRO B 1 59 ? 15.969 -26.938 7.039 1 55.91 59 PRO B CA 1
ATOM 2344 C C . PRO B 1 59 ? 15.914 -27.484 8.461 1 55.91 59 PRO B C 1
ATOM 2346 O O . PRO B 1 59 ? 16.328 -28.625 8.711 1 55.91 59 PRO B O 1
ATOM 2349 N N . SER B 1 60 ? 15.359 -26.672 9.359 1 57.25 60 SER B N 1
ATOM 2350 C CA . SER B 1 60 ? 15.391 -27.078 10.758 1 57.25 60 SER B CA 1
ATOM 2351 C C . SER B 1 60 ? 14.242 -28.031 11.078 1 57.25 60 SER B C 1
ATOM 2353 O O . SER B 1 60 ? 14.234 -28.672 12.133 1 57.25 60 SER B O 1
ATOM 2355 N N . LYS B 1 61 ? 13.242 -28.078 10.07 1 60.88 61 LYS B N 1
ATOM 2356 C CA . LYS B 1 61 ? 12.109 -28.984 10.281 1 60.88 61 LYS B CA 1
ATOM 2357 C C . LYS B 1 61 ? 11.766 -29.734 9 1 60.88 61 LYS B C 1
ATOM 2359 O O . LYS B 1 61 ? 10.773 -29.422 8.336 1 60.88 61 LYS B O 1
ATOM 2364 N N . PRO B 1 62 ? 12.633 -30.734 8.766 1 63.59 62 PRO B N 1
ATOM 2365 C CA . PRO B 1 62 ? 12.352 -31.531 7.57 1 63.59 62 PRO B CA 1
ATOM 2366 C C . PRO B 1 62 ? 10.984 -32.219 7.629 1 63.59 62 PRO B C 1
ATOM 2368 O O . PRO B 1 62 ? 10.523 -32.594 8.711 1 63.59 62 PRO B O 1
ATOM 2371 N N . SER B 1 63 ? 10.203 -32 6.5 1 72.5 63 SER B N 1
ATOM 2372 C CA . SER B 1 63 ? 8.93 -32.719 6.406 1 72.5 63 SER B CA 1
ATOM 2373 C C . SER B 1 63 ? 8.984 -33.844 5.371 1 72.5 63 SER B C 1
ATOM 2375 O O . SER B 1 63 ? 9.891 -33.875 4.535 1 72.5 63 SER B O 1
ATOM 2377 N N . THR B 1 64 ? 8.266 -34.938 5.711 1 78.44 64 THR B N 1
ATOM 2378 C CA . THR B 1 64 ? 8.18 -36.062 4.781 1 78.44 64 THR B CA 1
ATOM 2379 C C . THR B 1 64 ? 6.762 -36.188 4.227 1 78.44 64 THR B C 1
ATOM 2381 O O . THR B 1 64 ? 5.785 -36.094 4.977 1 78.44 64 THR B O 1
ATOM 2384 N N . ILE B 1 65 ? 6.738 -36.281 2.953 1 79.81 65 ILE B N 1
ATOM 2385 C CA . ILE B 1 65 ? 5.457 -36.531 2.301 1 79.81 65 ILE B CA 1
ATOM 2386 C C . ILE B 1 65 ? 5.152 -38.031 2.293 1 79.81 65 ILE B C 1
ATOM 2388 O O . ILE B 1 65 ? 5.879 -38.812 1.677 1 79.81 65 ILE B O 1
ATOM 2392 N N . GLU B 1 66 ? 4.254 -38.375 3.131 1 73.69 66 GLU B N 1
ATOM 2393 C CA . GLU B 1 66 ? 3.912 -39.812 3.186 1 73.69 66 GLU B CA 1
ATOM 2394 C C . GLU B 1 66 ? 2.404 -40.031 3.076 1 73.69 66 GLU B C 1
ATOM 2396 O O . GLU B 1 66 ? 1.913 -41.125 3.23 1 73.69 66 GLU B O 1
ATOM 2401 N N . GLU B 1 67 ? 1.778 -38.875 2.721 1 67.38 67 GLU B N 1
ATOM 2402 C CA . GLU B 1 67 ? 0.328 -38.969 2.842 1 67.38 67 GLU B CA 1
ATOM 2403 C C . GLU B 1 67 ? -0.342 -38.969 1.471 1 67.38 67 GLU B C 1
ATOM 2405 O O . GLU B 1 67 ? 0.224 -38.469 0.501 1 67.38 67 GLU B O 1
ATOM 2410 N N . PRO B 1 68 ? -1.528 -39.719 1.54 1 72 68 PRO B N 1
ATOM 2411 C CA . PRO B 1 68 ? -2.387 -39.625 0.356 1 72 68 PRO B CA 1
ATOM 2412 C C . PRO B 1 68 ? -3.008 -38.25 0.165 1 72 68 PRO B C 1
ATOM 2414 O O . PRO B 1 68 ? -2.982 -37.438 1.082 1 72 68 PRO B O 1
ATOM 2417 N N . ASN B 1 69 ? -3.314 -37.875 -1.083 1 84.44 69 ASN B N 1
ATOM 2418 C CA . ASN B 1 69 ? -4.129 -36.719 -1.505 1 84.44 69 ASN B CA 1
ATOM 2419 C C . ASN B 1 69 ? -3.33 -35.438 -1.496 1 84.44 69 ASN B C 1
ATOM 2421 O O . ASN B 1 69 ? -3.787 -34.406 -0.963 1 84.44 69 ASN B O 1
ATOM 2425 N N . ILE B 1 70 ? -2.072 -35.656 -2 1 88.94 70 ILE B N 1
ATOM 2426 C CA . ILE B 1 70 ? -1.289 -34.438 -2.213 1 88.94 70 ILE B CA 1
ATOM 2427 C C . ILE B 1 70 ? -1.772 -33.719 -3.475 1 88.94 70 ILE B C 1
ATOM 2429 O O . ILE B 1 70 ? -1.926 -34.344 -4.527 1 88.94 70 ILE B O 1
ATOM 2433 N N . LEU B 1 71 ? -1.989 -32.469 -3.27 1 91.94 71 LEU B N 1
ATOM 2434 C CA . LEU B 1 71 ? -2.475 -31.688 -4.406 1 91.94 71 LEU B CA 1
ATOM 2435 C C . LEU B 1 71 ? -1.324 -30.969 -5.105 1 91.94 71 LEU B C 1
ATOM 2437 O O . LEU B 1 71 ? -0.486 -30.344 -4.449 1 91.94 71 LEU B O 1
ATOM 2441 N N . LEU B 1 72 ? -1.24 -31.172 -6.355 1 91.75 72 LEU B N 1
ATOM 2442 C CA . LEU B 1 72 ? -0.305 -30.469 -7.227 1 91.75 72 LEU B CA 1
ATOM 2443 C C . LEU B 1 72 ? -1.049 -29.656 -8.281 1 91.75 72 LEU B C 1
ATOM 2445 O O . LEU B 1 72 ? -1.862 -30.203 -9.031 1 91.75 72 LEU B O 1
ATOM 2449 N N . GLY B 1 73 ? -0.803 -28.312 -8.273 1 93.31 73 GLY B N 1
ATOM 2450 C CA . GLY B 1 73 ? -1.441 -27.422 -9.234 1 93.31 73 GLY B CA 1
ATOM 2451 C C . GLY B 1 73 ? -0.45 -26.672 -10.094 1 93.31 73 GLY B C 1
ATOM 2452 O O . GLY B 1 73 ? 0.63 -26.297 -9.633 1 93.31 73 GLY B O 1
ATOM 2453 N N . ALA B 1 74 ? -0.845 -26.453 -11.375 1 93.62 74 ALA B N 1
ATOM 2454 C CA . ALA B 1 74 ? -0.012 -25.672 -12.297 1 93.62 74 ALA B CA 1
ATOM 2455 C C . ALA B 1 74 ? -0.857 -25.031 -13.383 1 93.62 74 ALA B C 1
ATOM 2457 O O . ALA B 1 74 ? -1.972 -25.469 -13.664 1 93.62 74 ALA B O 1
ATOM 2458 N N . THR B 1 75 ? -0.392 -23.938 -13.828 1 93.56 75 THR B N 1
ATOM 2459 C CA . THR B 1 75 ? -0.927 -23.312 -15.039 1 93.56 75 THR B CA 1
ATOM 2460 C C . THR B 1 75 ? 0.068 -23.422 -16.188 1 93.56 75 THR B C 1
ATOM 2462 O O . THR B 1 75 ? 1.225 -23.016 -16.062 1 93.56 75 THR B O 1
ATOM 2465 N N . LEU B 1 76 ? -0.45 -23.953 -17.297 1 90.62 76 LEU B N 1
ATOM 2466 C CA . LEU B 1 76 ? 0.428 -24.25 -18.422 1 90.62 76 LEU B CA 1
ATOM 2467 C C . LEU B 1 76 ? -0.114 -23.641 -19.719 1 90.62 76 LEU B C 1
ATOM 2469 O O . LEU B 1 76 ? -1.327 -23.484 -19.859 1 90.62 76 LEU B O 1
ATOM 2473 N N . ASN B 1 77 ? 0.847 -23.312 -20.562 1 86.56 77 ASN B N 1
ATOM 2474 C CA . ASN B 1 77 ? 0.408 -23 -21.906 1 86.56 77 ASN B CA 1
ATOM 2475 C C . ASN B 1 77 ? 0.017 -24.25 -22.688 1 86.56 77 ASN B C 1
ATOM 2477 O O . ASN B 1 77 ? 0.118 -25.375 -22.156 1 86.56 77 ASN B O 1
ATOM 2481 N N . THR B 1 78 ? -0.424 -24.062 -23.875 1 85.44 78 THR B N 1
ATOM 2482 C CA . THR B 1 78 ? -0.947 -25.172 -24.672 1 85.44 78 THR B CA 1
ATOM 2483 C C . THR B 1 78 ? 0.109 -26.25 -24.859 1 85.44 78 THR B C 1
ATOM 2485 O O . THR B 1 78 ? -0.165 -27.438 -24.641 1 85.44 78 THR B O 1
ATOM 2488 N N . THR B 1 79 ? 1.253 -25.859 -25.156 1 84.62 79 THR B N 1
ATOM 2489 C CA . THR B 1 79 ? 2.328 -26.828 -25.391 1 84.62 79 TH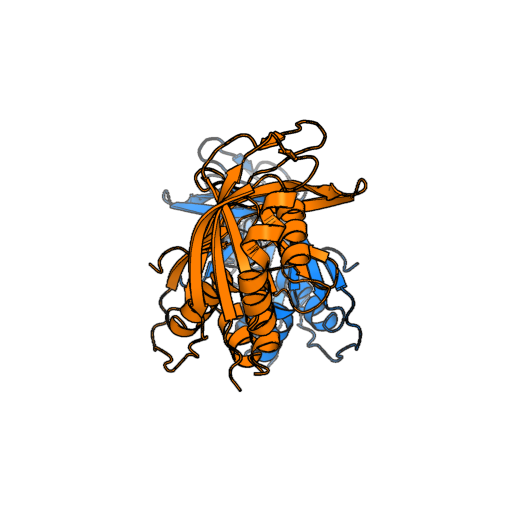R B CA 1
ATOM 2490 C C . THR B 1 79 ? 2.678 -27.578 -24.109 1 84.62 79 THR B C 1
ATOM 2492 O O . THR B 1 79 ? 2.807 -28.797 -24.109 1 84.62 79 THR B O 1
ATOM 2495 N N . GLY B 1 80 ? 2.834 -26.859 -23.078 1 87.5 80 GLY B N 1
ATOM 2496 C CA . GLY B 1 80 ? 3.141 -27.469 -21.797 1 87.5 80 GLY B CA 1
ATOM 2497 C C . GLY B 1 80 ? 2.082 -28.438 -21.328 1 87.5 80 GLY B C 1
ATOM 2498 O O . GLY B 1 80 ? 2.404 -29.516 -20.797 1 87.5 80 GLY B O 1
ATOM 2499 N N . PHE B 1 81 ? 0.883 -28.094 -21.609 1 90.12 81 PHE B N 1
ATOM 2500 C CA . PHE B 1 81 ? -0.227 -28.922 -21.172 1 90.12 81 PHE B CA 1
ATOM 2501 C C . PHE B 1 81 ? -0.219 -30.266 -21.922 1 90.12 81 PHE B C 1
ATOM 2503 O O . PHE B 1 81 ? -0.35 -31.328 -21.297 1 90.12 81 PHE B O 1
ATOM 2510 N N . TYR B 1 82 ? -0.026 -30.266 -23.172 1 88.69 82 TYR B N 1
ATOM 2511 C CA . TYR B 1 82 ? -0.086 -31.484 -23.953 1 88.69 82 TYR B CA 1
ATOM 2512 C C . TYR B 1 82 ? 1.12 -32.375 -23.672 1 88.69 82 TYR B C 1
ATOM 2514 O O . TYR B 1 82 ? 1.012 -33.594 -23.688 1 88.69 82 TYR B O 1
ATOM 2522 N N . ARG B 1 83 ? 2.15 -31.781 -23.328 1 88.69 83 ARG B N 1
ATOM 2523 C CA . ARG B 1 83 ? 3.33 -32.562 -22.953 1 88.69 83 ARG B CA 1
ATOM 2524 C C . ARG B 1 83 ? 3.131 -33.219 -21.609 1 88.69 83 ARG B C 1
ATOM 2526 O O . ARG B 1 83 ? 3.488 -34.406 -21.422 1 88.69 83 ARG B O 1
ATOM 2533 N N . LEU B 1 84 ? 2.615 -32.469 -20.719 1 89.38 84 LEU B N 1
ATOM 2534 C CA . LEU B 1 84 ? 2.334 -33.031 -19.406 1 89.38 84 LEU B CA 1
ATOM 2535 C C . LEU B 1 84 ? 1.372 -34.188 -19.5 1 89.38 84 LEU B C 1
ATOM 2537 O O . LEU B 1 84 ? 1.606 -35.25 -18.906 1 89.38 84 LEU B O 1
ATOM 2541 N N . ARG B 1 85 ? 0.353 -34.031 -20.25 1 88.12 85 ARG B N 1
ATOM 2542 C CA . ARG B 1 85 ? -0.679 -35.062 -20.375 1 88.12 85 ARG B CA 1
ATOM 2543 C C . ARG B 1 85 ? -0.101 -36.344 -20.969 1 88.12 85 ARG B C 1
ATOM 2545 O O . ARG B 1 85 ? -0.469 -37.438 -20.547 1 88.12 85 ARG B O 1
ATOM 2552 N N . SER B 1 86 ? 0.809 -36.188 -21.797 1 87.44 86 SER B N 1
ATOM 2553 C CA . SER B 1 86 ? 1.373 -37.344 -22.484 1 87.44 86 SER B CA 1
ATOM 2554 C C . SER B 1 86 ? 2.375 -38.094 -21.609 1 87.44 86 SER B C 1
ATOM 2556 O O . SER B 1 86 ? 2.533 -39.312 -21.734 1 87.44 86 SER B O 1
ATOM 2558 N N . SER B 1 87 ? 2.988 -37.375 -20.734 1 87.69 87 SER B N 1
ATOM 2559 C CA . SER B 1 87 ? 4.113 -37.969 -20.016 1 87.69 87 SER B CA 1
ATOM 2560 C C . SER B 1 87 ? 3.752 -38.281 -18.562 1 87.69 87 SER B C 1
ATOM 2562 O O . SER B 1 87 ? 4.535 -38.875 -17.828 1 87.69 87 SER B O 1
ATOM 2564 N N . LEU B 1 88 ? 2.629 -37.906 -18.078 1 86.19 88 LEU B N 1
ATOM 2565 C CA . LEU B 1 88 ? 2.244 -37.812 -16.672 1 86.19 88 LEU B CA 1
ATOM 2566 C C . LEU B 1 88 ? 2.43 -39.156 -15.953 1 86.19 88 LEU B C 1
ATOM 2568 O O . LEU B 1 88 ? 3.078 -39.219 -14.906 1 86.19 88 LEU B O 1
ATOM 2572 N N . PRO B 1 89 ? 1.881 -40.281 -16.531 1 77.88 89 PRO B N 1
ATOM 2573 C CA . PRO B 1 89 ? 1.985 -41.531 -15.758 1 77.88 89 PRO B CA 1
ATOM 2574 C C . PRO B 1 89 ? 3.434 -41.938 -15.5 1 77.88 89 PRO B C 1
ATOM 2576 O O . PRO B 1 89 ? 3.803 -42.25 -14.367 1 77.88 89 PRO B O 1
ATOM 2579 N N . GLY B 1 90 ? 4.27 -41.938 -16.516 1 82.69 90 GLY B N 1
ATOM 2580 C CA . GLY B 1 90 ? 5.652 -42.344 -16.359 1 82.69 90 GLY B CA 1
ATOM 2581 C C . GLY B 1 90 ? 6.477 -41.406 -15.516 1 82.69 90 GLY B C 1
ATOM 2582 O O . GLY B 1 90 ? 7.309 -41.812 -14.719 1 82.69 90 GLY B O 1
ATOM 2583 N N . CYS B 1 91 ? 6.191 -40.219 -15.594 1 88.06 91 CYS B N 1
ATOM 2584 C CA . CYS B 1 91 ? 6.965 -39.188 -14.914 1 88.06 91 CYS B CA 1
ATOM 2585 C C . CYS B 1 91 ? 6.715 -39.219 -13.406 1 88.06 91 CYS B C 1
ATOM 2587 O O . CYS B 1 91 ? 7.66 -39.188 -12.617 1 88.06 91 CYS B O 1
ATOM 2589 N N . LEU B 1 92 ? 5.535 -39.344 -12.953 1 89.88 92 LEU B N 1
ATOM 2590 C CA . LEU B 1 92 ? 5.176 -39.312 -11.547 1 89.88 92 LEU B CA 1
ATOM 2591 C C . LEU B 1 92 ? 5.633 -40.562 -10.82 1 89.88 92 LEU B C 1
ATOM 2593 O O . LEU B 1 92 ? 5.961 -40.5 -9.633 1 89.88 92 LEU B O 1
ATOM 2597 N N . ASP B 1 93 ? 5.672 -41.594 -11.594 1 87.81 93 ASP B N 1
ATOM 2598 C CA . ASP B 1 93 ? 6.148 -42.844 -11.008 1 87.81 93 ASP B CA 1
ATOM 2599 C C . ASP B 1 93 ? 7.594 -42.688 -10.523 1 87.81 93 ASP B C 1
ATOM 2601 O O . ASP B 1 93 ? 7.961 -43.25 -9.484 1 87.81 93 ASP B O 1
ATOM 2605 N N . ARG B 1 94 ? 8.312 -41.969 -11.266 1 87.94 94 ARG B N 1
ATOM 2606 C CA . ARG B 1 94 ? 9.711 -41.781 -10.914 1 87.94 94 ARG B CA 1
ATOM 2607 C C . ARG B 1 94 ? 9.836 -40.969 -9.617 1 87.94 94 ARG B C 1
ATOM 2609 O O . ARG B 1 94 ? 10.812 -41.125 -8.875 1 87.94 94 ARG B O 1
ATOM 2616 N N . TRP B 1 95 ? 8.883 -40.219 -9.32 1 88.69 95 TRP B N 1
ATOM 2617 C CA . TRP B 1 95 ? 8.883 -39.375 -8.125 1 88.69 95 TRP B CA 1
ATOM 2618 C C . TRP B 1 95 ? 8.195 -40.094 -6.965 1 88.69 95 TRP B C 1
ATOM 2620 O O . TRP B 1 95 ? 8.148 -39.562 -5.848 1 88.69 95 TRP B O 1
ATOM 2630 N N . GLY B 1 96 ? 7.703 -41.25 -7.219 1 88.31 96 GLY B N 1
ATOM 2631 C CA . GLY B 1 96 ? 7.023 -42.031 -6.176 1 88.31 96 GLY B CA 1
ATOM 2632 C C . GLY B 1 96 ? 5.59 -41.562 -5.957 1 88.31 96 GLY B C 1
ATOM 2633 O O . GLY B 1 96 ? 5.098 -41.594 -4.828 1 88.31 96 GLY B O 1
ATOM 2634 N N . PHE B 1 97 ? 4.984 -41.094 -7.051 1 91.31 97 PHE B N 1
ATOM 2635 C CA . PHE B 1 97 ? 3.598 -40.656 -6.934 1 91.31 97 PHE B CA 1
ATOM 2636 C C . PHE B 1 97 ? 2.705 -41.438 -7.895 1 91.31 97 PHE B C 1
ATOM 2638 O O . PHE B 1 97 ? 3.143 -41.812 -8.984 1 91.31 97 PHE B O 1
ATOM 2645 N N . ARG B 1 98 ? 1.52 -41.656 -7.438 1 90.81 98 ARG B N 1
ATOM 2646 C CA . ARG B 1 98 ? 0.432 -42.125 -8.281 1 90.81 98 ARG B CA 1
ATOM 2647 C C . ARG B 1 98 ? -0.671 -41.094 -8.406 1 90.81 98 ARG B C 1
ATOM 2649 O O . ARG B 1 98 ? -1.008 -40.406 -7.43 1 90.81 98 ARG B O 1
ATOM 2656 N N . VAL B 1 99 ? -1.193 -40.969 -9.602 1 91 99 VAL B N 1
ATOM 2657 C CA . VAL B 1 99 ? -2.238 -40 -9.836 1 91 99 VAL B CA 1
ATOM 2658 C C . VAL B 1 99 ? -3.59 -40.531 -9.398 1 91 99 VAL B C 1
ATOM 2660 O O . VAL B 1 99 ? -4.008 -41.594 -9.867 1 91 99 VAL B O 1
ATOM 2663 N N . ILE B 1 100 ? -4.188 -39.844 -8.539 1 91 100 ILE B N 1
ATOM 2664 C CA . ILE B 1 100 ? -5.523 -40.219 -8.086 1 91 100 ILE B CA 1
ATOM 2665 C C . ILE B 1 100 ? -6.574 -39.5 -8.922 1 91 100 ILE B C 1
ATOM 2667 O O . ILE B 1 100 ? -7.609 -40.062 -9.266 1 91 100 ILE B O 1
ATOM 2671 N N . SER B 1 101 ? -6.309 -38.281 -9.172 1 92.5 101 SER B N 1
ATOM 2672 C CA . SER B 1 101 ? -7.23 -37.438 -9.938 1 92.5 101 SER B CA 1
ATOM 2673 C C . SER B 1 101 ? -6.48 -36.406 -10.781 1 92.5 101 SER B C 1
ATOM 2675 O O . SER B 1 101 ? -5.406 -35.938 -10.391 1 92.5 101 SER B O 1
ATOM 2677 N N . PHE B 1 102 ? -6.926 -36.219 -11.93 1 92.81 102 PHE B N 1
ATOM 2678 C CA . PHE B 1 102 ? -6.398 -35.25 -12.867 1 92.81 102 PHE B CA 1
ATOM 2679 C C . PHE B 1 102 ? -7.508 -34.344 -13.398 1 92.81 102 PHE B C 1
ATOM 2681 O O . PHE B 1 102 ? -8.375 -34.812 -14.148 1 92.81 102 PHE B O 1
ATOM 2688 N N . GLU B 1 103 ? -7.488 -33.062 -12.945 1 95.12 103 GLU B N 1
ATOM 2689 C CA . GLU B 1 103 ? -8.477 -32.094 -13.391 1 95.12 103 GLU B CA 1
ATOM 2690 C C . GLU B 1 103 ? -7.828 -30.984 -14.219 1 95.12 103 GLU B C 1
ATOM 2692 O O . GLU B 1 103 ? -6.73 -30.531 -13.898 1 95.12 103 GLU B O 1
ATOM 2697 N N . VAL B 1 104 ? -8.5 -30.641 -15.32 1 94.5 104 VAL B N 1
ATOM 2698 C CA . VAL B 1 104 ? -7.984 -29.594 -16.188 1 94.5 104 VAL B CA 1
ATOM 2699 C C . VAL B 1 104 ? -9.086 -28.562 -16.469 1 94.5 104 VAL B C 1
ATOM 2701 O O . VAL B 1 104 ? -10.242 -28.938 -16.688 1 94.5 104 VAL B O 1
ATOM 2704 N N . GLU B 1 105 ? -8.703 -27.344 -16.344 1 93.62 105 GLU B N 1
ATOM 2705 C CA . GLU B 1 105 ? -9.594 -26.25 -16.719 1 93.62 105 GLU B CA 1
ATOM 2706 C C . GLU B 1 105 ? -8.922 -25.297 -17.703 1 93.62 105 GLU B C 1
ATOM 2708 O O . GLU B 1 105 ? -7.828 -24.797 -17.438 1 93.62 105 GLU B O 1
ATOM 2713 N N . ARG B 1 106 ? -9.602 -25.172 -18.844 1 92.88 106 ARG B N 1
ATOM 2714 C CA . ARG B 1 106 ? -9.117 -24.172 -19.797 1 92.88 106 ARG B CA 1
ATOM 2715 C C . ARG B 1 106 ? -9.578 -22.766 -19.391 1 92.88 106 ARG B C 1
ATOM 2717 O O . ARG B 1 106 ? -10.758 -22.562 -19.094 1 92.88 106 ARG B O 1
ATOM 2724 N N . TRP B 1 107 ? -8.578 -21.891 -19.375 1 90.19 107 TRP B N 1
ATOM 2725 C CA . TRP B 1 107 ? -8.906 -20.531 -18.969 1 90.19 107 TRP B CA 1
ATOM 2726 C C . TRP B 1 107 ? -8.641 -19.547 -20.109 1 90.19 107 TRP B C 1
ATOM 2728 O O . TRP B 1 107 ? -7.559 -19.562 -20.703 1 90.19 107 TRP B O 1
ATOM 2738 N N . VAL B 1 108 ? -9.664 -18.719 -20.375 1 87.12 108 VAL B N 1
ATOM 2739 C CA . VAL B 1 108 ? -9.57 -17.609 -21.328 1 87.12 108 VAL B CA 1
ATOM 2740 C C . VAL B 1 108 ? -9.969 -16.312 -20.625 1 87.12 108 VAL B C 1
ATOM 2742 O O . VAL B 1 108 ? -11.062 -16.203 -20.078 1 87.12 108 VAL B O 1
ATOM 2745 N N . PRO B 1 109 ? -9.047 -15.375 -20.625 1 84.56 109 PRO B N 1
ATOM 2746 C CA . PRO B 1 109 ? -9.391 -14.117 -19.969 1 84.56 109 PRO B CA 1
ATOM 2747 C C . PRO B 1 109 ? -10.57 -13.406 -20.625 1 84.56 109 PRO B C 1
ATOM 2749 O O . PRO B 1 109 ? -10.672 -13.375 -21.859 1 84.56 109 PRO B O 1
ATOM 2752 N N . ARG B 1 110 ? -11.523 -12.82 -19.75 1 79.75 110 ARG B N 1
ATOM 2753 C CA . ARG B 1 110 ? -12.633 -12 -20.234 1 79.75 110 ARG B CA 1
ATOM 2754 C C . ARG B 1 110 ? -12.359 -10.516 -20.016 1 79.75 110 ARG B C 1
ATOM 2756 O O . ARG B 1 110 ? -12.344 -10.055 -18.875 1 79.75 110 ARG B O 1
ATOM 2763 N N . LEU B 1 111 ? -12.133 -9.812 -21.047 1 75.81 111 LEU B N 1
ATOM 2764 C CA . LEU B 1 111 ? -11.82 -8.398 -20.906 1 75.81 111 LEU B CA 1
ATOM 2765 C C . LEU B 1 111 ? -13.078 -7.594 -20.562 1 75.81 111 LEU B C 1
ATOM 2767 O O . LEU B 1 111 ? -14.172 -7.926 -21.016 1 75.81 111 LEU B O 1
ATOM 2771 N N . PRO B 1 112 ? -12.844 -6.57 -19.766 1 74.81 112 PRO B N 1
ATOM 2772 C CA . PRO B 1 112 ? -14 -5.805 -19.281 1 74.81 112 PRO B CA 1
ATOM 2773 C C . PRO B 1 112 ? -14.766 -5.125 -20.406 1 74.81 112 PRO B C 1
ATOM 2775 O O . PRO B 1 112 ? -14.164 -4.703 -21.406 1 74.81 112 PRO B O 1
ATOM 2778 N N . ARG B 1 113 ? -16.141 -5.105 -20.266 1 65.81 113 ARG B N 1
ATOM 2779 C CA . ARG B 1 113 ? -16.984 -4.453 -21.25 1 65.81 113 ARG B CA 1
ATOM 2780 C C . ARG B 1 113 ? -17.562 -3.145 -20.703 1 65.81 113 ARG B C 1
ATOM 2782 O O . ARG B 1 113 ? -17.719 -2.174 -21.453 1 65.81 113 ARG B O 1
ATOM 2789 N N . ARG B 1 114 ? -17.875 -3.156 -19.344 1 63.06 114 ARG B N 1
ATOM 2790 C CA . ARG B 1 114 ? -18.719 -2.057 -18.891 1 63.06 114 ARG B CA 1
ATOM 2791 C C . ARG B 1 114 ? -18.062 -1.314 -17.719 1 63.06 114 ARG B C 1
ATOM 2793 O O . ARG B 1 114 ? -17.297 -1.905 -16.953 1 63.06 114 ARG B O 1
ATOM 2800 N N . VAL B 1 115 ? -18.141 -0.038 -17.828 1 63.53 115 VAL B N 1
ATOM 2801 C CA . VAL B 1 115 ? -17.828 0.776 -16.656 1 63.53 115 VAL B CA 1
ATOM 2802 C C . VAL B 1 115 ? -19.125 1.217 -15.969 1 63.53 115 VAL B C 1
ATOM 2804 O O . VAL B 1 115 ? -20.047 1.689 -16.625 1 63.53 115 VAL B O 1
ATOM 2807 N N . THR B 1 116 ? -19.266 0.705 -14.719 1 68.75 116 THR B N 1
ATOM 2808 C CA . THR B 1 116 ? -20.406 1.178 -13.938 1 68.75 116 THR B CA 1
ATOM 2809 C C . THR B 1 116 ? -20.172 2.6 -13.438 1 68.75 116 THR B C 1
ATOM 2811 O O . THR B 1 116 ? -19.062 3.119 -13.531 1 68.75 116 THR B O 1
ATOM 2814 N N . THR B 1 117 ? -21.234 3.205 -12.961 1 72.25 117 THR B N 1
ATOM 2815 C CA . THR B 1 117 ? -21.141 4.605 -12.562 1 72.25 117 THR B CA 1
ATOM 2816 C C . THR B 1 117 ? -20.984 4.727 -11.055 1 72.25 117 THR B C 1
ATOM 2818 O O . THR B 1 117 ? -20.719 5.816 -10.539 1 72.25 117 THR B O 1
ATOM 2821 N N . SER B 1 118 ? -20.984 3.678 -10.344 1 75.75 118 SER B N 1
ATOM 2822 C CA . SER B 1 118 ? -21 3.789 -8.883 1 75.75 118 SER B CA 1
ATOM 2823 C C . SER B 1 118 ? -19.625 4.129 -8.344 1 75.75 118 SER B C 1
ATOM 2825 O O . SER B 1 118 ? -18.609 3.578 -8.797 1 75.75 118 SER B O 1
ATOM 2827 N N . ARG B 1 119 ? -19.672 5.051 -7.34 1 77.69 119 ARG B N 1
ATOM 2828 C CA . ARG B 1 119 ? -18.422 5.441 -6.711 1 77.69 119 ARG B CA 1
ATOM 2829 C C . ARG B 1 119 ? -18.266 4.797 -5.336 1 77.69 119 ARG B C 1
ATOM 2831 O O . ARG B 1 119 ? -17.297 5.047 -4.629 1 77.69 119 ARG B O 1
ATOM 2838 N N . ASP B 1 120 ? -19.156 3.924 -5.16 1 85.81 120 ASP B N 1
ATOM 2839 C CA . ASP B 1 120 ? -19.109 3.25 -3.863 1 85.81 120 ASP B CA 1
ATOM 2840 C C . ASP B 1 120 ? -17.938 2.279 -3.793 1 85.81 120 ASP B C 1
ATOM 2842 O O . ASP B 1 120 ? -17.375 1.889 -4.824 1 85.81 120 ASP B O 1
ATOM 2846 N N . ALA B 1 121 ? -17.594 2.051 -2.572 1 91.62 121 ALA B N 1
ATOM 2847 C CA . ALA B 1 121 ? -16.516 1.088 -2.393 1 91.62 121 ALA B CA 1
ATOM 2848 C C . ALA B 1 121 ? -17.047 -0.332 -2.26 1 91.62 121 ALA B C 1
ATOM 2850 O O . ALA B 1 121 ? -18.109 -0.547 -1.651 1 91.62 121 ALA B O 1
ATOM 2851 N N . ILE B 1 122 ? -16.438 -1.228 -2.918 1 93.94 122 ILE B N 1
ATOM 2852 C CA . ILE B 1 122 ? -16.641 -2.654 -2.693 1 93.94 122 ILE B CA 1
ATOM 2853 C C . ILE B 1 122 ? -15.414 -3.262 -2.029 1 93.94 122 ILE B C 1
ATOM 2855 O O . ILE B 1 122 ? -14.312 -2.709 -2.123 1 93.94 122 ILE B O 1
ATOM 2859 N N . GLU B 1 123 ? -15.688 -4.336 -1.291 1 96.19 123 GLU B N 1
ATOM 2860 C CA . GLU B 1 123 ? -14.586 -4.996 -0.599 1 96.19 123 GLU B CA 1
ATOM 2861 C C . GLU B 1 123 ? -14.359 -6.402 -1.147 1 96.19 123 GLU B C 1
ATOM 2863 O O . GLU B 1 123 ? -15.297 -7.066 -1.591 1 96.19 123 GLU B O 1
ATOM 2868 N N . PHE B 1 124 ? -13.156 -6.828 -1.187 1 96.69 124 PHE B N 1
ATOM 2869 C CA . PHE B 1 124 ? -12.805 -8.188 -1.59 1 96.69 124 PHE B CA 1
ATOM 2870 C C . PHE B 1 124 ? -11.594 -8.688 -0.807 1 96.69 124 PHE B C 1
ATOM 2872 O O . PHE B 1 124 ? -10.852 -7.895 -0.227 1 96.69 124 PHE B O 1
ATOM 2879 N N . THR B 1 125 ? -11.531 -9.992 -0.747 1 97.5 125 THR B N 1
ATOM 2880 C CA . THR B 1 125 ? -10.43 -10.594 0.006 1 97.5 125 THR B CA 1
ATOM 2881 C C . THR B 1 125 ? -9.562 -11.453 -0.903 1 97.5 125 THR B C 1
ATOM 2883 O O . THR B 1 125 ? -10.039 -11.992 -1.903 1 97.5 125 THR B O 1
ATOM 2886 N N . VAL B 1 126 ? -8.297 -11.453 -0.618 1 98.12 126 VAL B N 1
ATOM 2887 C CA . VAL B 1 126 ? -7.336 -12.328 -1.284 1 98.12 126 VAL B CA 1
ATOM 2888 C C . VAL B 1 126 ? -6.523 -13.094 -0.242 1 98.12 126 VAL B C 1
ATOM 2890 O O . VAL B 1 126 ? -5.934 -12.484 0.66 1 98.12 126 VAL B O 1
ATOM 2893 N N . GLU B 1 127 ? -6.59 -14.367 -0.33 1 97.38 127 GLU B N 1
ATOM 2894 C CA . GLU B 1 127 ? -5.715 -15.219 0.474 1 97.38 127 GLU B CA 1
ATOM 2895 C C . GLU B 1 127 ? -4.43 -15.547 -0.272 1 97.38 127 GLU B C 1
ATOM 2897 O O . GLU B 1 127 ? -4.461 -16.203 -1.314 1 97.38 127 GLU B O 1
ATOM 2902 N N . TYR B 1 128 ? -3.33 -15.062 0.312 1 97.75 128 TYR B N 1
ATOM 2903 C CA . TYR B 1 128 ? -2.033 -15.242 -0.333 1 97.75 128 TYR B CA 1
ATOM 2904 C C . TYR B 1 128 ? -1.299 -16.453 0.244 1 97.75 128 TYR B C 1
ATOM 2906 O O . TYR B 1 128 ? -1.135 -16.562 1.461 1 97.75 128 TYR B O 1
ATOM 2914 N N . TRP B 1 129 ? -0.943 -17.312 -0.59 1 97.06 129 TRP B N 1
ATOM 2915 C CA . TRP B 1 129 ? 0.2 -18.156 -0.261 1 97.06 129 TRP B CA 1
ATOM 2916 C C . TRP B 1 129 ? 1.505 -17.375 -0.373 1 97.06 129 TRP B C 1
ATOM 2918 O O . TRP B 1 129 ? 1.501 -16.188 -0.749 1 97.06 129 TRP B O 1
ATOM 2928 N N . PRO B 1 130 ? 2.623 -17.984 0.026 1 96.94 130 PRO B N 1
ATOM 2929 C CA . PRO B 1 130 ? 3.855 -17.188 0.018 1 96.94 130 PRO B CA 1
ATOM 2930 C C . PRO B 1 130 ? 4.059 -16.438 -1.292 1 96.94 130 PRO B C 1
ATOM 2932 O O . PRO B 1 130 ? 4.086 -17.047 -2.365 1 96.94 130 PRO B O 1
ATOM 2935 N N . THR B 1 131 ? 4.164 -15.094 -1.157 1 98.5 131 THR B N 1
ATOM 2936 C CA . THR B 1 131 ? 4.211 -14.203 -2.311 1 98.5 131 THR B CA 1
ATOM 2937 C C . THR B 1 131 ? 5.266 -13.117 -2.115 1 98.5 131 THR B C 1
ATOM 2939 O O . THR B 1 131 ? 5.453 -12.617 -1.004 1 98.5 131 THR B O 1
ATOM 2942 N N . ILE B 1 132 ? 5.953 -12.82 -3.172 1 98.25 132 ILE B N 1
ATOM 2943 C CA . ILE B 1 132 ? 6.926 -11.734 -3.191 1 98.25 132 ILE B CA 1
ATOM 2944 C C . ILE B 1 132 ? 6.602 -10.766 -4.332 1 98.25 132 ILE B C 1
ATOM 2946 O O . ILE B 1 132 ? 6.527 -11.172 -5.492 1 98.25 132 ILE B O 1
ATOM 2950 N N . TYR B 1 133 ? 6.359 -9.562 -3.98 1 98.44 133 TYR B N 1
ATOM 2951 C CA . TYR B 1 133 ? 6.324 -8.523 -5.004 1 98.44 133 TYR B CA 1
ATOM 2952 C C . TYR B 1 133 ? 7.672 -7.824 -5.125 1 98.44 133 TYR B C 1
ATOM 2954 O O . TYR B 1 133 ? 8.484 -7.859 -4.195 1 98.44 133 TYR B O 1
ATOM 2962 N N . MET B 1 134 ? 7.867 -7.305 -6.332 1 96.75 134 MET B N 1
ATOM 2963 C CA . MET B 1 134 ? 9.086 -6.535 -6.574 1 96.75 134 MET B CA 1
ATOM 2964 C C . MET B 1 134 ? 8.75 -5.133 -7.07 1 96.75 134 MET B C 1
ATOM 2966 O O . MET B 1 134 ? 7.816 -4.953 -7.855 1 96.75 134 MET B O 1
ATOM 2970 N N . PHE B 1 135 ? 9.516 -4.219 -6.539 1 96.06 135 PHE B N 1
ATOM 2971 C CA . PHE B 1 135 ? 9.484 -2.848 -7.035 1 96.06 135 PHE B CA 1
ATOM 2972 C C . PHE B 1 135 ? 10.898 -2.303 -7.219 1 96.06 135 PHE B C 1
ATOM 2974 O O . PHE B 1 135 ? 11.609 -2.078 -6.238 1 96.06 135 PHE B O 1
ATOM 2981 N N . ARG B 1 136 ? 11.281 -2.121 -8.508 1 93.44 136 ARG B N 1
ATOM 2982 C CA . ARG B 1 136 ? 12.609 -1.627 -8.836 1 93.44 136 ARG B CA 1
ATOM 2983 C C . ARG B 1 136 ? 13.68 -2.365 -8.039 1 93.44 136 ARG B C 1
ATOM 2985 O O . ARG B 1 136 ? 14.492 -1.74 -7.348 1 93.44 136 ARG B O 1
ATOM 2992 N N . SER B 1 137 ? 13.68 -3.68 -8.055 1 91.81 137 SER B N 1
ATOM 2993 C CA . SER B 1 137 ? 14.656 -4.609 -7.496 1 91.81 137 SER B CA 1
ATOM 2994 C C . SER B 1 137 ? 14.555 -4.672 -5.977 1 91.81 137 SER B C 1
ATOM 2996 O O . SER B 1 137 ? 15.445 -5.199 -5.309 1 91.81 137 SER B O 1
ATOM 2998 N N . ARG B 1 138 ? 13.547 -4.074 -5.453 1 94.88 138 ARG B N 1
ATOM 2999 C CA . ARG B 1 138 ? 13.297 -4.176 -4.02 1 94.88 138 ARG B CA 1
ATOM 3000 C C . ARG B 1 138 ? 12.117 -5.109 -3.738 1 94.88 138 ARG B C 1
ATOM 3002 O O . ARG B 1 138 ? 11.07 -5.004 -4.371 1 94.88 138 ARG B O 1
ATOM 3009 N N . PRO B 1 139 ? 12.328 -5.941 -2.744 1 96.88 139 PRO B N 1
ATOM 3010 C CA . PRO B 1 139 ? 11.195 -6.805 -2.387 1 96.88 139 PRO B CA 1
ATOM 3011 C C . PRO B 1 139 ? 10.117 -6.066 -1.591 1 96.88 139 PRO B C 1
ATOM 3013 O O . PRO B 1 139 ? 10.438 -5.285 -0.692 1 96.88 139 PRO B O 1
ATOM 3016 N N . ILE B 1 140 ? 8.938 -6.207 -2.006 1 98.25 140 ILE B N 1
ATOM 3017 C CA . ILE B 1 140 ? 7.766 -5.711 -1.29 1 98.25 140 ILE B CA 1
ATOM 3018 C C . ILE B 1 140 ? 7.105 -6.852 -0.524 1 98.25 140 ILE B C 1
ATOM 3020 O O . ILE B 1 140 ? 6.539 -7.766 -1.128 1 98.25 140 ILE B O 1
ATOM 3024 N N . LEU B 1 141 ? 7.125 -6.766 0.811 1 98.06 141 LEU B N 1
ATOM 3025 C CA . LEU B 1 141 ? 6.781 -7.922 1.631 1 98.06 141 LEU B CA 1
ATOM 3026 C C . LEU B 1 141 ? 5.465 -7.699 2.367 1 98.06 141 LEU B C 1
ATOM 3028 O O . LEU B 1 141 ? 5.34 -8.062 3.541 1 98.06 141 LEU B O 1
ATOM 3032 N N . TYR B 1 142 ? 4.547 -7.039 1.746 1 97.75 142 TYR B N 1
ATOM 3033 C CA . TYR B 1 142 ? 3.152 -6.926 2.166 1 97.75 142 TYR B CA 1
ATOM 3034 C C . TYR B 1 142 ? 2.217 -6.961 0.964 1 97.75 142 TYR B C 1
ATOM 3036 O O . TYR B 1 142 ? 2.652 -6.777 -0.175 1 97.75 142 TYR B O 1
ATOM 3044 N N . PRO B 1 143 ? 0.971 -7.223 1.137 1 98.25 143 PRO B N 1
ATOM 3045 C CA . PRO B 1 143 ? 0.052 -7.352 0.003 1 98.25 143 PRO B CA 1
ATOM 3046 C C . PRO B 1 143 ? -0.329 -6.004 -0.606 1 98.25 143 PRO B C 1
ATOM 3048 O O . PRO B 1 143 ? -1.489 -5.594 -0.529 1 98.25 143 PRO B O 1
ATOM 3051 N N . SER B 1 144 ? 0.618 -5.469 -1.266 1 98.62 144 SER B N 1
ATOM 3052 C CA . SER B 1 144 ? 0.44 -4.184 -1.933 1 98.62 144 SER B CA 1
ATOM 3053 C C . SER B 1 144 ? -0.681 -4.25 -2.965 1 98.62 144 SER B C 1
ATOM 3055 O O . SER B 1 144 ? -0.645 -5.078 -3.879 1 98.62 144 SER B O 1
ATOM 3057 N N . PRO B 1 145 ? -1.652 -3.318 -2.84 1 98.12 145 PRO B N 1
ATOM 3058 C CA . PRO B 1 145 ? -2.727 -3.33 -3.834 1 98.12 145 PRO B CA 1
ATOM 3059 C C . PRO B 1 145 ? -2.229 -3.014 -5.242 1 98.12 145 PRO B C 1
ATOM 3061 O O . PRO B 1 145 ? -2.674 -3.635 -6.211 1 98.12 145 PRO B O 1
ATOM 3064 N N . GLN B 1 146 ? -1.295 -2.156 -5.332 1 97.25 146 GLN B N 1
ATOM 3065 C CA . GLN B 1 146 ? -0.768 -1.78 -6.641 1 97.25 146 GLN B CA 1
ATOM 3066 C C . GLN B 1 146 ? -0.009 -2.938 -7.285 1 97.25 146 GLN B C 1
ATOM 3068 O O . GLN B 1 146 ? -0.168 -3.205 -8.477 1 97.25 146 GLN B O 1
ATOM 3073 N N . ARG B 1 147 ? 0.787 -3.557 -6.449 1 98.19 147 ARG B N 1
ATOM 3074 C CA . ARG B 1 147 ? 1.584 -4.652 -6.996 1 98.19 147 ARG B CA 1
ATOM 3075 C C . ARG B 1 147 ? 0.696 -5.812 -7.426 1 98.19 147 ARG B C 1
ATOM 3077 O O . ARG B 1 147 ? 1 -6.504 -8.398 1 98.19 147 ARG B O 1
ATOM 3084 N N . LEU B 1 148 ? -0.354 -6.027 -6.633 1 98.38 148 LEU B N 1
ATOM 3085 C CA . LEU B 1 148 ? -1.315 -7.043 -7.051 1 98.38 148 LEU B CA 1
ATOM 3086 C C . LEU B 1 148 ? -1.829 -6.758 -8.461 1 98.38 148 LEU B C 1
ATOM 3088 O O . LEU B 1 148 ? -1.749 -7.613 -9.336 1 98.38 148 LEU B O 1
ATOM 3092 N N . VAL B 1 149 ? -2.244 -5.562 -8.711 1 97.56 149 VAL B N 1
ATOM 3093 C CA . VAL B 1 149 ? -2.867 -5.172 -9.977 1 97.56 149 VAL B CA 1
ATOM 3094 C C . VAL B 1 149 ? -1.834 -5.227 -11.102 1 97.56 149 VAL B C 1
ATOM 3096 O O . VAL B 1 149 ? -2.059 -5.867 -12.125 1 97.56 149 VAL B O 1
ATOM 3099 N N . TYR B 1 150 ? -0.717 -4.66 -10.859 1 96.5 150 TYR B N 1
ATOM 3100 C CA . TYR B 1 150 ? 0.296 -4.598 -11.906 1 96.5 150 TYR B CA 1
ATOM 3101 C C . TYR B 1 150 ? 0.833 -5.984 -12.234 1 96.5 150 TYR B C 1
ATOM 3103 O O . TYR B 1 150 ? 1.143 -6.285 -13.391 1 96.5 150 TYR B O 1
ATOM 3111 N N . SER B 1 151 ? 1.002 -6.77 -11.203 1 96.31 151 SER B N 1
ATOM 3112 C CA . SER B 1 151 ? 1.489 -8.125 -11.422 1 96.31 151 SER B CA 1
ATOM 3113 C C . SER B 1 151 ? 0.572 -8.898 -12.359 1 96.31 151 SER B C 1
ATOM 3115 O O . SER B 1 151 ? 1.041 -9.547 -13.297 1 96.31 151 SER B O 1
ATOM 3117 N N . VAL B 1 152 ? -0.683 -8.805 -12.117 1 95.38 152 VAL B N 1
ATOM 3118 C CA . VAL B 1 152 ? -1.66 -9.547 -12.906 1 95.38 152 VAL B CA 1
ATOM 3119 C C . VAL B 1 152 ? -1.685 -9.008 -14.336 1 95.38 152 VAL B C 1
ATOM 3121 O O . VAL B 1 152 ? -1.623 -9.781 -15.297 1 95.38 152 VAL B O 1
ATOM 3124 N N . PHE B 1 153 ? -1.735 -7.758 -14.508 1 94.12 153 PHE B N 1
ATOM 3125 C CA . PHE B 1 153 ? -1.831 -7.18 -15.844 1 94.12 153 PHE B CA 1
ATOM 3126 C C . PHE B 1 153 ? -0.548 -7.426 -16.625 1 94.12 153 PHE B C 1
ATOM 3128 O O . PHE B 1 153 ? -0.586 -7.602 -17.844 1 94.12 153 PHE B O 1
ATOM 3135 N N . SER B 1 154 ? 0.57 -7.387 -15.938 1 93.12 154 SER B N 1
ATOM 3136 C CA . SER B 1 154 ? 1.823 -7.73 -16.594 1 93.12 154 SER B CA 1
ATOM 3137 C C . SER B 1 154 ? 1.807 -9.164 -17.109 1 93.12 154 SER B C 1
ATOM 3139 O O . SER B 1 154 ? 2.215 -9.438 -18.234 1 93.12 154 SER B O 1
ATOM 3141 N N . ALA B 1 155 ? 1.327 -10.047 -16.266 1 91.12 155 ALA B N 1
ATOM 3142 C CA . ALA B 1 155 ? 1.235 -11.453 -16.656 1 91.12 155 ALA B CA 1
ATOM 3143 C C . ALA B 1 155 ? 0.263 -11.641 -17.812 1 91.12 155 ALA B C 1
ATOM 3145 O O . ALA B 1 155 ? 0.538 -12.398 -18.734 1 91.12 155 ALA B O 1
ATOM 3146 N N . LEU B 1 156 ? -0.826 -10.938 -17.75 1 89.12 156 LEU B N 1
ATOM 3147 C CA . LEU B 1 156 ? -1.816 -11 -18.828 1 89.12 156 LEU B CA 1
ATOM 3148 C C . LEU B 1 156 ? -1.231 -10.5 -20.141 1 89.12 156 LEU B C 1
ATOM 3150 O O . LEU B 1 156 ? -1.436 -11.117 -21.188 1 89.12 156 LEU B O 1
ATOM 3154 N N . ALA B 1 157 ? -0.551 -9.438 -20 1 88.88 157 ALA B N 1
ATOM 3155 C CA . ALA B 1 157 ? 0.053 -8.867 -21.203 1 88.88 157 ALA B CA 1
ATOM 3156 C C . ALA B 1 157 ? 1.064 -9.828 -21.828 1 88.88 157 ALA B C 1
ATOM 3158 O O . ALA B 1 157 ? 1.12 -9.984 -23.047 1 88.88 157 ALA B O 1
ATOM 3159 N N . ARG B 1 158 ? 1.83 -10.438 -21.016 1 84.62 158 ARG B N 1
ATOM 3160 C CA . ARG B 1 158 ? 2.834 -11.391 -21.469 1 84.62 158 ARG B CA 1
ATOM 3161 C C . ARG B 1 158 ? 2.182 -12.586 -22.156 1 84.62 158 ARG B C 1
ATOM 3163 O O . ARG B 1 158 ? 2.693 -13.078 -23.172 1 84.62 158 ARG B O 1
ATOM 3170 N N . HIS B 1 159 ? 1.084 -12.922 -21.672 1 80.06 159 HIS B N 1
ATOM 3171 C CA . HIS B 1 159 ? 0.444 -14.125 -22.172 1 80.06 159 HIS B CA 1
ATOM 3172 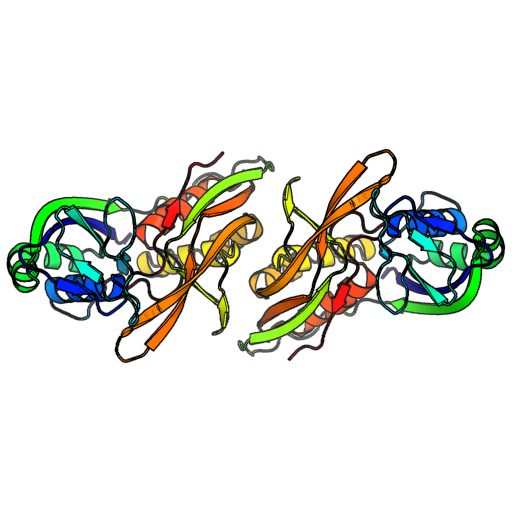C C . HIS B 1 159 ? -0.43 -13.82 -23.391 1 80.06 159 HIS B C 1
ATOM 3174 O O . HIS B 1 159 ? -0.552 -14.641 -24.297 1 80.06 159 HIS B O 1
ATOM 3180 N N . THR B 1 160 ? -1.092 -12.633 -23.344 1 76.62 160 THR B N 1
ATOM 3181 C CA . THR B 1 160 ? -2.055 -12.328 -24.406 1 76.62 160 THR B CA 1
ATOM 3182 C C . THR B 1 160 ? -1.411 -11.477 -25.484 1 76.62 160 THR B C 1
ATOM 3184 O O . THR B 1 160 ? -1.937 -11.383 -26.594 1 76.62 160 THR B O 1
ATOM 3187 N N . GLY B 1 161 ? -0.394 -10.773 -25.156 1 78.62 161 GLY B N 1
ATOM 3188 C CA . GLY B 1 161 ? 0.228 -9.836 -26.078 1 78.62 161 GLY B CA 1
ATOM 3189 C C . GLY B 1 161 ? -0.477 -8.492 -26.125 1 78.62 161 GLY B C 1
ATOM 3190 O O . GLY B 1 161 ? -0.094 -7.609 -26.891 1 78.62 161 GLY B O 1
ATOM 3191 N N . LEU B 1 162 ? -1.567 -8.32 -25.328 1 78 162 LEU B N 1
ATOM 3192 C CA . LEU B 1 162 ? -2.32 -7.074 -25.297 1 78 162 LEU B CA 1
ATOM 3193 C C . LEU B 1 162 ? -1.75 -6.113 -24.266 1 78 162 LEU B C 1
ATOM 3195 O O . LEU B 1 162 ? -1.298 -6.539 -23.203 1 78 162 LEU B O 1
ATOM 3199 N N . SER B 1 163 ? -1.661 -4.82 -24.781 1 79.31 163 SER B N 1
ATOM 3200 C CA . SER B 1 163 ? -1.272 -3.797 -23.812 1 79.31 163 SER B CA 1
ATOM 3201 C C . SER B 1 163 ? -2.416 -3.473 -22.859 1 79.31 163 SER B C 1
ATOM 3203 O O . SER B 1 163 ? -3.492 -3.051 -23.297 1 79.31 163 SER B O 1
ATOM 3205 N N . LEU B 1 164 ? -2.232 -3.613 -21.625 1 83.12 164 LEU B N 1
ATOM 3206 C CA . LEU B 1 164 ? -3.281 -3.422 -20.625 1 83.12 164 LEU B CA 1
ATOM 3207 C C . LEU B 1 164 ? -2.861 -2.383 -19.594 1 83.12 164 LEU B C 1
ATOM 3209 O O . LEU B 1 164 ? -3.434 -2.322 -18.5 1 83.12 164 LEU B O 1
ATOM 3213 N N . LYS B 1 165 ? -1.943 -1.54 -20.047 1 82.69 165 LYS B N 1
ATOM 3214 C CA . LYS B 1 165 ? -1.361 -0.57 -19.125 1 82.69 165 LYS B CA 1
ATOM 3215 C C . LYS B 1 165 ? -2.41 0.427 -18.641 1 82.69 165 LYS B C 1
ATOM 3217 O O . LYS B 1 165 ? -2.426 0.796 -17.453 1 82.69 165 LYS B O 1
ATOM 3222 N N . GLY B 1 166 ? -3.221 0.891 -19.562 1 85.62 166 GLY B N 1
ATOM 3223 C CA . GLY B 1 166 ? -4.266 1.829 -19.188 1 85.62 166 GLY B CA 1
ATOM 3224 C C . GLY B 1 166 ? -5.223 1.274 -18.141 1 85.62 166 GLY B C 1
ATOM 3225 O O . GLY B 1 166 ? -5.559 1.958 -17.172 1 85.62 166 GLY B O 1
ATOM 3226 N N . TYR B 1 167 ? -5.594 0.004 -18.297 1 89 167 TYR B N 1
ATOM 3227 C CA . TYR B 1 167 ? -6.484 -0.667 -17.359 1 89 167 TYR B CA 1
ATOM 3228 C C . TYR B 1 167 ? -5.801 -0.872 -16 1 89 167 TYR B C 1
ATOM 3230 O O . TYR B 1 167 ? -6.414 -0.662 -14.953 1 89 167 TYR B O 1
ATOM 3238 N N . ALA B 1 168 ? -4.551 -1.193 -16.094 1 93.5 168 ALA B N 1
ATOM 3239 C CA . ALA B 1 168 ? -3.783 -1.443 -14.883 1 93.5 168 ALA B CA 1
ATOM 3240 C C . ALA B 1 168 ? -3.693 -0.186 -14.023 1 93.5 168 ALA B C 1
ATOM 3242 O O . ALA B 1 168 ? -3.959 -0.228 -12.82 1 93.5 168 ALA B O 1
ATOM 3243 N N . ASN B 1 169 ? -3.383 0.905 -14.688 1 91.25 169 ASN B N 1
ATOM 3244 C CA . ASN B 1 169 ? -3.244 2.164 -13.961 1 91.25 169 ASN B CA 1
ATOM 3245 C C . ASN B 1 169 ? -4.57 2.607 -13.352 1 91.25 169 ASN B C 1
ATOM 3247 O O . ASN B 1 169 ? -4.602 3.082 -12.211 1 91.25 169 ASN B O 1
ATOM 3251 N N . THR B 1 170 ? -5.543 2.428 -14.109 1 90.88 170 THR B N 1
ATOM 3252 C CA . THR B 1 170 ? -6.871 2.814 -13.648 1 90.88 170 THR B CA 1
ATOM 3253 C C . THR B 1 170 ? -7.27 2.008 -12.414 1 90.88 170 THR B C 1
ATOM 3255 O O . THR B 1 170 ? -7.699 2.576 -11.406 1 90.88 170 THR B O 1
ATOM 3258 N N . LEU B 1 171 ? -7.09 0.78 -12.484 1 94.06 171 LEU B N 1
ATOM 3259 C CA . LEU B 1 171 ? -7.531 -0.063 -11.375 1 94.06 171 LEU B CA 1
ATOM 3260 C C . LEU B 1 171 ? -6.613 0.102 -10.172 1 94.06 171 LEU B C 1
ATOM 3262 O O . LEU B 1 171 ? -7.078 0.151 -9.031 1 94.06 171 LEU B O 1
ATOM 3266 N N . ALA B 1 172 ? -5.312 0.229 -10.453 1 95.81 172 ALA B N 1
ATOM 3267 C CA . ALA B 1 172 ? -4.34 0.341 -9.367 1 95.81 172 ALA B CA 1
ATOM 3268 C C . ALA B 1 172 ? -4.629 1.564 -8.508 1 95.81 172 ALA B C 1
ATOM 3270 O O . ALA B 1 172 ? -4.441 1.528 -7.285 1 95.81 172 ALA B O 1
ATOM 3271 N N . SER B 1 173 ? -5.121 2.611 -9.109 1 93.5 173 SER B N 1
ATOM 3272 C CA . SER B 1 173 ? -5.398 3.844 -8.375 1 93.5 173 SER B CA 1
ATOM 3273 C C . SER B 1 173 ? -6.734 3.76 -7.641 1 93.5 173 SER B C 1
ATOM 3275 O O . SER B 1 173 ? -7.105 4.684 -6.914 1 93.5 173 SER B O 1
ATOM 3277 N N . ASN B 1 174 ? -7.453 2.652 -7.844 1 95 174 ASN B N 1
ATOM 3278 C CA . ASN B 1 174 ? -8.797 2.539 -7.289 1 95 174 ASN B CA 1
ATOM 3279 C C . ASN B 1 174 ? -8.938 1.31 -6.398 1 95 174 ASN B C 1
ATOM 3281 O O . ASN B 1 174 ? -10.039 0.798 -6.207 1 95 174 ASN B O 1
ATOM 3285 N N . VAL B 1 175 ? -7.84 0.811 -6 1 97 175 VAL B N 1
ATOM 3286 C CA . VAL B 1 175 ? -7.809 -0.285 -5.039 1 97 175 VAL B CA 1
ATOM 3287 C C . VAL B 1 175 ? -6.914 0.088 -3.859 1 97 175 VAL B C 1
ATOM 3289 O O . VAL B 1 175 ? -5.844 0.676 -4.047 1 97 175 VAL B O 1
ATOM 3292 N N . GLU B 1 176 ? -7.375 -0.228 -2.637 1 98 176 GLU B N 1
ATOM 3293 C CA . GLU B 1 176 ? -6.602 0.054 -1.431 1 98 176 GLU B CA 1
ATOM 3294 C C . GLU B 1 176 ? -6.656 -1.116 -0.453 1 98 176 GLU B C 1
ATOM 3296 O O . GLU B 1 176 ? -7.66 -1.833 -0.391 1 98 176 GLU B O 1
ATOM 3301 N N . LEU B 1 177 ? -5.57 -1.273 0.244 1 98.31 177 LEU B N 1
ATOM 3302 C CA . LEU B 1 177 ? -5.504 -2.279 1.298 1 98.31 177 LEU B CA 1
ATOM 3303 C C . LEU B 1 177 ? -6.191 -1.781 2.566 1 98.31 177 LEU B C 1
ATOM 3305 O O . LEU B 1 177 ? -5.914 -0.673 3.031 1 98.31 177 LEU B O 1
ATOM 3309 N N . LEU B 1 178 ? -7.125 -2.57 3.104 1 97.25 178 LEU B N 1
ATOM 3310 C CA . LEU B 1 178 ? -7.797 -2.223 4.348 1 97.25 178 LEU B CA 1
ATOM 3311 C C . LEU B 1 178 ? -7.105 -2.873 5.543 1 97.25 178 LEU B C 1
ATOM 3313 O O . LEU B 1 178 ? -7.102 -2.316 6.641 1 97.25 178 LEU B O 1
ATOM 3317 N N . GLY B 1 179 ? -6.656 -4.004 5.281 1 96.19 179 GLY B N 1
ATOM 3318 C CA . GLY B 1 179 ? -6 -4.754 6.34 1 96.19 179 GLY B CA 1
ATOM 3319 C C . GLY B 1 179 ? -5.383 -6.051 5.863 1 96.19 179 GLY B C 1
ATOM 3320 O O . GLY B 1 179 ? -5.699 -6.531 4.77 1 96.19 179 GLY B O 1
ATOM 3321 N N . TRP B 1 180 ? -4.469 -6.5 6.633 1 96.56 180 TRP B N 1
ATOM 3322 C CA . TRP B 1 180 ? -3.752 -7.73 6.32 1 96.56 180 TRP B CA 1
ATOM 3323 C C . TRP B 1 180 ? -3.484 -8.547 7.582 1 96.56 180 TRP B C 1
ATOM 3325 O O . TRP B 1 180 ? -2.85 -8.055 8.516 1 96.56 180 TRP B O 1
ATOM 3335 N N . ASN B 1 181 ? -4.148 -9.711 7.613 1 96.88 181 ASN B N 1
ATOM 3336 C CA . ASN B 1 181 ? -3.834 -10.711 8.625 1 96.88 181 ASN B CA 1
ATOM 3337 C C . ASN B 1 181 ? -2.861 -11.766 8.094 1 96.88 181 ASN B C 1
ATOM 3339 O O . ASN B 1 181 ? -3.281 -12.781 7.535 1 96.88 181 ASN B O 1
ATOM 3343 N N . GLY B 1 182 ? -1.576 -11.414 8.242 1 96.5 182 GLY B N 1
ATOM 3344 C CA . GLY B 1 182 ? -0.547 -12.281 7.688 1 96.5 182 GLY B CA 1
ATOM 3345 C C . GLY B 1 182 ? 0.833 -12.008 8.258 1 96.5 182 GLY B C 1
ATOM 3346 O O . GLY B 1 182 ? 0.975 -11.25 9.219 1 96.5 182 GLY B O 1
ATOM 3347 N N . ARG B 1 183 ? 1.815 -12.688 7.742 1 96.31 183 ARG B N 1
ATOM 3348 C CA . ARG B 1 183 ? 3.195 -12.586 8.203 1 96.31 183 ARG B CA 1
ATOM 3349 C C . ARG B 1 183 ? 4.176 -12.773 7.051 1 96.31 183 ARG B C 1
ATOM 3351 O O . ARG B 1 183 ? 3.771 -13.125 5.941 1 96.31 183 ARG B O 1
ATOM 3358 N N . VAL B 1 184 ? 5.359 -12.438 7.359 1 96.62 184 VAL B N 1
ATOM 3359 C CA . VAL B 1 184 ? 6.457 -12.727 6.445 1 96.62 184 VAL B CA 1
ATOM 3360 C C . VAL B 1 184 ? 7.191 -13.984 6.902 1 96.62 184 VAL B C 1
ATOM 3362 O O . VAL B 1 184 ? 7.512 -14.133 8.086 1 96.62 184 VAL B O 1
ATOM 3365 N N . GLY B 1 185 ? 7.344 -14.883 5.988 1 94.69 185 GLY B N 1
ATOM 3366 C CA . GLY B 1 185 ? 8.055 -16.125 6.289 1 94.69 185 GLY B CA 1
ATOM 3367 C C . GLY B 1 185 ? 9.336 -16.281 5.488 1 94.69 185 GLY B C 1
ATOM 3368 O O . GLY B 1 185 ? 9.602 -15.492 4.578 1 94.69 185 GLY B O 1
ATOM 3369 N N . LEU B 1 186 ? 10.109 -17.266 5.953 1 93.5 186 LEU B N 1
ATOM 3370 C CA . LEU B 1 186 ? 11.352 -17.641 5.281 1 93.5 186 LEU B CA 1
ATOM 3371 C C . LEU B 1 186 ? 11.219 -18.984 4.598 1 93.5 186 LEU B C 1
ATOM 3373 O O . LEU B 1 186 ? 10.766 -19.953 5.211 1 93.5 186 LEU B O 1
ATOM 3377 N N . TYR B 1 187 ? 11.625 -19.031 3.357 1 93.25 187 TYR B N 1
ATOM 3378 C CA . TYR B 1 187 ? 11.461 -20.25 2.566 1 93.25 187 TYR B CA 1
ATOM 3379 C C . TYR B 1 187 ? 12.781 -20.656 1.913 1 93.25 187 TYR B C 1
ATOM 3381 O O . TYR B 1 187 ? 13.422 -19.844 1.234 1 93.25 187 TYR B O 1
ATOM 3389 N N . SER B 1 188 ? 13.18 -21.891 2.088 1 92 188 SER B N 1
ATOM 3390 C CA . SER B 1 188 ? 14.383 -22.422 1.462 1 92 188 SER B CA 1
ATOM 3391 C C . SER B 1 188 ? 14.117 -22.875 0.031 1 92 188 SER B C 1
ATOM 3393 O O . SER B 1 188 ? 13.234 -23.703 -0.207 1 92 188 SER B O 1
ATOM 3395 N N . ILE B 1 189 ? 14.891 -22.312 -0.86 1 91.81 189 ILE B N 1
ATOM 3396 C CA . ILE B 1 189 ? 14.633 -22.672 -2.248 1 91.81 189 ILE B CA 1
ATOM 3397 C C . ILE B 1 189 ? 15.789 -23.516 -2.793 1 91.81 189 ILE B C 1
ATOM 3399 O O . ILE B 1 189 ? 15.984 -23.609 -4.008 1 91.81 189 ILE B O 1
ATOM 3403 N N . GLY B 1 190 ? 16.531 -24.047 -2.012 1 83.12 190 GLY B N 1
ATOM 3404 C CA . GLY B 1 190 ? 17.609 -24.953 -2.385 1 83.12 190 GLY B CA 1
ATOM 3405 C C . GLY B 1 190 ? 18.969 -24.297 -2.348 1 83.12 190 GLY B C 1
ATOM 3406 O O . GLY B 1 190 ? 19.078 -23.062 -2.369 1 83.12 190 GLY B O 1
ATOM 3407 N N . ARG B 1 191 ? 20.031 -25.062 -2.244 1 84 191 ARG B N 1
ATOM 3408 C CA . ARG B 1 191 ? 21.438 -24.672 -2.27 1 84 191 ARG B CA 1
ATOM 3409 C C . ARG B 1 191 ? 21.703 -23.531 -1.28 1 84 191 ARG B C 1
ATOM 3411 O O . ARG B 1 191 ? 22.328 -22.531 -1.629 1 84 191 ARG B O 1
ATOM 3418 N N . ASP B 1 192 ? 21.016 -23.531 -0.205 1 81.5 192 ASP B N 1
ATOM 3419 C CA . ASP B 1 192 ? 21.219 -22.609 0.913 1 81.5 192 ASP B CA 1
ATOM 3420 C C . ASP B 1 192 ? 20.625 -21.234 0.609 1 81.5 192 ASP B C 1
ATOM 3422 O O . ASP B 1 192 ? 21.016 -20.25 1.22 1 81.5 192 ASP B O 1
ATOM 3426 N N . ARG B 1 193 ? 19.828 -21.266 -0.405 1 91.44 193 ARG B N 1
ATOM 3427 C CA . ARG B 1 193 ? 19.141 -20.016 -0.705 1 91.44 193 ARG B CA 1
ATOM 3428 C C . ARG B 1 193 ? 17.812 -19.938 0.029 1 91.44 193 ARG B C 1
ATOM 3430 O O . ARG B 1 193 ? 17.047 -20.906 0.057 1 91.44 193 ARG B O 1
ATOM 3437 N N . LYS B 1 194 ? 17.688 -18.719 0.655 1 92.88 194 LYS B N 1
ATOM 3438 C CA . LYS B 1 194 ? 16.438 -18.453 1.367 1 92.88 194 LYS B CA 1
ATOM 3439 C C . LYS B 1 194 ? 15.773 -17.188 0.855 1 92.88 194 LYS B C 1
ATOM 3441 O O . LYS B 1 194 ? 16.453 -16.203 0.536 1 92.88 194 LYS B O 1
ATOM 3446 N N . VAL B 1 195 ? 14.453 -17.312 0.811 1 93.69 195 VAL B N 1
ATOM 3447 C CA . VAL B 1 195 ? 13.672 -16.188 0.306 1 93.69 195 VAL B CA 1
ATOM 3448 C C . VAL B 1 195 ? 12.617 -15.789 1.331 1 93.69 195 VAL B C 1
ATOM 3450 O O . VAL B 1 195 ? 11.977 -16.656 1.942 1 93.69 195 VAL B O 1
ATOM 3453 N N . ARG B 1 196 ? 12.516 -14.461 1.523 1 96.19 196 ARG B N 1
ATOM 3454 C CA . ARG B 1 196 ? 11.422 -13.945 2.342 1 96.19 196 ARG B CA 1
ATOM 3455 C C . ARG B 1 196 ? 10.188 -13.672 1.492 1 96.19 196 ARG B C 1
ATOM 3457 O O . ARG B 1 196 ? 10.289 -13.125 0.392 1 96.19 196 ARG B O 1
ATOM 3464 N N . ALA B 1 197 ? 9.039 -14.141 2.016 1 97.56 197 ALA B N 1
ATOM 3465 C CA . ALA B 1 197 ? 7.766 -13.945 1.318 1 97.56 197 ALA B CA 1
ATOM 3466 C C . ALA B 1 197 ? 6.629 -13.703 2.307 1 97.56 197 ALA B C 1
ATOM 3468 O O . ALA B 1 197 ? 6.641 -14.242 3.418 1 97.56 197 ALA B O 1
ATOM 3469 N N . PHE B 1 198 ? 5.699 -12.875 1.925 1 98.06 198 PHE B N 1
ATOM 3470 C CA . PHE B 1 198 ? 4.555 -12.633 2.799 1 98.06 198 PHE B CA 1
ATOM 3471 C C . PHE B 1 198 ? 3.416 -13.594 2.473 1 98.06 198 PHE B C 1
ATOM 3473 O O . PHE B 1 198 ? 3.336 -14.117 1.358 1 98.06 198 PHE B O 1
ATOM 3480 N N . TYR B 1 199 ? 2.559 -13.906 3.445 1 97.75 199 TYR B N 1
ATOM 3481 C CA . TYR B 1 199 ? 1.36 -14.719 3.26 1 97.75 199 TYR B CA 1
ATOM 3482 C C . TYR B 1 199 ? 0.251 -14.281 4.207 1 97.75 199 TYR B C 1
ATOM 3484 O O . TYR B 1 199 ? 0.482 -13.469 5.109 1 97.75 199 TYR B O 1
ATOM 3492 N N . GLY B 1 200 ? -0.922 -14.758 3.887 1 97.19 200 GLY B N 1
ATOM 3493 C CA . GLY B 1 200 ? -2.059 -14.438 4.734 1 97.19 200 GLY B CA 1
ATOM 3494 C C . GLY B 1 200 ? -3.209 -13.805 3.977 1 97.19 200 GLY B C 1
ATOM 3495 O O . GLY B 1 200 ? -3.166 -13.695 2.748 1 97.19 200 GLY B O 1
ATOM 3496 N N . ARG B 1 201 ? -4.227 -13.406 4.711 1 97.81 201 ARG B N 1
ATOM 3497 C CA . ARG B 1 201 ? -5.449 -12.875 4.121 1 97.81 201 ARG B CA 1
ATOM 3498 C C . ARG B 1 201 ? -5.449 -11.352 4.137 1 97.81 201 ARG B C 1
ATOM 3500 O O . ARG B 1 201 ? -5.23 -10.734 5.184 1 97.81 201 ARG B O 1
ATOM 3507 N N . ALA B 1 202 ? -5.562 -10.844 2.992 1 98.06 202 ALA B N 1
ATOM 3508 C CA . ALA B 1 202 ? -5.672 -9.398 2.844 1 98.06 202 ALA B CA 1
ATOM 3509 C C . ALA B 1 202 ? -7.09 -8.984 2.463 1 98.06 202 ALA B C 1
ATOM 3511 O O . ALA B 1 202 ? -7.758 -9.68 1.688 1 98.06 202 ALA B O 1
ATOM 3512 N N . THR B 1 203 ? -7.535 -7.922 3.037 1 97.94 203 THR B N 1
ATOM 3513 C CA . THR B 1 203 ? -8.805 -7.309 2.676 1 97.94 203 THR B CA 1
ATOM 3514 C C . THR B 1 203 ? -8.586 -5.98 1.958 1 97.94 203 THR B C 1
ATOM 3516 O O . THR B 1 203 ? -7.812 -5.141 2.422 1 97.94 203 THR B O 1
ATOM 3519 N N . TYR B 1 204 ? -9.242 -5.875 0.835 1 97.88 204 TYR B N 1
ATOM 3520 C CA . TYR B 1 204 ? -9.086 -4.684 0.007 1 97.88 204 TYR B CA 1
ATOM 3521 C C . TYR B 1 204 ? -10.414 -3.977 -0.194 1 97.88 204 TYR B C 1
ATOM 3523 O O . TYR B 1 204 ? -11.477 -4.59 -0.061 1 97.88 204 TYR B O 1
ATOM 3531 N N . ALA B 1 205 ? -10.312 -2.693 -0.499 1 97.31 205 ALA B N 1
ATOM 3532 C CA . ALA B 1 205 ? -11.422 -1.909 -1.029 1 97.31 205 ALA B CA 1
ATOM 3533 C C . ALA B 1 205 ? -11.148 -1.47 -2.465 1 97.31 205 ALA B C 1
ATOM 3535 O O . ALA B 1 205 ? -10.008 -1.173 -2.822 1 97.31 205 ALA B O 1
ATOM 3536 N N . ALA B 1 206 ? -12.164 -1.505 -3.268 1 96.25 206 ALA B N 1
ATOM 3537 C CA . ALA B 1 206 ? -12.078 -1.034 -4.648 1 96.25 206 ALA B CA 1
ATOM 3538 C C . ALA B 1 206 ? -13.297 -0.185 -5.012 1 96.25 206 ALA B C 1
ATOM 3540 O O . ALA B 1 206 ? -14.352 -0.305 -4.387 1 96.25 206 ALA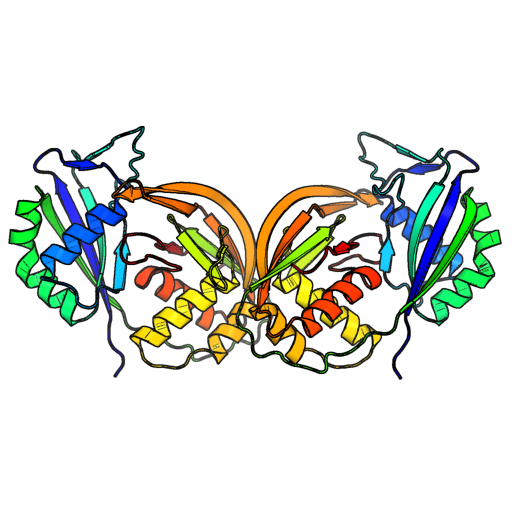 B O 1
ATOM 3541 N N . THR B 1 207 ? -13.047 0.713 -5.934 1 94.25 207 THR B N 1
ATOM 3542 C CA . THR B 1 207 ? -14.164 1.492 -6.445 1 94.25 207 THR B CA 1
ATOM 3543 C C . THR B 1 207 ? -15.094 0.619 -7.293 1 94.25 207 THR B C 1
ATOM 3545 O O . THR B 1 207 ? -14.648 -0.025 -8.242 1 94.25 207 THR B O 1
ATOM 3548 N N . ALA B 1 208 ? -16.328 0.683 -7.031 1 90.94 208 ALA B N 1
ATOM 3549 C CA . ALA B 1 208 ? -17.328 -0.205 -7.633 1 90.94 208 ALA B CA 1
ATOM 3550 C C . ALA B 1 208 ? -17.391 -0.02 -9.148 1 90.94 208 ALA B C 1
ATOM 3552 O O . ALA B 1 208 ? -17.672 -0.966 -9.883 1 90.94 208 ALA B O 1
ATOM 3553 N N . ARG B 1 209 ? -17.062 1.085 -9.57 1 90.25 209 ARG B N 1
ATOM 3554 C CA . ARG B 1 209 ? -17.094 1.426 -10.984 1 90.25 209 ARG B CA 1
ATOM 3555 C C . ARG B 1 209 ? -16.234 0.464 -11.797 1 90.25 209 ARG B C 1
ATOM 3557 O O . ARG B 1 209 ? -16.516 0.206 -12.969 1 90.25 209 ARG B O 1
ATOM 3564 N N . TYR B 1 210 ? -15.289 -0.139 -11.164 1 91.5 210 TYR B N 1
ATOM 3565 C CA . TYR B 1 210 ? -14.312 -0.946 -11.891 1 91.5 210 TYR B CA 1
ATOM 3566 C C . TYR B 1 210 ? -14.43 -2.418 -11.516 1 91.5 210 TYR B C 1
ATOM 3568 O O . TYR B 1 210 ? -13.438 -3.15 -11.523 1 91.5 210 TYR B O 1
ATOM 3576 N N . VAL B 1 211 ? -15.602 -2.818 -11.234 1 90.88 211 VAL B N 1
ATOM 3577 C CA . VAL B 1 211 ? -15.828 -4.16 -10.711 1 90.88 211 VAL B CA 1
ATOM 3578 C C . VAL B 1 211 ? -15.469 -5.199 -11.766 1 90.88 211 VAL B C 1
ATOM 3580 O O . VAL B 1 211 ? -14.953 -6.27 -11.445 1 90.88 211 VAL B O 1
ATOM 3583 N N . GLU B 1 212 ? -15.672 -4.922 -12.969 1 90.06 212 GLU B N 1
ATOM 3584 C CA . GLU B 1 212 ? -15.359 -5.887 -14.023 1 90.06 212 GLU B CA 1
ATOM 3585 C C . GLU B 1 212 ? -13.852 -6.07 -14.164 1 90.06 212 GLU B C 1
ATOM 3587 O O . GLU B 1 212 ? -13.375 -7.184 -14.383 1 90.06 212 GLU B O 1
ATOM 3592 N N . LEU B 1 213 ? -13.188 -4.996 -14.133 1 91.31 213 LEU B N 1
ATOM 3593 C CA . LEU B 1 213 ? -11.727 -5.086 -14.156 1 91.31 213 LEU B CA 1
ATOM 3594 C C . LEU B 1 213 ? -11.211 -5.863 -12.953 1 91.31 213 LEU B C 1
ATOM 3596 O O . LEU B 1 213 ? -10.273 -6.656 -13.078 1 91.31 213 LEU B O 1
ATOM 3600 N N . LEU B 1 214 ? -11.852 -5.578 -11.875 1 93.62 214 LEU B N 1
ATOM 3601 C CA . LEU B 1 214 ? -11.469 -6.27 -10.648 1 93.62 214 LEU B CA 1
ATOM 3602 C C . LEU B 1 214 ? -11.711 -7.77 -10.773 1 93.62 214 LEU B C 1
ATOM 3604 O O . LEU B 1 214 ? -10.875 -8.57 -10.344 1 93.62 214 LEU B O 1
ATOM 3608 N N . GLN B 1 215 ? -12.781 -8.094 -11.336 1 92.62 215 GLN B N 1
ATOM 3609 C CA . GLN B 1 215 ? -13.102 -9.5 -11.539 1 92.62 215 GLN B CA 1
ATOM 3610 C C . GLN B 1 215 ? -12.062 -10.172 -12.438 1 92.62 215 GLN B C 1
ATOM 3612 O O . GLN B 1 215 ? -11.648 -11.305 -12.18 1 92.62 215 GLN B O 1
ATOM 3617 N N . LEU B 1 216 ? -11.703 -9.492 -13.445 1 91.94 216 LEU B N 1
ATOM 3618 C CA . LEU B 1 216 ? -10.648 -10.008 -14.312 1 91.94 216 LEU B CA 1
ATOM 3619 C C . LEU B 1 216 ? -9.359 -10.25 -13.523 1 91.94 216 LEU B C 1
ATOM 3621 O O . LEU B 1 216 ? -8.734 -11.297 -13.664 1 91.94 216 LEU B O 1
ATOM 3625 N N . VAL B 1 217 ? -8.992 -9.297 -12.711 1 94.31 217 VAL B N 1
ATOM 3626 C CA . VAL B 1 217 ? -7.766 -9.391 -11.922 1 94.31 217 VAL B CA 1
ATOM 3627 C C . VAL B 1 217 ? -7.855 -10.562 -10.953 1 94.31 217 VAL B C 1
ATOM 3629 O O . VAL B 1 217 ? -6.906 -11.336 -10.82 1 94.31 217 VAL B O 1
ATOM 3632 N N . MET B 1 218 ? -8.977 -10.703 -10.367 1 95.12 218 MET B N 1
ATOM 3633 C CA . MET B 1 218 ? -9.164 -11.758 -9.383 1 95.12 218 MET B CA 1
ATOM 3634 C C . MET B 1 218 ? -9.094 -13.133 -10.039 1 95.12 218 MET B C 1
ATOM 3636 O O . MET B 1 218 ? -8.438 -14.039 -9.523 1 95.12 218 MET B O 1
ATOM 3640 N N . GLU B 1 219 ? -9.703 -13.266 -11.109 1 92.88 219 GLU B N 1
ATOM 3641 C CA . GLU B 1 219 ? -9.672 -14.539 -11.828 1 92.88 219 GLU B CA 1
ATOM 3642 C C . GLU B 1 219 ? -8.266 -14.844 -12.344 1 92.88 219 GLU B C 1
ATOM 3644 O O . GLU B 1 219 ? -7.766 -15.953 -12.18 1 92.88 219 GLU B O 1
ATOM 3649 N N . ALA B 1 220 ? -7.734 -13.875 -12.938 1 93.44 220 ALA B N 1
ATOM 3650 C CA . ALA B 1 220 ? -6.402 -14.047 -13.516 1 93.44 220 ALA B CA 1
ATOM 3651 C C . ALA B 1 220 ? -5.371 -14.344 -12.438 1 93.44 220 ALA B C 1
ATOM 3653 O O . ALA B 1 220 ? -4.449 -15.141 -12.648 1 93.44 220 ALA B O 1
ATOM 3654 N N . ALA B 1 221 ? -5.504 -13.68 -11.297 1 96.44 221 ALA B N 1
ATOM 3655 C CA . ALA B 1 221 ? -4.566 -13.891 -10.195 1 96.44 221 ALA B CA 1
ATOM 3656 C C . ALA B 1 221 ? -4.562 -15.352 -9.758 1 96.44 221 ALA B C 1
ATOM 3658 O O . ALA B 1 221 ? -3.512 -15.898 -9.414 1 96.44 221 ALA B O 1
ATOM 3659 N N . GLN B 1 222 ? -5.707 -15.969 -9.82 1 94.75 222 GLN B N 1
ATOM 3660 C CA . GLN B 1 222 ? -5.824 -17.359 -9.383 1 94.75 222 GLN B CA 1
ATOM 3661 C C . GLN B 1 222 ? -5.223 -18.312 -10.414 1 94.75 222 GLN B C 1
ATOM 3663 O O . GLN B 1 222 ? -4.75 -19.391 -10.062 1 94.75 222 GLN B O 1
ATOM 3668 N N . VAL B 1 223 ? -5.203 -17.891 -11.57 1 93.25 223 VAL B N 1
ATOM 3669 C CA . VAL B 1 223 ? -4.738 -18.75 -12.648 1 93.25 223 VAL B CA 1
ATOM 3670 C C . VAL B 1 223 ? -3.25 -18.516 -12.898 1 93.25 223 VAL B C 1
ATOM 3672 O O . VAL B 1 223 ? -2.469 -19.469 -12.977 1 93.25 223 VAL B O 1
ATOM 3675 N N . LEU B 1 224 ? -2.865 -17.297 -12.969 1 93.62 224 LEU B N 1
ATOM 3676 C CA . LEU B 1 224 ? -1.519 -16.922 -13.383 1 93.62 224 LEU B CA 1
ATOM 3677 C C . LEU B 1 224 ? -0.595 -16.781 -12.18 1 93.62 224 LEU B C 1
ATOM 3679 O O . LEU B 1 224 ? 0.628 -16.734 -12.328 1 93.62 224 LEU B O 1
ATOM 3683 N N . HIS B 1 225 ? -1.207 -16.672 -10.992 1 96.81 225 HIS B N 1
ATOM 3684 C CA . HIS B 1 225 ? -0.466 -16.328 -9.781 1 96.81 225 HIS B CA 1
ATOM 3685 C C . HIS B 1 225 ? 0.094 -14.914 -9.852 1 96.81 225 HIS B C 1
ATOM 3687 O O . HIS B 1 225 ? -0.072 -14.227 -10.867 1 96.81 225 HIS B O 1
ATOM 3693 N N . VAL B 1 226 ? 0.636 -14.453 -8.695 1 97.88 226 VAL B N 1
ATOM 3694 C CA . VAL B 1 226 ? 1.05 -13.055 -8.656 1 97.88 226 VAL B CA 1
ATOM 3695 C C . VAL B 1 226 ? 2.479 -12.953 -8.125 1 97.88 226 VAL B C 1
ATOM 3697 O O . VAL B 1 226 ? 2.965 -13.867 -7.453 1 97.88 226 VAL B O 1
ATOM 3700 N N . GLY B 1 227 ? 3.109 -11.82 -8.516 1 97.5 227 GLY B N 1
ATOM 3701 C CA . GLY B 1 227 ? 4.426 -11.523 -7.973 1 97.5 227 GLY B CA 1
ATOM 3702 C C . GLY B 1 227 ? 5.543 -12.258 -8.688 1 97.5 227 GLY B C 1
ATOM 3703 O O . GLY B 1 227 ? 5.48 -12.469 -9.898 1 97.5 227 GLY B O 1
ATOM 3704 N N . LYS B 1 228 ? 6.602 -12.523 -7.988 1 95.94 228 LYS B N 1
ATOM 3705 C CA . LYS B 1 228 ? 7.816 -13.133 -8.516 1 95.94 228 LYS B CA 1
ATOM 3706 C C . LYS B 1 228 ? 7.875 -14.625 -8.18 1 95.94 228 LYS B C 1
ATOM 3708 O O . LYS B 1 228 ? 7.246 -15.078 -7.223 1 95.94 228 LYS B O 1
ATOM 3713 N N . SER B 1 229 ? 8.664 -15.406 -9.031 1 94.81 229 SER B N 1
ATOM 3714 C CA . SER B 1 229 ? 9.016 -16.797 -8.781 1 94.81 229 SER B CA 1
ATOM 3715 C C . SER B 1 229 ? 7.777 -17.688 -8.789 1 94.81 229 SER B C 1
ATOM 3717 O O . SER B 1 229 ? 7.668 -18.625 -7.98 1 94.81 229 SER B O 1
ATOM 3719 N N . ARG B 1 230 ? 6.934 -17.391 -9.719 1 95.38 230 ARG B N 1
ATOM 3720 C CA . ARG B 1 230 ? 5.699 -18.156 -9.852 1 95.38 230 ARG B CA 1
ATOM 3721 C C . ARG B 1 230 ? 5.992 -19.578 -10.32 1 95.38 230 ARG B C 1
ATOM 3723 O O . ARG B 1 230 ? 5.227 -20.5 -10.023 1 95.38 230 ARG B O 1
ATOM 3730 N N . GLY B 1 231 ? 7.133 -19.719 -10.93 1 93.31 231 GLY B N 1
ATOM 3731 C CA . GLY B 1 231 ? 7.512 -21.016 -11.461 1 93.31 231 GLY B CA 1
ATOM 3732 C C . GLY B 1 231 ? 7.965 -21.984 -10.383 1 93.31 231 GLY B C 1
ATOM 3733 O O . GLY B 1 231 ? 8.055 -23.188 -10.625 1 93.31 231 GLY B O 1
ATOM 3734 N N . ILE B 1 232 ? 8.195 -21.422 -9.211 1 93.88 232 ILE B N 1
ATOM 3735 C CA . ILE B 1 232 ? 8.633 -22.312 -8.148 1 93.88 232 ILE B CA 1
ATOM 3736 C C . ILE B 1 232 ? 7.672 -22.234 -6.965 1 93.88 232 ILE B C 1
ATOM 3738 O O . ILE B 1 232 ? 8.086 -22.375 -5.812 1 93.88 232 ILE B O 1
ATOM 3742 N N . GLY B 1 233 ? 6.512 -21.891 -7.223 1 95.56 233 GLY B N 1
ATOM 3743 C CA . GLY B 1 233 ? 5.441 -22.125 -6.266 1 95.56 233 GLY B CA 1
ATOM 3744 C C . GLY B 1 233 ? 5.094 -20.891 -5.445 1 95.56 233 GLY B C 1
ATOM 3745 O O . GLY B 1 233 ? 4.371 -20.984 -4.453 1 95.56 233 GLY B O 1
ATOM 3746 N N . PHE B 1 234 ? 5.664 -19.766 -5.789 1 97.06 234 PHE B N 1
ATOM 3747 C CA . PHE B 1 234 ? 5.254 -18.531 -5.113 1 97.06 234 PHE B CA 1
ATOM 3748 C C . PHE B 1 234 ? 4.129 -17.844 -5.875 1 97.06 234 PHE B C 1
ATOM 3750 O O . PHE B 1 234 ? 3.941 -18.094 -7.07 1 97.06 234 PHE B O 1
ATOM 3757 N N . GLY B 1 235 ? 3.287 -17.109 -5.125 1 97.81 235 GLY B N 1
ATOM 3758 C CA . GLY B 1 235 ? 2.377 -16.172 -5.781 1 97.81 235 GLY B CA 1
ATOM 3759 C C . GLY B 1 235 ? 0.974 -16.734 -5.938 1 97.81 235 GLY B C 1
ATOM 3760 O O . GLY B 1 235 ? 0.082 -16.047 -6.445 1 97.81 235 GLY B O 1
ATOM 3761 N N . ALA B 1 236 ? 0.761 -17.984 -5.492 1 97.12 236 ALA B N 1
ATOM 3762 C CA . ALA B 1 236 ? -0.595 -18.516 -5.555 1 97.12 236 ALA B CA 1
ATOM 3763 C C . ALA B 1 236 ? -1.528 -17.766 -4.609 1 97.12 236 ALA B C 1
ATOM 3765 O O . ALA B 1 236 ? -1.14 -17.422 -3.492 1 97.12 236 ALA B O 1
ATOM 3766 N N . VAL B 1 237 ? -2.748 -17.531 -5.148 1 97.12 237 VAL B N 1
ATOM 3767 C CA . VAL B 1 237 ? -3.711 -16.797 -4.328 1 97.12 237 VAL B CA 1
ATOM 3768 C C . VAL B 1 237 ? -5.09 -17.453 -4.457 1 97.12 237 VAL B C 1
ATOM 3770 O O . VAL B 1 237 ? -5.363 -18.156 -5.43 1 97.12 237 VAL B O 1
ATOM 3773 N N . LYS B 1 238 ? -5.867 -17.281 -3.467 1 95 238 LYS B N 1
ATOM 3774 C CA . LYS B 1 238 ? -7.301 -17.547 -3.496 1 95 238 LYS B CA 1
ATOM 3775 C C . LYS B 1 238 ? -8.109 -16.281 -3.254 1 95 238 LYS B C 1
ATOM 3777 O O . LYS B 1 238 ? -7.898 -15.586 -2.262 1 95 238 LYS B O 1
ATOM 3782 N N . THR B 1 239 ? -8.93 -15.945 -4.176 1 94.31 239 THR B N 1
ATOM 3783 C CA . THR B 1 239 ? -9.688 -14.703 -4.059 1 94.31 239 THR B CA 1
ATOM 3784 C C . THR B 1 239 ? -11.094 -14.969 -3.523 1 94.31 239 THR B C 1
ATOM 3786 O O . THR B 1 239 ? -11.703 -15.984 -3.857 1 94.31 239 THR B O 1
ATOM 3789 N N . GLY B 1 240 ? -11.422 -14.094 -2.586 1 85.62 240 GLY B N 1
ATOM 3790 C CA . GLY B 1 240 ? -12.766 -14.188 -2.037 1 85.62 240 GLY B CA 1
ATOM 3791 C C . GLY B 1 240 ? -13.789 -13.391 -2.826 1 85.62 240 GLY B C 1
ATOM 3792 O O . GLY B 1 240 ? -13.453 -12.766 -3.836 1 85.62 240 GLY B O 1
ATOM 3793 N N . SER B 1 241 ? -15 -13.477 -2.322 1 80.06 241 SER B N 1
ATOM 3794 C CA . SER B 1 241 ? -16.109 -12.812 -3 1 80.06 241 SER B CA 1
ATOM 3795 C C . SER B 1 241 ? -16.031 -11.297 -2.855 1 80.06 241 SER B C 1
ATOM 3797 O O . SER B 1 241 ? -15.422 -10.797 -1.906 1 80.06 241 SER B O 1
ATOM 3799 N N . ILE B 1 242 ? -16.5 -10.688 -3.889 1 82.62 242 ILE B N 1
ATOM 3800 C CA . ILE B 1 242 ? -16.672 -9.234 -3.883 1 82.62 242 ILE B CA 1
ATOM 3801 C C . ILE B 1 242 ? -17.922 -8.875 -3.086 1 82.62 242 ILE B C 1
ATOM 3803 O O . ILE B 1 242 ? -19 -9.438 -3.312 1 82.62 242 ILE B O 1
ATOM 3807 N N . MET B 1 243 ? -17.703 -8.125 -1.979 1 74.94 243 MET B N 1
ATOM 3808 C CA . MET B 1 243 ? -18.828 -7.734 -1.133 1 74.94 243 MET B CA 1
ATOM 3809 C C . MET B 1 243 ? -19.156 -6.258 -1.32 1 74.94 243 MET B C 1
ATOM 3811 O O . MET B 1 243 ? -18.266 -5.449 -1.594 1 74.94 243 MET B O 1
#

Solvent-accessible surface area (backbone atoms only — not comparable to full-atom values): 24362 Å² total; per-residue (Å²): 118,85,59,52,35,36,40,37,39,33,30,26,29,44,73,43,77,41,78,32,81,24,28,26,10,46,54,38,26,50,53,52,36,60,26,42,70,54,82,69,67,79,44,23,24,31,30,31,22,52,94,89,35,70,48,66,16,43,90,91,46,71,36,67,46,61,52,71,58,30,33,41,36,36,21,22,36,64,68,39,44,56,34,28,67,74,31,40,73,69,44,34,48,76,74,31,34,42,82,74,41,81,46,78,43,81,45,72,92,67,76,65,87,64,74,54,86,48,71,48,58,29,34,35,35,38,37,35,40,49,24,30,35,73,54,71,92,35,72,25,64,58,86,45,42,46,54,53,38,46,32,28,41,51,52,46,21,71,58,49,69,49,88,44,62,71,59,30,53,56,48,29,75,38,38,41,57,58,45,69,61,60,52,72,44,78,37,33,73,48,95,88,36,73,43,75,23,15,31,35,42,33,36,33,38,29,39,41,22,46,48,43,54,48,48,40,47,47,54,44,25,53,53,55,23,31,54,46,60,23,53,41,23,20,11,38,40,47,66,52,66,79,85,118,85,60,52,35,36,40,38,40,32,27,25,29,45,75,43,79,40,77,31,73,23,27,26,10,47,55,38,27,50,52,51,38,61,27,39,70,46,87,68,65,70,57,18,24,32,31,30,23,50,92,90,34,72,47,70,13,43,84,91,46,68,36,68,46,63,49,73,57,32,34,42,36,35,22,22,35,64,68,42,44,55,34,27,68,73,31,40,72,69,44,34,47,76,73,30,34,41,80,74,42,82,44,78,42,81,44,71,90,66,78,68,87,64,76,53,87,48,73,48,59,29,34,36,35,38,37,35,41,48,24,29,36,74,52,72,90,35,72,26,62,59,86,45,42,47,53,54,37,45,33,29,39,51,52,46,23,71,57,48,70,47,89,44,60,71,60,30,54,56,49,29,76,38,38,40,58,57,45,70,60,60,51,72,44,81,38,31,73,49,95,88,36,73,43,75,24,16,32,34,41,33,36,33,38,29,39,42,24,44,47,44,53,48,51,39,45,47,54,44,24,54,54,53,24,31,53,45,60,20,54,41,22,20,11,39,42,47,66,50,67,79,84